Protein AF-A0A843BTT4-F1 (afdb_monomer_lite)

Structure (mmCIF, N/CA/C/O backbone):
data_AF-A0A843BTT4-F1
#
_entry.id   AF-A0A843BTT4-F1
#
loop_
_atom_site.group_PDB
_atom_site.id
_atom_site.type_symbol
_atom_site.label_atom_id
_atom_site.label_alt_id
_atom_site.label_comp_id
_atom_site.label_asym_id
_atom_site.label_entity_id
_atom_site.label_seq_id
_atom_site.pdbx_PDB_ins_code
_atom_site.Cartn_x
_atom_site.Cartn_y
_atom_site.Cartn_z
_atom_site.occupancy
_atom_site.B_iso_or_equiv
_atom_site.auth_seq_id
_atom_site.auth_comp_id
_atom_site.auth_asym_id
_atom_site.auth_atom_id
_atom_site.pdbx_PDB_model_num
ATOM 1 N N . MET A 1 1 ? 6.518 -25.342 15.102 1.00 69.25 1 MET A N 1
ATOM 2 C CA . MET A 1 1 ? 5.931 -26.692 15.239 1.00 69.25 1 MET A CA 1
ATOM 3 C C . MET A 1 1 ? 4.654 -26.777 14.410 1.00 69.25 1 MET A C 1
ATOM 5 O O . MET A 1 1 ? 4.090 -25.740 14.050 1.00 69.25 1 MET A O 1
ATOM 9 N N . ILE A 1 2 ? 4.208 -27.987 14.067 1.00 79.44 2 ILE A N 1
ATOM 10 C CA . ILE A 1 2 ? 2.953 -28.184 13.326 1.00 79.44 2 ILE A CA 1
ATOM 11 C C . ILE A 1 2 ? 1.768 -28.122 14.301 1.00 79.44 2 ILE A C 1
ATOM 13 O O . ILE A 1 2 ? 1.778 -28.746 15.358 1.00 79.44 2 ILE A O 1
ATOM 17 N N . GLN A 1 3 ? 0.743 -27.339 13.960 1.00 80.44 3 GLN A N 1
ATOM 18 C CA . GLN A 1 3 ? -0.468 -27.160 14.765 1.00 80.44 3 GLN A CA 1
ATOM 19 C C . GLN A 1 3 ? -1.585 -28.118 14.328 1.00 80.44 3 GLN A C 1
ATOM 21 O O . GLN A 1 3 ? -2.290 -28.667 15.179 1.00 80.44 3 GLN A O 1
ATOM 26 N N . PHE A 1 4 ? -1.747 -28.330 13.019 1.00 84.06 4 PHE A N 1
ATOM 27 C CA . PHE A 1 4 ? -2.691 -29.283 12.424 1.00 84.06 4 PHE A CA 1
ATOM 28 C C . PHE A 1 4 ? -2.356 -29.563 10.953 1.00 84.06 4 PHE A C 1
ATOM 30 O O . PHE A 1 4 ? -1.671 -28.777 10.296 1.00 84.06 4 PHE A O 1
ATOM 37 N N . VAL A 1 5 ? -2.881 -30.672 10.437 1.00 86.81 5 VAL A N 1
ATOM 38 C CA . VAL A 1 5 ? -2.838 -31.056 9.021 1.00 86.81 5 VAL A CA 1
ATOM 39 C C . VAL A 1 5 ? -4.234 -31.502 8.599 1.00 86.81 5 VAL A C 1
ATOM 41 O O . VAL A 1 5 ? -4.871 -32.271 9.320 1.00 86.81 5 VAL A O 1
ATOM 44 N N . TRP A 1 6 ? -4.690 -31.063 7.429 1.00 87.19 6 TRP A N 1
ATOM 45 C CA . TRP A 1 6 ? -5.916 -31.536 6.788 1.00 87.19 6 TRP A CA 1
ATOM 46 C 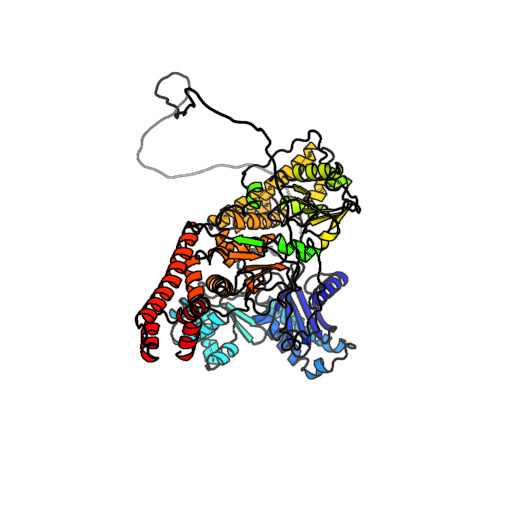C . TRP A 1 6 ? -5.615 -31.973 5.351 1.00 87.19 6 TRP A C 1
ATOM 48 O O . TRP A 1 6 ? -4.890 -31.291 4.625 1.00 87.19 6 TRP A O 1
ATOM 58 N N . ILE A 1 7 ? -6.211 -33.089 4.935 1.00 86.44 7 ILE A N 1
ATOM 59 C CA . ILE A 1 7 ? -6.217 -33.562 3.550 1.00 86.44 7 ILE A CA 1
ATOM 60 C C . ILE A 1 7 ? -7.670 -33.597 3.086 1.00 86.44 7 ILE A C 1
ATOM 62 O O . ILE A 1 7 ? -8.541 -34.162 3.754 1.00 86.44 7 ILE A O 1
ATOM 66 N N . VAL A 1 8 ? -7.935 -32.950 1.957 1.00 83.81 8 VAL A N 1
ATOM 67 C CA . VAL A 1 8 ? -9.275 -32.662 1.443 1.00 83.81 8 VAL A CA 1
ATOM 68 C C . VAL A 1 8 ? -9.384 -33.192 0.021 1.00 83.81 8 VAL A C 1
ATOM 70 O O . VAL A 1 8 ? -8.520 -32.917 -0.801 1.00 83.81 8 VAL A O 1
ATOM 73 N N . ILE A 1 9 ? -10.461 -33.910 -0.290 1.00 83.44 9 ILE A N 1
ATOM 74 C CA . ILE A 1 9 ? -10.772 -34.372 -1.648 1.00 83.44 9 ILE A CA 1
ATOM 75 C C . ILE A 1 9 ? -12.185 -33.896 -1.971 1.00 83.44 9 ILE A C 1
ATOM 77 O O . ILE A 1 9 ? -13.109 -34.202 -1.217 1.00 83.44 9 ILE A O 1
ATOM 81 N N . LYS A 1 10 ? -12.357 -33.140 -3.065 1.00 74.44 10 LYS A N 1
ATOM 82 C CA . LYS A 1 10 ? -13.663 -32.600 -3.515 1.00 74.44 10 LYS A CA 1
ATOM 83 C C . LYS A 1 10 ? -14.451 -31.954 -2.364 1.00 74.44 10 LYS A C 1
ATOM 85 O O . LYS A 1 10 ? -15.513 -32.430 -1.957 1.00 74.44 10 LYS A O 1
ATOM 90 N N . ASP A 1 11 ? -13.848 -30.921 -1.779 1.00 71.00 11 ASP A N 1
ATOM 91 C CA . ASP A 1 11 ? -14.356 -30.111 -0.659 1.00 71.00 11 ASP A CA 1
ATOM 92 C C . ASP A 1 11 ? -14.676 -30.891 0.640 1.00 71.00 11 ASP A C 1
ATOM 94 O O . ASP A 1 11 ? -15.212 -30.339 1.601 1.00 71.00 11 ASP A O 1
ATOM 98 N N . THR A 1 12 ? -14.307 -32.176 0.704 1.00 74.44 12 THR A N 1
ATOM 99 C CA . THR A 1 12 ? -14.550 -33.070 1.842 1.00 74.44 12 THR A CA 1
ATOM 100 C C . THR A 1 12 ? -13.228 -33.388 2.551 1.00 74.44 12 THR A C 1
ATOM 102 O O . THR A 1 12 ? -12.355 -34.006 1.939 1.00 74.44 12 THR A O 1
ATOM 105 N N . PRO A 1 13 ? -13.040 -33.020 3.834 1.00 77.81 13 PRO A N 1
ATOM 106 C CA . PRO A 1 13 ? -11.889 -33.467 4.620 1.00 77.81 13 PRO A CA 1
ATOM 107 C C . PRO A 1 13 ? -11.913 -34.991 4.806 1.00 77.81 13 PRO A C 1
ATOM 109 O O . PRO A 1 13 ? -12.842 -35.526 5.415 1.00 77.81 13 PRO A O 1
ATOM 112 N N . VAL A 1 14 ? -10.904 -35.691 4.282 1.00 80.00 14 VAL A N 1
ATOM 113 C CA . VAL A 1 14 ? -10.828 -37.164 4.301 1.00 80.00 14 VAL A CA 1
ATOM 114 C C . VAL A 1 14 ? -9.925 -37.703 5.411 1.00 80.00 14 VAL A C 1
ATOM 116 O O . VAL A 1 14 ? -10.277 -38.684 6.064 1.00 80.00 14 VAL A O 1
ATOM 119 N N . ALA A 1 15 ? -8.804 -37.029 5.671 1.00 77.69 15 ALA A N 1
ATOM 120 C CA . ALA A 1 15 ? -7.841 -37.358 6.719 1.00 77.69 15 ALA A CA 1
ATOM 121 C C . ALA A 1 15 ? -7.326 -36.067 7.368 1.00 77.69 15 ALA A C 1
ATOM 123 O O . ALA A 1 15 ? -7.376 -34.991 6.762 1.00 77.69 15 ALA A O 1
ATOM 124 N N . GLY A 1 16 ? -6.844 -36.149 8.607 1.00 74.00 16 GLY A N 1
ATOM 125 C CA . GLY A 1 16 ? -6.304 -34.971 9.279 1.00 74.00 16 GLY A CA 1
ATOM 126 C C . GLY A 1 16 ? -6.208 -35.084 10.793 1.00 74.00 16 GLY A C 1
ATOM 127 O O . GLY A 1 16 ? -6.945 -35.830 11.442 1.00 74.00 16 GLY A O 1
ATOM 128 N N . MET A 1 17 ? -5.300 -34.288 11.349 1.00 73.94 17 MET A N 1
ATOM 129 C CA . MET A 1 17 ? -4.918 -34.295 12.756 1.00 73.94 17 MET A CA 1
ATOM 130 C C . MET A 1 17 ? -4.759 -32.886 13.313 1.00 73.94 17 MET A C 1
ATOM 132 O O . MET A 1 17 ? -4.235 -31.997 12.644 1.00 73.94 17 MET A O 1
ATOM 136 N N . ARG A 1 18 ? -5.100 -32.730 14.596 1.00 71.50 18 ARG A N 1
ATOM 137 C CA . ARG A 1 18 ? -4.797 -31.548 15.410 1.00 71.50 18 ARG A CA 1
ATOM 138 C C . ARG A 1 18 ? -3.785 -31.888 16.500 1.00 71.50 18 ARG A C 1
ATOM 140 O O . ARG A 1 18 ? -3.975 -32.841 17.253 1.00 71.50 18 ARG A O 1
ATOM 147 N N . PHE A 1 19 ? -2.733 -31.083 16.587 1.00 69.81 19 PHE A N 1
ATOM 148 C CA . PHE A 1 19 ? -1.657 -31.196 17.575 1.00 69.81 19 PHE A CA 1
ATOM 149 C C . PHE A 1 19 ? -1.810 -30.151 18.695 1.00 69.81 19 PHE A C 1
ATOM 151 O O . PHE A 1 19 ? -1.344 -30.357 19.816 1.00 69.81 19 PHE A O 1
ATOM 158 N N . ILE A 1 20 ? -2.557 -29.070 18.436 1.00 69.06 20 ILE A N 1
ATOM 159 C CA . ILE A 1 20 ? -3.028 -28.120 19.454 1.00 69.06 20 ILE A CA 1
ATOM 160 C C . ILE A 1 20 ? -4.409 -28.502 20.010 1.00 69.06 20 ILE A C 1
ATOM 162 O O . ILE A 1 20 ? -5.240 -29.100 19.326 1.00 69.06 20 ILE A O 1
ATOM 166 N N . LYS A 1 21 ? -4.683 -28.120 21.265 1.00 68.88 21 LYS A N 1
ATOM 167 C CA . LYS A 1 21 ? -6.030 -28.225 21.847 1.00 68.88 21 LYS A CA 1
ATOM 168 C C . LYS A 1 21 ? -6.922 -27.118 21.294 1.00 68.88 21 LYS A C 1
ATOM 170 O O . LYS A 1 21 ? -6.672 -25.946 21.552 1.00 68.88 21 LYS A O 1
ATOM 175 N N . MET A 1 22 ? -7.975 -27.523 20.599 1.00 68.12 22 MET A N 1
ATOM 176 C CA . MET A 1 22 ? -9.005 -26.675 20.007 1.00 68.12 22 MET A CA 1
ATOM 177 C C . MET A 1 22 ? -10.356 -27.381 20.175 1.00 68.12 22 MET A C 1
ATOM 179 O O . MET A 1 22 ? -10.393 -28.612 20.251 1.00 68.12 22 MET A O 1
ATOM 183 N N . SER A 1 23 ? -11.454 -26.634 20.277 1.00 71.56 23 SER A N 1
ATOM 184 C CA . SER A 1 23 ? -12.797 -27.214 20.216 1.00 71.56 23 SER A CA 1
ATOM 185 C C . SER A 1 23 ? -13.225 -27.464 18.770 1.00 71.56 23 SER A C 1
ATOM 187 O O . SER A 1 23 ? -12.840 -26.738 17.856 1.00 71.56 23 SER A O 1
ATOM 189 N N . ASP A 1 24 ? -14.091 -28.455 18.565 1.00 64.50 24 ASP A N 1
ATOM 190 C CA . ASP A 1 24 ? -14.601 -28.812 17.234 1.00 64.50 24 ASP A CA 1
ATOM 191 C C . ASP A 1 24 ? -15.387 -27.649 16.573 1.00 64.50 24 ASP A C 1
ATOM 193 O O . ASP A 1 24 ? -15.538 -27.609 15.354 1.00 64.50 24 ASP A O 1
ATOM 197 N N . LEU A 1 25 ? -15.859 -26.676 17.370 1.00 68.12 25 LEU A N 1
ATOM 198 C CA . LEU A 1 25 ? -16.489 -25.439 16.893 1.00 68.12 25 LEU A CA 1
ATOM 199 C C . LEU A 1 25 ? -15.455 -24.440 16.347 1.00 68.12 25 LEU A C 1
ATOM 201 O O . LEU A 1 25 ? -15.645 -23.908 15.260 1.00 68.12 25 LEU A O 1
ATOM 205 N N . GLU A 1 26 ? -14.359 -24.201 17.074 1.00 68.50 26 GLU A N 1
ATOM 206 C CA . GLU A 1 26 ? -13.261 -23.328 16.628 1.00 68.50 26 GLU A CA 1
ATOM 207 C C . GLU A 1 26 ? -12.555 -23.912 15.395 1.00 68.50 26 GLU A C 1
ATOM 209 O O . GLU A 1 26 ? -12.204 -23.175 14.474 1.00 68.50 26 GLU A O 1
ATOM 214 N N . GLU A 1 27 ? -12.398 -25.239 15.344 1.00 66.38 27 GLU A N 1
ATOM 215 C CA . GLU A 1 27 ? -11.849 -25.950 14.186 1.00 66.38 27 GLU A CA 1
ATOM 216 C C . GLU A 1 27 ? -12.764 -25.801 12.965 1.00 66.38 27 GLU A C 1
ATOM 218 O O . GLU A 1 27 ? -12.297 -25.443 11.882 1.00 66.38 27 GLU A O 1
ATOM 223 N N . ARG A 1 28 ? -14.082 -25.963 13.152 1.00 67.00 28 ARG A N 1
ATOM 224 C CA . ARG A 1 28 ? -15.079 -25.691 12.112 1.00 67.00 28 ARG A CA 1
ATOM 225 C C . ARG A 1 28 ? -15.053 -24.232 11.655 1.00 67.00 28 ARG A C 1
ATOM 227 O O . ARG A 1 28 ? -15.050 -23.994 10.453 1.00 67.00 28 ARG A O 1
ATOM 234 N N . GLU A 1 29 ? -15.009 -23.263 12.567 1.00 70.88 29 GLU A N 1
ATOM 235 C CA . GLU A 1 29 ? -14.909 -21.845 12.203 1.00 70.88 29 GLU A CA 1
ATOM 236 C C . GLU A 1 29 ? -13.630 -21.545 11.412 1.00 70.88 29 GLU A C 1
ATOM 238 O O . GLU A 1 29 ? -13.661 -20.744 10.482 1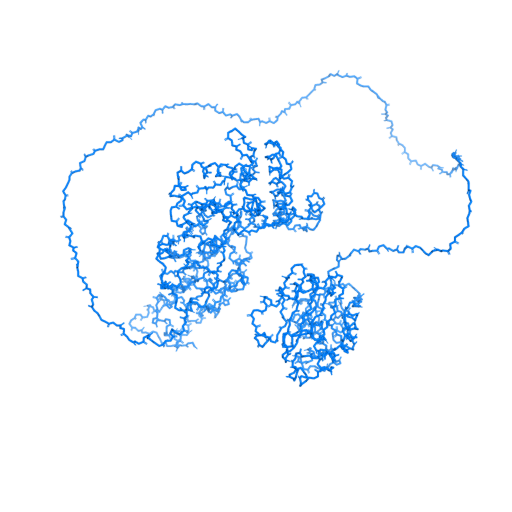.00 70.88 29 GLU A O 1
ATOM 243 N N . ARG A 1 30 ? -12.496 -22.163 11.764 1.00 70.25 30 ARG A N 1
ATOM 244 C CA . ARG A 1 30 ? -11.228 -21.992 11.038 1.00 70.25 30 ARG A CA 1
ATOM 245 C C . ARG A 1 30 ? -11.263 -22.630 9.657 1.00 70.25 30 ARG A C 1
ATOM 247 O O . ARG A 1 30 ? -10.807 -21.994 8.710 1.00 70.25 30 ARG A O 1
ATOM 254 N N . LEU A 1 31 ? -11.864 -23.811 9.520 1.00 66.94 31 LEU A N 1
ATOM 255 C CA . LEU A 1 31 ? -12.149 -24.423 8.222 1.00 66.94 31 LEU A CA 1
ATOM 256 C C . LEU A 1 31 ? -13.077 -23.534 7.382 1.00 66.94 31 LEU A C 1
ATOM 258 O O . LEU A 1 31 ? -12.745 -23.231 6.243 1.00 66.94 31 LEU A O 1
ATOM 262 N N . GLU A 1 32 ? -14.189 -23.042 7.934 1.00 68.56 32 GLU A N 1
ATOM 263 C CA . GLU A 1 32 ? -15.122 -22.151 7.224 1.00 68.56 32 GLU A CA 1
ATOM 264 C C . GLU A 1 32 ? -14.469 -20.809 6.831 1.00 68.56 32 GLU A C 1
ATOM 266 O O . GLU A 1 32 ? -14.721 -20.310 5.735 1.00 68.56 32 GLU A O 1
ATOM 271 N N . LYS A 1 33 ? -13.565 -20.253 7.653 1.00 68.94 33 LYS A N 1
ATOM 272 C CA . LYS A 1 33 ? -12.747 -19.070 7.309 1.00 68.94 33 LYS A CA 1
ATOM 273 C C . LYS A 1 33 ? -11.715 -19.370 6.213 1.00 68.94 33 LYS A C 1
ATOM 275 O O . LYS A 1 33 ? -11.499 -18.526 5.349 1.00 68.94 33 LYS A O 1
ATOM 280 N N . PHE A 1 34 ? -11.086 -20.547 6.237 1.00 69.88 34 PHE A N 1
ATOM 281 C CA . PHE A 1 34 ? -10.089 -20.974 5.251 1.00 69.88 34 PHE A CA 1
ATOM 282 C C . PHE A 1 34 ? -10.738 -21.283 3.889 1.00 69.88 34 PHE A C 1
ATOM 284 O O . PHE A 1 34 ? -10.360 -20.683 2.886 1.00 69.88 34 PHE A O 1
ATOM 291 N N . TYR A 1 35 ? -11.790 -22.108 3.853 1.00 65.88 35 TYR A N 1
ATOM 292 C CA . TYR A 1 35 ? -12.594 -22.350 2.647 1.00 65.88 35 TYR A CA 1
ATOM 293 C C . TYR A 1 35 ? -13.275 -21.077 2.130 1.00 65.88 35 TYR A C 1
ATOM 295 O O . TYR A 1 35 ? -13.286 -20.835 0.930 1.00 65.88 35 TYR A O 1
ATOM 303 N N . GLY A 1 36 ? -13.782 -20.213 3.016 1.00 61.88 36 GLY A N 1
ATOM 304 C CA . GLY A 1 36 ? -14.335 -18.909 2.631 1.00 61.88 36 GLY A CA 1
ATOM 305 C C . GLY A 1 36 ? -13.311 -17.964 1.986 1.00 61.88 36 GLY A C 1
ATOM 306 O O . GLY A 1 36 ? -13.699 -17.008 1.315 1.00 61.88 36 GLY A O 1
ATOM 307 N N . TRP A 1 37 ? -12.012 -18.234 2.159 1.00 52.31 37 TRP A N 1
ATOM 308 C CA . TRP A 1 37 ? -10.921 -17.537 1.480 1.00 52.31 37 TRP A CA 1
ATOM 309 C C . TRP A 1 37 ? -10.514 -18.228 0.166 1.00 52.31 37 TRP A C 1
ATOM 311 O O . TRP A 1 37 ? -10.250 -17.541 -0.826 1.00 52.31 37 TRP A O 1
ATOM 321 N N . LEU A 1 38 ? -10.547 -19.569 0.124 1.00 56.81 38 LEU A N 1
ATOM 322 C CA . LEU A 1 38 ? -10.459 -20.396 -1.092 1.00 56.81 38 LEU A CA 1
ATOM 323 C C . LEU A 1 38 ? -11.724 -20.234 -1.963 1.00 56.81 38 LEU A C 1
ATOM 325 O O . LEU A 1 38 ? -12.547 -21.127 -2.119 1.00 56.81 38 LEU A O 1
ATOM 329 N N . SER A 1 39 ? -11.873 -19.048 -2.544 1.00 49.12 39 SER A N 1
ATOM 330 C CA . SER A 1 39 ? -13.078 -18.553 -3.225 1.00 49.12 39 SER A CA 1
ATOM 331 C C . SER A 1 39 ? -13.307 -19.111 -4.647 1.00 49.12 39 SER A C 1
ATOM 333 O O . SER A 1 39 ? -13.915 -18.448 -5.489 1.00 49.12 39 SER A O 1
ATOM 335 N N . GLY A 1 40 ? -12.855 -20.341 -4.903 1.00 54.75 40 GLY A N 1
ATOM 336 C CA . GLY A 1 40 ? -13.005 -21.091 -6.153 1.00 54.75 40 GLY A CA 1
ATOM 337 C C . GLY A 1 40 ? -12.845 -22.602 -5.912 1.00 54.75 40 GLY A C 1
ATOM 338 O O . GLY A 1 40 ? -12.374 -22.994 -4.844 1.00 54.75 40 GLY A O 1
ATOM 339 N N . PRO A 1 41 ? -13.255 -23.465 -6.859 1.00 56.38 41 PRO A N 1
ATOM 340 C CA . PRO A 1 41 ? -13.147 -24.917 -6.711 1.00 56.38 41 PRO A CA 1
ATOM 341 C C . PRO A 1 41 ? -11.682 -25.375 -6.637 1.00 56.38 41 PRO A C 1
ATOM 343 O O . PRO A 1 41 ? -10.796 -24.734 -7.201 1.00 56.38 41 PRO A O 1
ATOM 346 N N . ILE A 1 42 ? -11.430 -26.529 -6.004 1.00 55.94 42 ILE A N 1
ATOM 347 C CA . ILE A 1 42 ? -10.077 -27.095 -5.800 1.00 55.94 42 ILE A CA 1
ATOM 348 C C . ILE A 1 42 ? -9.257 -27.181 -7.109 1.00 55.94 42 ILE A C 1
ATOM 350 O O . ILE A 1 42 ? -8.041 -26.999 -7.095 1.00 55.94 42 ILE A O 1
ATOM 354 N N . SER A 1 43 ? -9.919 -27.370 -8.253 1.00 53.22 43 SER A N 1
ATOM 355 C CA . SER A 1 43 ? -9.313 -27.420 -9.591 1.00 53.22 43 SER A CA 1
ATOM 356 C C . SER A 1 43 ? -8.736 -26.094 -10.121 1.00 53.22 43 SER A C 1
ATOM 358 O O . SER A 1 43 ? -8.019 -26.115 -11.121 1.00 53.22 43 SER A O 1
ATOM 360 N N . GLU A 1 44 ? -9.008 -24.945 -9.490 1.00 49.66 44 GLU A N 1
ATOM 361 C CA . GLU A 1 44 ? -8.429 -23.645 -9.879 1.00 49.66 44 GLU A CA 1
ATOM 362 C C . GLU A 1 44 ? -7.081 -23.342 -9.197 1.00 49.66 44 GLU A C 1
ATOM 364 O O . GLU A 1 44 ? -6.372 -22.415 -9.606 1.00 49.66 44 GLU A O 1
ATOM 369 N N . PHE A 1 45 ? -6.683 -24.118 -8.184 1.00 56.44 45 PHE A N 1
ATOM 370 C CA . PHE A 1 45 ? -5.416 -23.905 -7.486 1.00 56.44 45 PHE A CA 1
ATOM 371 C C . PHE A 1 45 ? -4.245 -24.552 -8.237 1.00 56.44 45 PHE A C 1
ATOM 373 O O . PHE A 1 45 ? -4.319 -25.653 -8.780 1.00 56.44 45 PHE A O 1
ATOM 380 N N . THR A 1 46 ? -3.140 -23.810 -8.320 1.00 55.09 46 THR A N 1
ATOM 381 C CA . THR A 1 46 ? -1.985 -24.202 -9.140 1.00 55.09 46 THR A CA 1
ATOM 382 C C . THR A 1 46 ? -1.046 -25.145 -8.399 1.00 55.09 46 THR A C 1
ATOM 384 O O . THR A 1 46 ? -0.921 -25.074 -7.178 1.00 55.09 46 THR A O 1
ATOM 387 N N . GLY A 1 47 ? -0.329 -25.977 -9.162 1.00 58.88 47 GLY A N 1
ATOM 388 C CA . GLY A 1 47 ? 0.602 -26.994 -8.667 1.00 58.88 47 GLY A CA 1
ATOM 389 C C . GLY A 1 47 ? 1.887 -26.453 -8.011 1.00 58.88 47 GLY A C 1
ATOM 390 O O . GLY A 1 47 ? 2.986 -26.797 -8.435 1.00 58.88 47 GLY A O 1
ATOM 391 N N . LYS A 1 48 ? 1.763 -25.563 -7.019 1.00 69.81 48 LYS A N 1
ATOM 392 C CA . LYS A 1 48 ? 2.832 -25.044 -6.149 1.00 69.81 48 LYS A CA 1
ATOM 393 C C . LYS A 1 48 ? 2.269 -24.768 -4.757 1.00 69.81 48 LYS A C 1
ATOM 395 O O . LYS A 1 48 ? 1.126 -24.330 -4.647 1.00 69.81 48 LYS A O 1
ATOM 400 N N . VAL A 1 49 ? 3.076 -24.968 -3.716 1.00 76.62 49 VAL A N 1
ATOM 401 C CA . VAL A 1 49 ? 2.702 -24.601 -2.342 1.00 76.62 49 VAL A CA 1
ATOM 402 C C . VAL A 1 49 ? 2.535 -23.080 -2.231 1.00 76.62 49 VAL A C 1
ATOM 404 O O . VAL A 1 49 ? 3.391 -22.318 -2.687 1.00 76.62 49 VAL A O 1
ATOM 407 N N . GLN A 1 50 ? 1.437 -22.649 -1.616 1.00 80.81 50 GLN A N 1
ATOM 408 C CA . GLN A 1 50 ? 1.120 -21.258 -1.282 1.00 80.81 50 GLN A CA 1
ATOM 409 C C . GLN A 1 50 ? 1.024 -21.099 0.242 1.00 80.81 50 GLN A C 1
ATOM 411 O O . GLN A 1 50 ? 0.832 -22.087 0.955 1.00 80.81 50 GLN A O 1
ATOM 416 N N . ASP A 1 51 ? 1.160 -19.871 0.751 1.00 80.38 51 ASP A N 1
ATOM 417 C CA . ASP A 1 51 ? 1.037 -19.569 2.178 1.00 80.38 51 ASP A CA 1
ATOM 418 C C . ASP A 1 51 ? 0.091 -18.399 2.493 1.00 80.38 51 ASP A C 1
ATOM 420 O O . ASP A 1 51 ? 0.076 -17.369 1.820 1.00 80.38 51 ASP A O 1
ATOM 424 N N . ILE A 1 52 ? -0.695 -18.561 3.561 1.00 80.62 52 ILE A N 1
ATOM 425 C CA . ILE A 1 52 ? -1.599 -17.549 4.125 1.00 80.62 52 ILE A CA 1
ATOM 426 C C . ILE A 1 52 ? -1.483 -17.531 5.654 1.00 80.62 52 ILE A C 1
ATOM 428 O O . ILE A 1 52 ? -1.193 -18.546 6.279 1.00 80.62 52 ILE A O 1
ATOM 432 N N . ILE A 1 53 ? -1.714 -16.377 6.281 1.00 80.00 53 ILE A N 1
ATOM 433 C CA . ILE A 1 53 ? -1.790 -16.246 7.742 1.00 80.00 53 ILE A CA 1
ATOM 434 C C . ILE A 1 53 ? -3.238 -15.943 8.138 1.00 80.00 53 ILE A C 1
ATOM 436 O O . ILE A 1 53 ? -3.801 -14.944 7.691 1.00 80.00 53 ILE A O 1
ATOM 440 N N . ILE A 1 54 ? -3.824 -16.777 9.002 1.00 73.88 54 ILE A N 1
ATOM 441 C CA . ILE A 1 54 ? -5.168 -16.584 9.572 1.00 73.88 54 ILE A CA 1
ATOM 442 C C . ILE A 1 54 ? -5.065 -16.743 11.093 1.00 73.88 54 ILE A C 1
ATOM 444 O O . ILE A 1 54 ? -4.567 -17.754 11.583 1.00 73.88 54 ILE A O 1
ATOM 448 N N . GLU A 1 55 ? -5.527 -15.742 11.850 1.00 73.31 55 GLU A N 1
ATOM 449 C CA . GLU A 1 55 ? -5.573 -15.771 13.328 1.00 73.31 55 GLU A CA 1
ATOM 450 C C . GLU A 1 55 ? -4.238 -16.156 14.017 1.00 73.31 55 GLU A C 1
ATOM 452 O O . GLU A 1 55 ? -4.227 -16.821 15.052 1.00 73.31 55 GLU A O 1
ATOM 457 N N . GLY A 1 56 ? -3.096 -15.757 13.443 1.00 70.06 56 GLY A N 1
ATOM 458 C CA . GLY A 1 56 ? -1.765 -16.054 13.993 1.00 70.06 56 GLY A CA 1
ATOM 459 C C . GLY A 1 56 ? -1.240 -17.471 13.717 1.00 70.06 56 GLY A C 1
ATOM 460 O O . GLY A 1 56 ? -0.110 -17.771 14.087 1.00 70.06 56 GLY A O 1
ATOM 461 N N . THR A 1 57 ? -2.008 -18.314 13.025 1.00 77.12 57 THR A N 1
ATOM 462 C CA . THR A 1 57 ? -1.524 -19.565 12.426 1.00 77.12 57 THR A CA 1
ATOM 463 C C . THR A 1 57 ? -1.134 -19.299 10.971 1.00 77.12 57 THR A C 1
ATOM 465 O O . THR A 1 57 ? -1.837 -18.581 10.252 1.00 77.12 57 THR A O 1
ATOM 468 N N . LYS A 1 58 ? -0.027 -19.889 10.518 1.00 84.00 58 LYS A N 1
ATOM 469 C CA . LYS A 1 58 ? 0.389 -19.890 9.117 1.00 84.00 58 LYS A CA 1
ATOM 470 C C . LYS A 1 58 ? -0.073 -21.181 8.446 1.00 84.00 58 LYS A C 1
ATOM 472 O O . LYS A 1 58 ? 0.254 -22.260 8.914 1.00 84.00 58 LYS A O 1
ATOM 477 N N . TYR A 1 59 ? -0.839 -21.070 7.370 1.00 84.88 59 TYR A N 1
ATOM 478 C CA . TYR A 1 59 ? -1.383 -22.191 6.613 1.00 84.88 59 TYR A CA 1
ATOM 479 C C . TYR A 1 59 ? -0.603 -22.294 5.311 1.00 84.88 59 TYR A C 1
ATOM 481 O O . TYR A 1 59 ? -0.628 -21.374 4.491 1.00 84.88 59 TYR A O 1
ATOM 489 N N . TYR A 1 60 ? 0.066 -23.419 5.126 1.00 87.00 60 TYR A N 1
ATOM 490 C CA . TYR A 1 60 ? 0.634 -23.837 3.856 1.00 87.00 60 TYR A CA 1
ATOM 491 C C . TYR A 1 60 ? -0.375 -24.728 3.139 1.00 87.00 60 TYR A C 1
ATOM 493 O O . TYR A 1 60 ? -0.961 -25.604 3.772 1.00 87.00 60 TYR A O 1
ATOM 501 N N . TYR A 1 61 ? -0.608 -24.508 1.846 1.00 86.88 61 TYR A N 1
ATOM 502 C CA . TYR A 1 61 ? -1.560 -25.317 1.084 1.00 86.88 61 TYR A CA 1
ATOM 503 C C . TYR A 1 61 ? -1.132 -25.546 -0.367 1.00 86.88 61 TYR A C 1
ATOM 505 O O . TYR A 1 61 ? -0.427 -24.728 -0.962 1.00 86.88 61 TYR A O 1
ATOM 513 N N . HIS A 1 62 ? -1.537 -26.687 -0.921 1.00 84.19 62 HIS A N 1
ATOM 514 C CA . HIS A 1 62 ? -1.178 -27.148 -2.263 1.00 84.19 62 HIS A CA 1
ATOM 515 C C . HIS A 1 62 ? -2.233 -28.119 -2.810 1.00 84.19 62 HIS A C 1
ATOM 517 O O . HIS A 1 62 ? -2.905 -28.796 -2.035 1.00 84.19 62 HIS A O 1
ATOM 523 N N . THR A 1 63 ? -2.356 -28.198 -4.135 1.00 82.19 63 THR A N 1
ATOM 524 C CA . THR A 1 63 ? -3.290 -29.082 -4.837 1.00 82.19 63 THR A CA 1
ATOM 525 C C . THR A 1 63 ? -2.590 -29.947 -5.882 1.00 82.19 63 THR A C 1
ATOM 527 O O . THR A 1 63 ? -1.980 -29.419 -6.817 1.00 82.19 63 THR A O 1
ATOM 530 N N . ASN A 1 64 ? -2.763 -31.266 -5.767 1.00 79.88 64 ASN A N 1
ATOM 531 C CA . ASN A 1 64 ? -2.386 -32.264 -6.770 1.00 79.88 64 ASN A CA 1
ATOM 532 C C . ASN A 1 64 ? -3.540 -33.275 -6.929 1.00 79.88 64 ASN A C 1
ATOM 534 O O . ASN A 1 64 ? -4.094 -33.721 -5.933 1.00 79.88 64 ASN A O 1
ATOM 538 N N . SER A 1 65 ? -3.912 -33.620 -8.169 1.00 71.19 65 SER A N 1
ATOM 539 C CA . SER A 1 65 ? -4.910 -34.661 -8.507 1.00 71.19 65 SER A CA 1
ATOM 540 C C . SER A 1 65 ? -6.205 -34.600 -7.670 1.00 71.19 65 SER A C 1
ATOM 542 O O . SER A 1 65 ? -6.555 -35.540 -6.969 1.00 71.19 65 SER A O 1
ATOM 544 N N . GLU A 1 66 ? -6.869 -33.436 -7.672 1.00 74.62 66 GLU A N 1
ATOM 545 C CA . GLU A 1 66 ? -8.070 -33.106 -6.868 1.00 74.62 66 GLU A CA 1
ATOM 546 C C . GLU A 1 66 ? -7.935 -33.228 -5.328 1.00 74.62 66 GLU A C 1
ATOM 548 O O . GLU A 1 66 ? -8.884 -32.911 -4.602 1.00 74.62 66 GLU A O 1
ATOM 553 N N . VAL A 1 67 ? -6.751 -33.587 -4.816 1.00 82.25 67 VAL A N 1
ATOM 554 C CA . VAL A 1 67 ? -6.389 -33.549 -3.394 1.00 82.25 67 VAL A CA 1
ATOM 555 C C . VAL A 1 67 ? -5.833 -32.169 -3.037 1.00 82.25 67 VAL A C 1
ATOM 557 O O . VAL A 1 67 ? -4.861 -31.697 -3.627 1.00 82.25 67 VAL A O 1
ATOM 560 N N . LEU A 1 68 ? -6.435 -31.525 -2.039 1.00 85.50 68 LEU A N 1
ATOM 561 C CA . LEU A 1 68 ? -5.950 -30.312 -1.385 1.00 85.50 68 LEU A CA 1
ATOM 562 C C . LEU A 1 68 ? -5.288 -30.692 -0.053 1.00 85.50 68 LEU A C 1
ATOM 564 O O . LEU A 1 68 ? -5.949 -31.136 0.888 1.00 85.50 68 LEU A O 1
ATOM 568 N N . PHE A 1 69 ? -3.979 -30.474 0.029 1.00 87.81 69 PHE A N 1
ATOM 569 C CA . PHE A 1 69 ? -3.178 -30.621 1.241 1.00 87.81 69 PHE A CA 1
ATOM 570 C C . PHE A 1 69 ? -3.099 -29.277 1.971 1.00 87.81 69 PHE A C 1
ATOM 572 O O . PHE A 1 69 ? -2.820 -28.252 1.342 1.00 87.81 69 PHE A O 1
ATOM 579 N N . VAL A 1 70 ? -3.320 -29.268 3.289 1.00 87.69 70 VAL A N 1
ATOM 580 C CA . VAL A 1 70 ? -3.280 -28.063 4.135 1.00 87.69 70 VAL A CA 1
ATOM 581 C C . VAL A 1 70 ? -2.527 -28.350 5.432 1.00 87.69 70 VAL A C 1
ATOM 583 O O . VAL A 1 70 ? -2.846 -29.299 6.144 1.00 87.69 70 VAL A O 1
ATOM 586 N N . VAL A 1 71 ? -1.557 -27.505 5.777 1.00 88.56 71 VAL A N 1
ATOM 587 C CA . VAL A 1 71 ? -0.706 -27.653 6.966 1.00 88.56 71 VAL A CA 1
ATOM 588 C C . VAL A 1 71 ? -0.645 -26.330 7.721 1.00 88.56 71 VAL A C 1
ATOM 590 O O . VAL A 1 71 ? -0.114 -25.340 7.217 1.00 88.56 71 VAL A O 1
ATOM 593 N N . GLY A 1 72 ? -1.206 -26.305 8.929 1.00 85.81 72 GLY A N 1
ATOM 594 C CA . GLY A 1 72 ? -1.185 -25.155 9.828 1.00 85.81 72 GLY A CA 1
ATOM 595 C C . GLY A 1 72 ? -0.006 -25.221 10.795 1.00 85.81 72 GLY A C 1
ATOM 596 O O . GLY A 1 72 ? 0.164 -26.221 11.490 1.00 85.81 72 GLY A O 1
ATOM 597 N N . THR A 1 73 ? 0.786 -24.155 10.885 1.00 83.50 73 THR A N 1
ATOM 598 C CA . THR A 1 73 ? 1.974 -24.043 11.746 1.00 83.50 73 THR A CA 1
ATOM 599 C C . THR A 1 73 ? 2.048 -22.703 12.471 1.00 83.50 73 THR A C 1
ATOM 601 O O . THR A 1 73 ? 1.305 -21.761 12.189 1.00 83.50 73 THR A O 1
ATOM 604 N N . ASP A 1 74 ? 3.005 -22.590 13.389 1.00 77.25 74 ASP A N 1
ATOM 605 C CA . ASP A 1 74 ? 3.447 -21.293 13.910 1.00 77.25 74 ASP A CA 1
ATOM 606 C C . ASP A 1 74 ? 3.993 -20.395 12.778 1.00 77.25 74 ASP A C 1
ATOM 608 O O . ASP A 1 74 ? 4.458 -20.890 11.748 1.00 77.25 74 ASP A O 1
ATOM 612 N N . LEU A 1 75 ? 3.962 -19.069 12.970 1.00 70.19 75 LEU A N 1
ATOM 613 C CA . LEU A 1 75 ? 4.372 -18.078 11.956 1.00 70.19 75 LEU A CA 1
ATOM 614 C C . LEU A 1 75 ? 5.856 -18.154 11.556 1.00 70.19 75 LEU A C 1
ATOM 616 O O . LEU A 1 75 ? 6.222 -17.720 10.464 1.00 70.19 75 LEU A O 1
ATOM 620 N N . GLU A 1 76 ? 6.692 -18.655 12.465 1.00 63.84 76 GLU A N 1
ATOM 621 C CA . GLU A 1 76 ? 8.154 -18.731 12.348 1.00 63.84 76 GLU A CA 1
ATOM 622 C C . GLU A 1 76 ? 8.619 -19.985 11.590 1.00 63.84 76 GLU A C 1
ATOM 624 O O . GLU A 1 76 ? 9.744 -20.038 11.094 1.00 63.84 76 GLU A O 1
ATOM 629 N N . GLU A 1 77 ? 7.746 -20.987 11.460 1.00 69.62 77 GLU A N 1
ATOM 630 C CA . GLU A 1 77 ? 8.044 -22.215 10.733 1.00 69.62 77 GLU A CA 1
ATOM 631 C C . GLU A 1 77 ? 8.056 -21.946 9.219 1.00 69.62 77 GLU A C 1
ATOM 633 O O . GLU A 1 77 ? 7.104 -21.408 8.652 1.00 69.62 77 GLU A O 1
ATOM 638 N N . THR A 1 78 ? 9.158 -22.311 8.559 1.00 66.19 78 THR A N 1
ATOM 639 C CA . THR A 1 78 ? 9.416 -21.975 7.147 1.00 66.19 78 THR A CA 1
ATOM 640 C C . THR A 1 78 ? 9.823 -23.159 6.274 1.00 66.19 78 THR A C 1
ATOM 642 O O . THR A 1 78 ? 9.837 -23.016 5.052 1.00 66.19 78 THR A O 1
ATOM 645 N N . SER A 1 79 ? 10.101 -24.330 6.856 1.00 70.19 79 SER A N 1
ATOM 646 C CA . SER A 1 79 ? 10.590 -25.512 6.128 1.00 70.19 79 SER A CA 1
ATOM 647 C C . SER A 1 79 ? 9.483 -26.339 5.453 1.00 70.19 79 SER A C 1
ATOM 649 O O . SER A 1 79 ? 9.764 -27.152 4.570 1.00 70.19 79 SER A O 1
ATOM 651 N N . ILE A 1 80 ? 8.218 -26.087 5.810 1.00 81.62 80 ILE A N 1
ATOM 652 C CA . ILE A 1 80 ? 7.032 -26.841 5.371 1.00 81.62 80 ILE A CA 1
ATOM 653 C C . ILE A 1 80 ? 6.912 -26.974 3.839 1.00 81.62 80 ILE A C 1
ATOM 655 O O . ILE A 1 80 ? 6.779 -28.110 3.387 1.00 81.62 80 ILE A O 1
ATOM 659 N N . PRO A 1 81 ? 7.033 -25.916 3.004 1.00 74.75 81 PRO A N 1
ATOM 660 C CA . PRO A 1 81 ? 6.910 -26.048 1.543 1.00 74.75 81 PRO A CA 1
ATOM 661 C C . PRO A 1 81 ? 7.984 -26.911 0.882 1.00 74.75 81 PRO A C 1
ATOM 663 O O . PRO A 1 81 ? 7.793 -27.373 -0.236 1.00 74.75 81 PRO A O 1
ATOM 666 N N . SER A 1 82 ? 9.138 -27.043 1.535 1.00 70.50 82 SER A N 1
ATOM 667 C CA . SER A 1 82 ? 10.362 -27.633 0.982 1.00 70.50 82 SER A CA 1
ATOM 668 C C . SER A 1 82 ? 10.683 -29.025 1.522 1.00 70.50 82 SER A C 1
ATOM 670 O O . SER A 1 82 ? 11.601 -29.663 1.017 1.00 70.50 82 SER A O 1
ATOM 672 N N . VAL A 1 83 ? 9.980 -29.455 2.573 1.00 73.94 83 VAL A N 1
ATOM 673 C CA . VAL A 1 83 ? 10.268 -30.687 3.318 1.00 73.94 83 VAL A CA 1
ATOM 674 C C . VAL A 1 83 ? 8.966 -31.407 3.663 1.00 73.94 83 VAL A C 1
ATOM 676 O O . VAL A 1 83 ? 8.727 -32.500 3.172 1.00 73.94 83 VAL A O 1
ATOM 679 N N . PHE A 1 84 ? 8.084 -30.787 4.453 1.00 83.00 84 PHE A N 1
ATOM 680 C CA . PHE A 1 84 ? 6.886 -31.474 4.946 1.00 83.00 84 PHE A CA 1
ATOM 681 C C . PHE A 1 84 ? 5.796 -31.667 3.882 1.00 83.00 84 PHE A C 1
ATOM 683 O O . PHE A 1 84 ? 5.192 -32.729 3.835 1.00 83.00 84 PHE A O 1
ATOM 690 N N . MET A 1 85 ? 5.540 -30.668 3.027 1.00 84.81 85 MET A N 1
ATOM 691 C CA . MET A 1 85 ? 4.518 -30.781 1.976 1.00 84.81 85 MET A CA 1
ATOM 692 C C . MET A 1 85 ? 4.852 -31.887 0.953 1.00 84.81 85 MET A C 1
ATOM 694 O O . MET A 1 85 ? 3.964 -32.697 0.714 1.00 84.81 85 MET A O 1
ATOM 698 N N . PRO A 1 86 ? 6.091 -31.997 0.416 1.00 81.56 86 PRO A N 1
ATOM 699 C CA . PRO A 1 86 ? 6.464 -33.120 -0.449 1.00 81.56 86 PRO A CA 1
ATOM 700 C C . PRO A 1 86 ? 6.313 -34.495 0.216 1.00 81.56 86 PRO A C 1
ATOM 702 O O . PRO A 1 86 ? 5.736 -35.388 -0.387 1.00 81.56 86 PRO A O 1
ATOM 705 N N . GLU A 1 87 ? 6.760 -34.672 1.466 1.00 83.50 87 GLU A N 1
ATOM 706 C CA . GLU A 1 87 ? 6.622 -35.975 2.141 1.00 83.50 87 GLU A CA 1
ATOM 707 C C . GLU A 1 87 ? 5.167 -36.319 2.488 1.00 83.50 87 GLU A C 1
ATOM 709 O O . GLU A 1 87 ? 4.775 -37.481 2.421 1.00 83.50 87 GLU A O 1
ATOM 714 N N . LEU A 1 88 ? 4.345 -35.322 2.831 1.00 87.19 88 LEU A N 1
ATOM 715 C CA . LEU A 1 88 ? 2.910 -35.511 3.060 1.00 87.19 88 LEU A CA 1
ATOM 716 C C . LEU A 1 88 ? 2.194 -35.970 1.783 1.00 87.19 88 LEU A C 1
ATOM 718 O O . LEU A 1 88 ? 1.288 -36.798 1.852 1.00 87.19 88 LEU A O 1
ATOM 722 N N . GLU A 1 89 ? 2.599 -35.422 0.640 1.00 86.75 89 GLU A N 1
ATOM 723 C CA . GLU A 1 89 ? 2.073 -35.752 -0.682 1.00 86.75 89 GLU A CA 1
ATOM 724 C C . GLU A 1 89 ? 2.523 -37.149 -1.135 1.00 86.75 89 GLU A C 1
ATOM 726 O O . GLU A 1 89 ? 1.668 -37.975 -1.455 1.00 86.75 89 GLU A O 1
ATOM 731 N N . ASP A 1 90 ? 3.826 -37.449 -1.069 1.00 83.88 90 ASP A N 1
ATOM 732 C CA . ASP A 1 90 ? 4.399 -38.759 -1.414 1.00 83.88 90 ASP A CA 1
ATOM 733 C C . ASP A 1 90 ? 3.744 -39.892 -0.604 1.00 83.88 90 ASP A C 1
ATOM 735 O O . ASP A 1 90 ? 3.205 -40.838 -1.180 1.00 83.88 90 ASP A O 1
ATOM 739 N N . VAL A 1 91 ? 3.726 -39.787 0.733 1.00 85.31 91 VAL A N 1
ATOM 740 C CA . VAL A 1 91 ? 3.196 -40.847 1.614 1.00 85.31 91 VAL A CA 1
ATOM 741 C C . VAL A 1 91 ? 1.675 -40.997 1.455 1.00 85.31 91 VAL A C 1
ATOM 743 O O . VAL A 1 91 ? 1.145 -42.109 1.544 1.00 85.31 91 VAL A O 1
ATOM 746 N N . PHE A 1 92 ? 0.944 -39.910 1.170 1.00 86.31 92 PHE A N 1
ATOM 747 C CA . PHE A 1 92 ? -0.492 -39.998 0.885 1.00 86.31 92 PHE A CA 1
ATOM 748 C C . PHE A 1 92 ? -0.779 -40.672 -0.458 1.00 86.31 92 PHE A C 1
ATOM 750 O O . PHE A 1 92 ? -1.662 -41.525 -0.512 1.00 86.31 92 PHE A O 1
ATOM 757 N N . LEU A 1 93 ? -0.039 -40.340 -1.519 1.00 84.25 93 LEU A N 1
ATOM 758 C CA . LEU A 1 93 ? -0.253 -40.901 -2.858 1.00 84.25 93 LEU A CA 1
ATOM 759 C C . LEU A 1 93 ? 0.290 -42.333 -3.009 1.00 84.25 93 LEU A C 1
ATOM 761 O O . LEU A 1 93 ? -0.255 -43.100 -3.802 1.00 84.25 93 LEU A O 1
ATOM 765 N N . GLU A 1 94 ? 1.289 -42.735 -2.215 1.00 84.00 94 GLU A N 1
ATOM 766 C CA . GLU A 1 94 ? 1.680 -44.145 -2.064 1.00 84.00 94 GLU A CA 1
ATOM 767 C C . GLU A 1 94 ? 0.558 -44.965 -1.401 1.00 84.00 94 GLU A C 1
ATOM 769 O O . GLU A 1 94 ? 0.238 -46.069 -1.846 1.00 84.00 94 GLU A O 1
ATOM 774 N N . THR A 1 95 ? -0.094 -44.406 -0.374 1.00 82.62 95 THR A N 1
ATOM 775 C CA . THR A 1 95 ? -1.193 -45.075 0.346 1.00 82.62 95 THR A CA 1
ATOM 776 C C . THR A 1 95 ? -2.510 -45.064 -0.448 1.00 82.62 95 THR A C 1
ATOM 778 O O . THR A 1 95 ? -3.270 -46.035 -0.416 1.00 82.62 95 THR A O 1
ATOM 781 N N . PHE A 1 96 ? -2.785 -43.981 -1.181 1.00 84.56 96 PHE A N 1
ATOM 782 C CA . PHE A 1 96 ? -3.986 -43.769 -1.994 1.00 84.56 96 PHE A CA 1
ATOM 783 C C . PHE A 1 96 ? -3.607 -43.243 -3.391 1.00 84.56 96 PHE A C 1
ATOM 785 O O . PHE A 1 96 ? -3.609 -42.029 -3.610 1.00 84.56 96 PHE A O 1
ATOM 792 N N . PRO A 1 97 ? -3.329 -44.137 -4.360 1.00 79.38 97 PRO A N 1
ATOM 793 C CA . PRO A 1 97 ? -3.094 -43.754 -5.752 1.00 79.38 97 PRO A CA 1
ATOM 794 C C . PRO A 1 97 ? -4.224 -42.884 -6.320 1.00 79.38 97 PRO A C 1
ATOM 796 O O . PRO A 1 97 ? -5.386 -43.073 -5.949 1.00 79.38 97 PRO A O 1
ATOM 799 N N . SER A 1 98 ? -3.900 -41.976 -7.250 1.00 72.94 98 SER A N 1
ATOM 800 C CA . SER A 1 98 ? -4.810 -40.932 -7.761 1.00 72.94 98 SER A CA 1
ATOM 801 C C . SER A 1 98 ? -6.200 -41.443 -8.155 1.00 72.94 98 SER A C 1
ATOM 803 O O . SER A 1 98 ? -7.195 -40.831 -7.778 1.00 72.94 98 SER A O 1
ATOM 805 N N . ASP A 1 99 ? -6.293 -42.619 -8.788 1.00 76.56 99 ASP A N 1
ATOM 806 C CA . ASP A 1 99 ? -7.554 -43.286 -9.154 1.00 76.56 99 ASP A CA 1
ATOM 807 C C . ASP A 1 99 ? -8.556 -43.413 -7.979 1.00 76.56 99 ASP A C 1
ATOM 809 O O . ASP A 1 99 ? -9.773 -43.412 -8.182 1.00 76.56 99 ASP A O 1
ATOM 813 N N . ILE A 1 100 ? -8.072 -43.531 -6.736 1.00 76.38 100 ILE A N 1
ATOM 814 C CA . ILE A 1 100 ? -8.888 -43.646 -5.513 1.00 76.38 100 ILE A CA 1
ATOM 815 C C . ILE A 1 100 ? -9.391 -42.271 -5.039 1.00 76.38 100 ILE A C 1
ATOM 817 O O . ILE A 1 100 ? -10.519 -42.167 -4.552 1.00 76.38 100 ILE A O 1
ATOM 821 N N . ALA A 1 101 ? -8.605 -41.206 -5.219 1.00 71.00 101 ALA A N 1
ATOM 822 C CA . ALA A 1 101 ? -9.043 -39.831 -4.967 1.00 71.00 101 ALA A CA 1
ATOM 823 C C . ALA A 1 101 ? -10.051 -39.364 -6.038 1.00 71.00 101 ALA A C 1
ATOM 825 O O . ALA A 1 101 ? -11.163 -38.910 -5.726 1.00 71.00 101 ALA A O 1
ATOM 826 N N . ASP A 1 102 ? -9.721 -39.593 -7.309 1.00 72.94 102 ASP A N 1
ATOM 827 C CA . ASP A 1 102 ? -10.539 -39.259 -8.476 1.00 72.94 102 ASP A CA 1
ATOM 828 C C . ASP A 1 102 ? -11.888 -40.000 -8.473 1.00 72.94 102 ASP A C 1
ATOM 830 O O . ASP A 1 102 ? -12.899 -39.452 -8.921 1.00 72.94 102 ASP A O 1
ATOM 834 N N . SER A 1 103 ? -11.963 -41.202 -7.887 1.00 76.50 103 SER A N 1
ATOM 835 C CA . SER A 1 103 ? -13.216 -41.964 -7.737 1.00 76.50 103 SER A CA 1
ATOM 836 C C . SER A 1 103 ? -13.998 -41.703 -6.439 1.00 76.50 103 SER A C 1
ATOM 838 O O . SER A 1 103 ? -15.115 -42.208 -6.294 1.00 76.50 103 SER A O 1
ATOM 840 N N . PHE A 1 104 ? -13.485 -40.887 -5.508 1.00 81.38 104 PHE A N 1
ATOM 841 C CA . PHE A 1 104 ? -14.197 -40.562 -4.265 1.00 81.38 104 PHE A CA 1
ATOM 842 C C . PHE A 1 104 ? -15.474 -39.732 -4.510 1.00 81.38 104 PHE A C 1
ATOM 844 O O . PHE A 1 104 ? -15.478 -38.795 -5.314 1.00 81.38 104 PHE A O 1
ATOM 851 N N . ASP A 1 105 ? -16.554 -40.067 -3.789 1.00 77.19 105 ASP A N 1
ATOM 852 C CA . ASP A 1 105 ? -17.913 -39.527 -3.974 1.00 77.19 105 ASP A CA 1
ATOM 853 C C . ASP A 1 105 ? -18.437 -38.682 -2.791 1.00 77.19 105 ASP A C 1
ATOM 855 O O . ASP A 1 105 ? -19.636 -38.377 -2.729 1.00 77.19 105 ASP A O 1
ATOM 859 N N . GLY A 1 106 ? -17.556 -38.354 -1.838 1.00 73.75 106 GLY A N 1
ATOM 860 C CA . GLY A 1 106 ? -17.847 -37.552 -0.647 1.00 73.75 106 GLY A CA 1
ATOM 861 C C . GLY A 1 106 ? -18.524 -38.290 0.518 1.00 73.75 106 GLY A C 1
ATOM 862 O O . GLY A 1 106 ? -18.697 -37.691 1.576 1.00 73.75 106 GLY A O 1
ATOM 863 N N . LYS A 1 107 ? -18.933 -39.564 0.375 1.00 72.62 107 LYS A N 1
ATOM 864 C CA . LYS A 1 107 ? -19.817 -40.216 1.372 1.00 72.62 107 LYS A CA 1
ATOM 865 C C . LYS A 1 107 ? -19.106 -41.040 2.443 1.00 72.62 107 LYS A C 1
ATOM 867 O O . LYS A 1 107 ? -19.607 -41.128 3.560 1.00 72.62 107 LYS A O 1
ATOM 872 N N . ASP A 1 108 ? -17.982 -41.670 2.111 1.00 79.25 108 ASP A N 1
ATOM 873 C CA . ASP A 1 108 ? -17.309 -42.645 2.981 1.00 79.25 108 ASP A CA 1
ATOM 874 C C . ASP A 1 108 ? -15.834 -42.291 3.216 1.00 79.25 108 ASP A C 1
ATOM 876 O O . ASP A 1 108 ? -14.927 -42.827 2.579 1.00 79.25 108 ASP A O 1
ATOM 880 N N . VAL A 1 109 ? -15.601 -41.388 4.170 1.00 80.75 109 VAL A N 1
ATOM 881 C CA . VAL A 1 109 ? -14.252 -40.992 4.609 1.00 80.75 109 VAL A CA 1
ATOM 882 C C . VAL A 1 109 ? -13.531 -42.075 5.429 1.00 80.75 109 VAL A C 1
ATOM 884 O O . VAL A 1 109 ? -12.349 -41.927 5.727 1.00 80.75 109 VAL A O 1
ATOM 887 N N . SER A 1 110 ? -14.202 -43.172 5.815 1.00 77.81 110 SER A N 1
ATOM 888 C CA . SER A 1 110 ? -13.628 -44.159 6.747 1.00 77.81 110 SER A CA 1
ATOM 889 C C . SER A 1 110 ? -12.400 -44.880 6.182 1.00 77.81 110 SER A C 1
ATOM 891 O O . SER A 1 110 ? -11.494 -45.232 6.933 1.00 77.81 110 SER A O 1
ATOM 893 N N . LYS A 1 111 ? -12.323 -45.019 4.854 1.00 79.00 111 LYS A N 1
ATOM 894 C CA . LYS A 1 111 ? -11.196 -45.630 4.132 1.00 79.00 111 LYS A CA 1
ATOM 895 C C . LYS A 1 111 ? -9.889 -44.849 4.283 1.00 79.00 111 LYS A C 1
ATOM 897 O O . LYS A 1 111 ? -8.828 -45.457 4.360 1.00 79.00 111 LYS A O 1
ATOM 902 N N . PHE A 1 112 ? -9.968 -43.523 4.378 1.00 82.00 112 PHE A N 1
ATOM 903 C CA . PHE A 1 112 ? -8.798 -42.652 4.504 1.00 82.00 112 PHE A CA 1
ATOM 904 C C . PHE A 1 112 ? -8.261 -42.577 5.941 1.00 82.00 112 PHE A C 1
ATOM 906 O O . PHE A 1 112 ? -7.112 -42.200 6.144 1.00 82.00 112 PHE A O 1
ATOM 913 N N . ARG A 1 113 ? -9.034 -43.025 6.944 1.00 78.19 113 ARG A N 1
ATOM 914 C CA . ARG A 1 113 ? -8.626 -43.035 8.364 1.00 78.19 113 ARG A CA 1
ATOM 915 C C . ARG A 1 113 ? -7.465 -43.973 8.693 1.00 78.19 113 ARG A C 1
ATOM 917 O O . ARG A 1 113 ? -6.910 -43.871 9.781 1.00 78.19 113 ARG A O 1
ATOM 924 N N . VAL A 1 114 ? -7.065 -44.847 7.768 1.00 80.31 114 VAL A N 1
ATOM 925 C CA . VAL A 1 114 ? -5.813 -45.612 7.889 1.00 80.31 114 VAL A CA 1
ATOM 926 C C . VAL A 1 114 ? -4.605 -44.661 7.917 1.00 80.31 114 VAL A C 1
ATOM 928 O O . VAL A 1 114 ? -3.707 -44.853 8.733 1.00 80.31 114 VAL A O 1
ATOM 931 N N . PHE A 1 115 ? -4.654 -43.577 7.131 1.00 84.56 115 PHE A N 1
ATOM 932 C CA . PHE A 1 115 ? -3.595 -42.567 7.028 1.00 84.56 115 PHE A CA 1
ATOM 933 C C . PHE A 1 115 ? -3.314 -41.813 8.329 1.00 84.56 115 PHE A C 1
ATOM 935 O O . PHE A 1 115 ? -2.218 -41.289 8.511 1.00 84.56 115 PHE A O 1
ATOM 942 N N . ASP A 1 116 ? -4.285 -41.740 9.246 1.00 79.56 116 ASP A N 1
ATOM 943 C CA . ASP A 1 116 ? -4.122 -40.987 10.492 1.00 79.56 116 ASP A CA 1
ATOM 944 C C . ASP A 1 116 ? -2.923 -41.509 11.312 1.00 79.56 116 ASP A C 1
ATOM 946 O O . ASP A 1 116 ? -2.310 -40.728 12.031 1.00 79.56 116 ASP A O 1
ATOM 950 N N . LYS A 1 117 ? -2.540 -42.792 11.182 1.00 81.69 117 LYS A N 1
ATOM 951 C CA . LYS A 1 117 ? -1.311 -43.338 11.788 1.00 81.69 117 LYS A CA 1
ATOM 952 C C . LYS A 1 117 ? -0.055 -42.767 11.128 1.00 81.69 117 LYS A C 1
ATOM 954 O O . LYS A 1 117 ? 0.848 -42.301 11.816 1.00 81.69 117 LYS A O 1
ATOM 959 N N . ASP A 1 118 ? 0.026 -42.834 9.809 1.00 81.56 118 ASP A N 1
ATOM 960 C CA . ASP A 1 118 ? 1.255 -42.514 9.079 1.00 81.56 118 ASP A CA 1
ATOM 961 C C . ASP A 1 118 ? 1.489 -40.990 9.064 1.00 81.56 118 ASP A C 1
ATOM 963 O O . ASP A 1 118 ? 2.625 -40.523 9.128 1.00 81.56 118 ASP A O 1
ATOM 967 N N . LEU A 1 119 ? 0.407 -40.211 9.181 1.00 83.62 119 LEU A N 1
ATOM 968 C CA . LEU A 1 119 ? 0.422 -38.786 9.507 1.00 83.62 119 LEU A CA 1
ATOM 969 C C . LEU A 1 119 ? 0.979 -38.479 10.916 1.00 83.62 119 LEU A C 1
ATOM 971 O O . LEU A 1 119 ? 1.703 -37.492 11.067 1.00 83.62 119 LEU A O 1
ATOM 975 N N . VAL A 1 120 ? 0.700 -39.306 11.942 1.00 81.56 120 VAL A N 1
ATOM 976 C CA . VAL A 1 120 ? 1.371 -39.185 13.259 1.00 81.56 120 VAL A CA 1
ATOM 977 C C . VAL A 1 120 ? 2.876 -39.358 13.083 1.00 81.56 120 VAL A C 1
ATOM 979 O O . VAL A 1 120 ? 3.650 -38.553 13.599 1.00 81.56 120 VAL A O 1
ATOM 982 N N . GLU A 1 121 ? 3.290 -40.414 12.384 1.00 80.62 121 GLU A N 1
ATOM 983 C CA . GLU A 1 121 ? 4.699 -40.791 12.248 1.00 80.62 121 GLU A CA 1
ATOM 984 C C . GLU A 1 121 ? 5.482 -39.760 11.420 1.00 80.62 121 GLU A C 1
ATOM 986 O O . GLU A 1 121 ? 6.571 -39.357 11.832 1.00 80.62 121 GLU A O 1
ATOM 991 N N . LEU A 1 122 ? 4.891 -39.222 10.347 1.00 82.69 122 LEU A N 1
ATOM 992 C CA . LEU A 1 122 ? 5.476 -38.145 9.545 1.00 82.69 122 LEU A CA 1
ATOM 993 C C . LEU A 1 122 ? 5.652 -36.837 10.339 1.00 82.69 122 LEU A C 1
ATOM 995 O O . LEU A 1 122 ? 6.728 -36.236 10.302 1.00 82.69 122 LEU A O 1
ATOM 999 N N . VAL A 1 123 ? 4.634 -36.394 11.092 1.00 80.19 123 VAL A N 1
ATOM 1000 C CA . VAL A 1 123 ? 4.751 -35.183 11.932 1.00 80.19 123 VAL A CA 1
ATOM 1001 C C . VAL A 1 123 ? 5.763 -35.397 13.058 1.00 80.19 123 VAL A C 1
ATOM 1003 O O . VAL A 1 123 ? 6.588 -34.521 13.311 1.00 80.19 123 VAL A O 1
ATOM 1006 N N . GLN A 1 124 ? 5.780 -36.576 13.687 1.00 76.56 124 GLN A N 1
ATOM 1007 C CA . GLN A 1 124 ? 6.779 -36.902 14.706 1.00 76.56 124 GLN A CA 1
ATOM 1008 C C . GLN A 1 124 ? 8.203 -36.978 14.148 1.00 76.56 124 GLN A C 1
ATOM 1010 O O . GLN A 1 124 ? 9.129 -36.626 14.876 1.00 76.56 124 GLN A O 1
ATOM 1015 N N . ALA A 1 125 ? 8.405 -37.421 12.906 1.00 71.81 125 ALA A N 1
ATOM 1016 C CA . ALA A 1 125 ? 9.714 -37.404 12.255 1.00 71.81 125 ALA A CA 1
ATOM 1017 C C . ALA A 1 125 ? 10.169 -35.965 11.955 1.00 71.81 125 ALA A C 1
ATOM 1019 O O . ALA A 1 125 ? 11.298 -35.596 12.279 1.00 71.81 125 ALA A O 1
ATOM 1020 N N . PHE A 1 126 ? 9.270 -35.131 11.421 1.00 75.38 126 PHE A N 1
ATOM 1021 C CA . PHE A 1 126 ? 9.530 -33.717 11.144 1.00 75.38 126 PHE A CA 1
ATOM 1022 C C . PHE A 1 126 ? 9.866 -32.915 12.413 1.00 75.38 126 PHE A C 1
ATOM 1024 O O . PHE A 1 126 ? 10.853 -32.181 12.424 1.00 75.38 126 PHE A O 1
ATOM 1031 N N . ASP A 1 127 ? 9.115 -33.095 13.505 1.00 68.44 127 ASP A N 1
ATOM 1032 C CA . ASP A 1 127 ? 9.376 -32.428 14.791 1.00 68.44 127 ASP A CA 1
ATOM 1033 C C . ASP A 1 127 ? 10.620 -32.991 15.528 1.00 68.44 127 ASP A C 1
ATOM 1035 O O . ASP A 1 127 ? 11.150 -32.345 16.432 1.00 68.44 127 ASP A O 1
ATOM 1039 N N . GLN A 1 128 ? 11.135 -34.172 15.151 1.00 62.47 128 GLN A N 1
ATOM 1040 C CA . GLN A 1 128 ? 12.346 -34.781 15.738 1.00 62.47 128 GLN A CA 1
ATOM 1041 C C . GLN A 1 128 ? 13.664 -34.374 15.053 1.00 62.47 128 GLN A C 1
ATOM 1043 O O . GLN A 1 128 ? 14.714 -34.941 15.373 1.00 62.47 128 GLN A O 1
ATOM 1048 N N . ARG A 1 129 ? 13.632 -33.370 14.164 1.00 59.78 129 ARG A N 1
ATOM 1049 C CA . ARG A 1 129 ? 14.751 -32.799 13.382 1.00 59.78 129 ARG A CA 1
ATOM 1050 C C . ARG A 1 129 ? 15.941 -32.260 14.205 1.00 59.78 129 ARG A C 1
ATOM 1052 O O . ARG A 1 129 ? 16.239 -31.069 14.217 1.00 59.78 129 ARG A O 1
ATOM 1059 N N . LYS A 1 130 ? 16.679 -33.131 14.896 1.00 50.09 130 LYS A N 1
ATOM 1060 C CA . LYS A 1 130 ? 17.875 -32.738 15.654 1.00 50.09 130 LYS A CA 1
ATOM 1061 C C . LYS A 1 130 ? 18.923 -32.132 14.726 1.00 50.09 130 LYS A C 1
ATOM 1063 O O . LYS A 1 130 ? 19.523 -32.827 13.911 1.00 50.09 130 LYS A O 1
ATOM 1068 N N . ILE A 1 131 ? 19.165 -30.836 14.908 1.00 52.97 131 ILE A N 1
ATOM 1069 C CA . ILE A 1 131 ? 20.224 -30.099 14.226 1.00 52.97 131 ILE A CA 1
ATOM 1070 C C . ILE A 1 131 ? 21.571 -30.577 14.774 1.00 52.97 131 ILE A C 1
ATOM 1072 O O . ILE A 1 131 ? 22.105 -30.029 15.740 1.00 52.97 131 ILE A O 1
ATOM 1076 N N . GLU A 1 132 ? 22.137 -31.609 14.155 1.00 51.25 132 GLU A N 1
ATOM 1077 C CA . GLU A 1 132 ? 23.540 -31.933 14.375 1.00 51.25 132 GLU A CA 1
ATOM 1078 C C . GLU A 1 132 ? 24.425 -30.837 13.756 1.00 51.25 132 GLU A C 1
ATOM 1080 O O . GLU A 1 132 ? 24.140 -30.254 12.701 1.00 51.25 132 GLU A O 1
ATOM 1085 N N . ALA A 1 133 ? 25.481 -30.482 14.485 1.00 50.50 133 ALA A N 1
ATOM 1086 C CA . ALA A 1 133 ? 26.365 -29.376 14.156 1.00 50.50 133 ALA A CA 1
ATOM 1087 C C . ALA A 1 133 ? 27.804 -29.763 14.492 1.00 50.50 133 ALA A C 1
ATOM 1089 O O . ALA A 1 133 ? 28.190 -29.826 15.658 1.00 50.50 133 ALA A O 1
ATOM 1090 N N . ILE A 1 134 ? 28.597 -30.021 13.453 1.00 47.41 134 ILE A N 1
ATOM 1091 C CA . ILE A 1 134 ? 30.018 -30.338 13.578 1.00 47.41 134 ILE A CA 1
ATOM 1092 C C . ILE A 1 134 ? 30.806 -29.131 13.062 1.00 47.41 134 ILE A C 1
ATOM 1094 O O . ILE A 1 134 ? 30.958 -28.952 11.858 1.00 47.41 134 ILE A O 1
ATOM 1098 N N . GLY A 1 135 ? 31.295 -28.299 13.985 1.00 55.66 135 GLY A N 1
ATOM 1099 C CA . GLY A 1 135 ? 32.180 -27.168 13.687 1.00 55.66 135 GLY A CA 1
ATOM 1100 C C . GLY A 1 135 ? 31.533 -25.778 13.724 1.00 55.66 135 GLY A C 1
ATOM 1101 O O . GLY A 1 135 ? 30.364 -25.600 14.065 1.00 55.66 135 GLY A O 1
ATOM 1102 N N . GLU A 1 136 ? 32.350 -24.776 13.403 1.00 58.31 136 GLU A N 1
ATOM 1103 C CA . GLU A 1 136 ? 31.983 -23.357 13.376 1.00 58.31 136 GLU A CA 1
ATOM 1104 C C . GLU A 1 136 ? 31.138 -23.040 12.128 1.00 58.31 136 GLU A C 1
ATOM 1106 O O . GLU A 1 136 ? 31.519 -23.371 11.003 1.00 58.31 136 GLU A O 1
ATOM 1111 N N . ARG A 1 137 ? 29.960 -22.434 12.325 1.00 71.25 137 ARG A N 1
ATOM 1112 C CA . ARG A 1 137 ? 28.972 -22.210 11.256 1.00 71.25 137 ARG A CA 1
ATOM 1113 C C . ARG A 1 137 ? 29.347 -21.036 10.352 1.00 71.25 137 ARG A C 1
ATOM 1115 O O . ARG A 1 137 ? 29.810 -20.000 10.825 1.00 71.25 137 ARG A O 1
ATOM 1122 N N . LYS A 1 138 ? 29.075 -21.179 9.052 1.00 72.44 138 LYS A N 1
ATOM 1123 C CA . LYS A 1 138 ? 29.320 -20.162 8.018 1.00 72.44 138 LYS A CA 1
ATOM 1124 C C . LYS A 1 138 ? 28.101 -20.004 7.115 1.00 72.44 138 LYS A C 1
ATOM 1126 O O . LYS A 1 138 ? 27.428 -20.982 6.811 1.00 72.44 138 LYS A O 1
ATOM 1131 N N . GLY A 1 139 ? 27.833 -18.784 6.657 1.00 73.44 139 GLY A N 1
ATOM 1132 C CA . GLY A 1 139 ? 26.799 -18.543 5.650 1.00 73.44 139 GLY A CA 1
ATOM 1133 C C . GLY A 1 139 ? 27.313 -18.881 4.252 1.00 73.44 139 GLY A C 1
ATOM 1134 O O . GLY A 1 139 ? 28.349 -18.360 3.853 1.00 73.44 139 GLY A O 1
ATOM 1135 N N . LEU A 1 140 ? 26.597 -19.723 3.504 1.00 74.56 140 LEU A N 1
ATOM 1136 C CA . LEU A 1 140 ? 26.910 -19.989 2.098 1.00 74.56 140 LEU A CA 1
ATOM 1137 C C . LEU A 1 140 ? 26.218 -18.959 1.196 1.00 74.56 140 LEU A C 1
ATOM 1139 O O . LEU A 1 140 ? 24.991 -18.949 1.079 1.00 74.56 140 LEU A O 1
ATOM 1143 N N . ASP A 1 141 ? 27.002 -18.108 0.538 1.00 74.50 141 ASP A N 1
ATOM 1144 C CA . ASP A 1 141 ? 26.527 -17.175 -0.484 1.00 74.50 141 ASP A CA 1
ATOM 1145 C C . ASP A 1 141 ? 27.295 -17.337 -1.809 1.00 74.50 141 ASP A C 1
ATOM 1147 O O . ASP A 1 141 ? 28.188 -18.174 -1.938 1.00 74.50 141 ASP A O 1
ATOM 1151 N N . ALA A 1 142 ? 26.938 -16.547 -2.824 1.00 71.94 142 ALA A N 1
ATOM 1152 C CA . ALA A 1 142 ? 27.541 -16.641 -4.154 1.00 71.94 142 ALA A CA 1
ATOM 1153 C C . ALA A 1 142 ? 29.037 -16.252 -4.217 1.00 71.94 142 ALA A C 1
ATOM 1155 O O . ALA A 1 142 ? 29.672 -16.522 -5.235 1.00 71.94 142 ALA A O 1
ATOM 1156 N N . PHE A 1 143 ? 29.601 -15.636 -3.172 1.00 69.00 143 PHE A N 1
ATOM 1157 C CA . PHE A 1 143 ? 31.038 -15.383 -3.047 1.00 69.00 143 PHE A CA 1
ATOM 1158 C C . PHE A 1 143 ? 31.731 -16.521 -2.288 1.00 69.00 143 PHE A C 1
ATOM 1160 O O . PHE A 1 143 ? 32.761 -17.005 -2.750 1.00 69.00 143 PHE A O 1
ATOM 1167 N N . GLU A 1 144 ? 31.139 -17.025 -1.201 1.00 76.50 144 GLU A N 1
ATOM 1168 C CA . GLU A 1 144 ? 31.663 -18.197 -0.478 1.00 76.50 144 GLU A CA 1
ATOM 1169 C C . GLU A 1 144 ? 31.642 -19.478 -1.333 1.00 76.50 144 GLU A C 1
ATOM 1171 O O . GLU A 1 144 ? 32.525 -20.322 -1.189 1.00 76.50 144 GLU A O 1
ATOM 1176 N N . VAL A 1 145 ? 30.722 -19.595 -2.302 1.00 80.75 145 VAL A N 1
ATOM 1177 C CA . VAL A 1 145 ? 30.772 -20.641 -3.345 1.00 80.75 145 VAL A CA 1
ATOM 1178 C C . VAL A 1 145 ? 32.112 -20.634 -4.093 1.00 80.75 145 VAL A C 1
ATOM 1180 O O . VAL A 1 145 ? 32.642 -21.703 -4.375 1.00 80.75 145 VAL A O 1
ATOM 1183 N N . LEU A 1 146 ? 32.708 -19.468 -4.371 1.00 76.31 146 LEU A N 1
ATOM 1184 C CA . LEU A 1 146 ? 34.003 -19.368 -5.066 1.00 76.31 146 LEU A CA 1
ATOM 1185 C C . LEU A 1 146 ? 35.189 -19.770 -4.170 1.00 76.31 146 LEU A C 1
ATOM 1187 O O . LEU A 1 146 ? 36.254 -20.105 -4.685 1.00 76.31 146 LEU A O 1
ATOM 1191 N N . ASN A 1 147 ? 34.997 -19.769 -2.846 1.00 78.56 147 ASN A N 1
ATOM 1192 C CA . ASN A 1 147 ? 35.985 -20.194 -1.851 1.00 78.56 147 ASN A CA 1
ATOM 1193 C C . ASN A 1 147 ? 35.950 -21.715 -1.582 1.00 78.56 147 ASN A C 1
ATOM 1195 O O . ASN A 1 147 ? 36.805 -22.240 -0.863 1.00 78.56 147 ASN A O 1
ATOM 1199 N N . LEU A 1 148 ? 34.986 -22.446 -2.156 1.00 82.50 148 LEU A N 1
ATOM 1200 C CA . LEU A 1 148 ? 34.947 -23.911 -2.133 1.00 82.50 148 LEU A CA 1
ATOM 1201 C C . LEU A 1 148 ? 35.826 -24.520 -3.248 1.00 82.50 148 LEU A C 1
ATOM 1203 O O . LEU A 1 148 ? 35.981 -23.905 -4.305 1.00 82.50 148 LEU A O 1
ATOM 1207 N N . PRO A 1 149 ? 36.365 -25.744 -3.065 1.00 86.31 149 PRO A N 1
ATOM 1208 C CA . PRO A 1 149 ? 37.001 -26.511 -4.139 1.00 86.31 149 PRO A CA 1
ATOM 1209 C C . PRO A 1 149 ? 36.094 -26.636 -5.366 1.00 86.31 149 PRO A C 1
ATOM 1211 O O . PRO A 1 149 ? 34.892 -26.852 -5.214 1.00 86.31 149 PRO A O 1
ATOM 1214 N N . THR A 1 150 ? 36.670 -26.541 -6.570 1.00 80.69 150 THR A N 1
ATOM 1215 C CA . THR A 1 150 ? 35.951 -26.481 -7.859 1.00 80.69 150 THR A CA 1
ATOM 1216 C C . THR A 1 150 ? 34.891 -27.574 -8.020 1.00 80.69 150 THR A C 1
ATOM 1218 O O . THR A 1 150 ? 33.802 -27.311 -8.521 1.00 80.69 150 THR A O 1
ATOM 1221 N N . GLU A 1 151 ? 35.186 -28.784 -7.541 1.00 83.75 151 GLU A N 1
ATOM 1222 C CA . GLU A 1 151 ? 34.280 -29.938 -7.561 1.00 83.75 151 GLU A CA 1
ATOM 1223 C C . GLU A 1 151 ? 32.991 -29.740 -6.742 1.00 83.75 151 GLU A C 1
ATOM 1225 O O . GLU A 1 151 ? 31.947 -30.243 -7.141 1.00 83.75 151 GLU A O 1
ATOM 1230 N N . LEU A 1 152 ? 33.030 -28.952 -5.660 1.00 86.38 152 LEU A N 1
ATOM 1231 C CA . LEU A 1 152 ? 31.872 -28.635 -4.813 1.00 86.38 152 LEU A CA 1
ATOM 1232 C C . LEU A 1 152 ? 31.085 -27.408 -5.306 1.00 86.38 152 LEU A C 1
ATOM 1234 O O . LEU A 1 152 ? 29.923 -27.238 -4.935 1.00 86.38 152 LEU A O 1
ATOM 1238 N N . GLN A 1 153 ? 31.691 -26.536 -6.123 1.00 83.25 153 GLN A N 1
ATOM 1239 C CA . GLN A 1 153 ? 31.108 -25.233 -6.483 1.00 83.25 153 GLN A CA 1
ATOM 1240 C C . GLN A 1 153 ? 29.771 -25.359 -7.219 1.00 83.25 153 GLN A C 1
ATOM 1242 O O . GLN A 1 153 ? 28.868 -24.555 -6.995 1.00 83.25 153 GLN A O 1
ATOM 1247 N N . MET A 1 154 ? 29.615 -26.377 -8.071 1.00 82.06 154 MET A N 1
ATOM 1248 C CA . MET A 1 154 ? 28.381 -26.592 -8.832 1.00 82.06 154 MET A CA 1
ATOM 1249 C C . MET A 1 154 ? 27.208 -26.976 -7.917 1.00 82.06 154 MET A C 1
ATOM 1251 O O . MET A 1 154 ? 26.144 -26.363 -7.996 1.00 82.06 154 MET A O 1
ATOM 1255 N N . VAL A 1 155 ? 27.416 -27.920 -6.994 1.00 85.19 155 VAL A N 1
ATOM 1256 C CA . VAL A 1 155 ? 26.417 -28.317 -5.986 1.00 85.19 155 VAL A CA 1
ATOM 1257 C C . VAL A 1 155 ? 26.112 -27.159 -5.030 1.00 85.19 155 VAL A C 1
ATOM 1259 O O . VAL A 1 155 ? 24.947 -26.869 -4.757 1.00 85.19 155 VAL A O 1
ATOM 1262 N N . ALA A 1 156 ? 27.137 -26.423 -4.596 1.00 83.56 156 ALA A N 1
ATOM 1263 C CA . ALA A 1 156 ? 26.983 -25.240 -3.754 1.00 83.56 156 ALA A CA 1
ATOM 1264 C C . ALA A 1 156 ? 26.207 -24.098 -4.450 1.00 83.56 156 ALA A C 1
ATOM 1266 O O . ALA A 1 156 ? 25.413 -23.409 -3.811 1.00 83.56 156 ALA A O 1
ATOM 1267 N N . LEU A 1 157 ? 26.359 -23.923 -5.767 1.00 80.19 157 LEU A N 1
ATOM 1268 C CA . LEU A 1 157 ? 25.585 -22.953 -6.549 1.00 80.19 157 LEU A CA 1
ATOM 1269 C C . LEU A 1 157 ? 24.108 -23.365 -6.688 1.00 80.19 157 LEU A C 1
ATOM 1271 O O . LEU A 1 157 ? 23.221 -22.510 -6.606 1.00 80.19 157 LEU A O 1
ATOM 1275 N N . VAL A 1 158 ? 23.826 -24.664 -6.853 1.00 81.06 158 VAL A N 1
ATOM 1276 C CA . VAL A 1 158 ? 22.450 -25.197 -6.841 1.00 81.06 158 VAL A CA 1
ATOM 1277 C C . VAL A 1 158 ? 21.806 -24.992 -5.468 1.00 81.06 158 VAL A C 1
ATOM 1279 O O . VAL A 1 158 ? 20.686 -24.488 -5.399 1.00 81.06 158 VAL A O 1
ATOM 1282 N N . LEU A 1 159 ? 22.536 -25.254 -4.380 1.00 80.81 159 LEU A N 1
ATOM 1283 C CA . LEU A 1 159 ? 22.125 -24.927 -3.010 1.00 80.81 159 LEU A CA 1
ATOM 1284 C C . LEU A 1 159 ? 21.805 -23.435 -2.833 1.00 80.81 159 LEU A C 1
ATOM 1286 O O . LEU A 1 159 ? 20.735 -23.105 -2.328 1.00 80.81 159 LEU A O 1
ATOM 1290 N N . VAL A 1 160 ? 22.667 -22.517 -3.289 1.00 77.38 160 VAL A N 1
ATOM 1291 C CA . VAL A 1 160 ? 22.405 -21.063 -3.203 1.00 77.38 160 VAL A CA 1
ATOM 1292 C C . VAL A 1 160 ? 21.132 -20.678 -3.966 1.00 77.38 160 VAL A C 1
ATOM 1294 O O . VAL A 1 160 ? 20.364 -19.836 -3.494 1.00 77.38 160 VAL A O 1
ATOM 1297 N N . LYS A 1 161 ? 20.851 -21.333 -5.099 1.00 77.19 161 LYS A N 1
ATOM 1298 C CA . LYS A 1 161 ? 19.647 -21.104 -5.912 1.00 77.19 161 LYS A CA 1
ATOM 1299 C C . LYS A 1 161 ? 18.365 -21.697 -5.308 1.00 77.19 161 LYS A C 1
ATOM 1301 O O . LYS A 1 161 ? 17.314 -21.073 -5.431 1.00 77.19 161 LYS A O 1
ATOM 1306 N N . MET A 1 162 ? 18.433 -22.886 -4.708 1.00 73.25 162 MET A N 1
ATOM 1307 C CA . MET A 1 162 ? 17.259 -23.654 -4.254 1.00 73.25 162 MET A CA 1
ATOM 1308 C C . MET A 1 162 ? 16.988 -23.544 -2.745 1.00 73.25 162 MET A C 1
ATOM 1310 O O . MET A 1 162 ? 15.865 -23.788 -2.320 1.00 73.25 162 MET A O 1
ATOM 1314 N N . GLN A 1 163 ? 17.976 -23.114 -1.952 1.00 73.00 163 GLN A N 1
ATOM 1315 C CA . GLN A 1 163 ? 17.979 -22.946 -0.485 1.00 73.00 163 GLN A CA 1
ATOM 1316 C C . GLN A 1 163 ? 17.800 -24.237 0.342 1.00 73.00 163 GLN A C 1
ATOM 1318 O O . GLN A 1 163 ? 18.404 -24.337 1.412 1.00 73.00 163 GLN A O 1
ATOM 1323 N N . VAL A 1 164 ? 17.030 -25.209 -0.157 1.00 78.12 164 VAL A N 1
ATOM 1324 C CA . VAL A 1 164 ? 16.834 -26.567 0.379 1.00 78.12 164 VAL A CA 1
ATOM 1325 C C . VAL A 1 164 ? 16.871 -27.564 -0.786 1.00 78.12 164 VAL A C 1
ATOM 1327 O O . VAL A 1 164 ? 16.268 -27.298 -1.828 1.00 78.12 164 VAL A O 1
ATOM 1330 N N . VAL A 1 165 ? 17.573 -28.690 -0.635 1.00 80.94 165 VAL A N 1
ATOM 1331 C CA . VAL A 1 165 ? 17.688 -29.748 -1.660 1.00 80.94 165 VAL A CA 1
ATOM 1332 C C . VAL A 1 165 ? 17.809 -31.147 -1.049 1.00 80.94 165 VAL A C 1
ATOM 1334 O O . VAL A 1 165 ? 18.344 -31.297 0.047 1.00 80.94 165 VAL A O 1
ATOM 1337 N N . THR A 1 166 ? 17.406 -32.177 -1.792 1.00 85.12 166 THR A N 1
ATOM 1338 C CA . THR A 1 166 ? 17.868 -33.566 -1.606 1.00 85.12 166 THR A CA 1
ATOM 1339 C C . THR A 1 166 ? 18.987 -33.899 -2.611 1.00 85.12 166 THR A C 1
ATOM 1341 O O . THR A 1 166 ? 19.159 -33.163 -3.594 1.00 85.12 166 THR A O 1
ATOM 1344 N N . PRO A 1 167 ? 19.743 -35.001 -2.427 1.00 86.25 167 PRO A N 1
ATOM 1345 C CA . PRO A 1 167 ? 20.703 -35.474 -3.424 1.00 86.25 167 PRO A CA 1
ATOM 1346 C C . PRO A 1 167 ? 20.092 -35.658 -4.823 1.00 86.25 167 PRO A C 1
ATOM 1348 O O . PRO A 1 167 ? 20.686 -35.227 -5.810 1.00 86.25 167 PRO A O 1
ATOM 1351 N N . ASP A 1 168 ? 18.874 -36.192 -4.936 1.00 82.62 168 ASP A N 1
ATOM 1352 C CA . ASP A 1 168 ? 18.224 -36.405 -6.238 1.00 82.62 168 ASP A CA 1
ATOM 1353 C C . ASP A 1 168 ? 17.813 -35.097 -6.928 1.00 82.62 168 ASP A C 1
ATOM 1355 O O . ASP A 1 168 ? 17.976 -34.960 -8.141 1.00 82.62 168 ASP A O 1
ATOM 1359 N N . MET A 1 169 ? 17.372 -34.084 -6.171 1.00 80.12 169 MET A N 1
ATOM 1360 C CA . MET A 1 169 ? 17.080 -32.752 -6.723 1.00 80.12 169 MET A CA 1
ATOM 1361 C C . MET A 1 169 ? 18.326 -32.107 -7.347 1.00 80.12 169 MET A C 1
ATOM 1363 O O . MET A 1 169 ? 18.244 -31.481 -8.403 1.00 80.12 169 MET A O 1
ATOM 1367 N N . VAL A 1 170 ? 19.495 -32.268 -6.720 1.00 83.69 170 VAL A N 1
ATOM 1368 C CA . VAL A 1 170 ? 20.764 -31.757 -7.264 1.00 83.69 170 VAL A CA 1
ATOM 1369 C C . VAL A 1 170 ? 21.264 -32.631 -8.419 1.00 83.69 170 VAL A C 1
ATOM 1371 O O . VAL A 1 170 ? 21.758 -32.094 -9.411 1.00 83.69 170 VAL A O 1
ATOM 1374 N N . THR A 1 171 ? 21.079 -33.949 -8.350 1.00 86.81 171 THR A N 1
ATOM 1375 C CA . THR A 1 171 ? 21.370 -34.911 -9.433 1.00 86.81 171 THR A CA 1
ATOM 1376 C C . THR A 1 171 ? 20.622 -34.529 -10.715 1.00 86.81 171 THR A C 1
ATOM 1378 O O . THR A 1 171 ? 21.247 -34.341 -11.758 1.00 86.81 171 THR A O 1
ATOM 1381 N N . GLN A 1 172 ? 19.311 -34.271 -10.631 1.00 80.81 172 GLN A N 1
ATOM 1382 C CA . GLN A 1 172 ? 18.484 -33.825 -11.763 1.00 80.81 172 GLN A CA 1
ATOM 1383 C C . GLN A 1 172 ? 18.947 -32.493 -12.385 1.00 80.81 172 GLN A C 1
ATOM 1385 O O . GLN A 1 172 ? 18.761 -32.275 -13.581 1.00 80.81 172 GLN A O 1
ATOM 1390 N N . VAL A 1 173 ? 19.543 -31.594 -11.593 1.00 79.12 173 VAL A N 1
ATOM 1391 C CA . VAL A 1 173 ? 20.002 -30.268 -12.051 1.00 79.12 173 VAL A CA 1
ATOM 1392 C C . VAL A 1 173 ? 21.443 -30.285 -12.577 1.00 79.12 173 VAL A C 1
ATOM 1394 O O . VAL A 1 173 ? 21.786 -29.464 -13.428 1.00 79.12 173 VAL A O 1
ATOM 1397 N N . THR A 1 174 ? 22.293 -31.188 -12.082 1.00 80.94 174 THR A N 1
ATOM 1398 C CA . THR A 1 174 ? 23.740 -31.215 -12.380 1.00 80.94 174 THR A CA 1
ATOM 1399 C C . THR A 1 174 ? 24.175 -32.342 -13.314 1.00 80.94 174 THR A C 1
ATOM 1401 O O . THR A 1 174 ? 25.242 -32.242 -13.914 1.00 80.94 174 THR A O 1
ATOM 1404 N N . GLY A 1 175 ? 23.385 -33.413 -13.440 1.00 80.69 175 GLY A N 1
ATOM 1405 C CA . GLY A 1 175 ? 23.759 -34.618 -14.188 1.00 80.69 175 GLY A CA 1
ATOM 1406 C C . GLY A 1 175 ? 24.845 -35.473 -13.519 1.00 80.69 175 GLY A C 1
ATOM 1407 O O . GLY A 1 175 ? 25.337 -36.415 -14.137 1.00 80.69 175 GLY A O 1
ATOM 1408 N N . LEU A 1 176 ? 25.234 -35.150 -12.280 1.00 85.50 176 LEU A N 1
ATOM 1409 C CA . LEU A 1 176 ? 26.089 -35.993 -11.441 1.00 85.50 176 LEU A CA 1
ATOM 1410 C C . LEU A 1 176 ? 25.283 -37.174 -10.873 1.00 85.50 176 LEU A C 1
ATOM 1412 O O . LEU A 1 176 ? 24.062 -37.102 -10.791 1.00 85.50 176 LEU A O 1
ATOM 1416 N N . ALA A 1 177 ? 25.962 -38.248 -10.466 1.00 87.25 177 ALA A N 1
ATOM 1417 C CA . ALA A 1 177 ? 25.325 -39.394 -9.815 1.00 87.25 177 ALA A CA 1
ATOM 1418 C C . ALA A 1 177 ? 24.980 -39.096 -8.340 1.00 87.25 177 ALA A C 1
ATOM 1420 O O . ALA A 1 177 ? 25.707 -38.353 -7.674 1.00 87.25 177 ALA A O 1
ATOM 1421 N N . THR A 1 178 ? 23.886 -39.676 -7.832 1.00 85.81 178 THR A N 1
ATOM 1422 C CA . THR A 1 178 ? 23.331 -39.368 -6.500 1.00 85.81 178 THR A CA 1
ATOM 1423 C C . THR A 1 178 ? 24.325 -39.605 -5.358 1.00 85.81 178 THR A C 1
ATOM 1425 O O . THR A 1 178 ? 24.367 -38.814 -4.421 1.00 85.81 178 THR A O 1
ATOM 1428 N N . ASP A 1 179 ? 25.174 -40.630 -5.454 1.00 86.69 179 ASP A N 1
ATOM 1429 C CA . ASP A 1 179 ? 26.231 -40.949 -4.484 1.00 86.69 179 ASP A CA 1
ATOM 1430 C C . ASP A 1 179 ? 27.329 -39.872 -4.437 1.00 86.69 179 ASP A C 1
ATOM 1432 O O . ASP A 1 179 ? 27.691 -39.384 -3.363 1.00 86.69 179 ASP A O 1
ATOM 1436 N N . VAL A 1 180 ? 27.803 -39.432 -5.607 1.00 85.94 180 VAL A N 1
ATOM 1437 C CA . VAL A 1 180 ? 28.760 -38.323 -5.742 1.00 85.94 180 VAL A CA 1
ATOM 1438 C C . VAL A 1 180 ? 28.154 -37.033 -5.191 1.00 85.94 180 VAL A C 1
ATOM 1440 O O . VAL A 1 180 ? 28.809 -36.304 -4.447 1.00 85.94 180 VAL A O 1
ATOM 1443 N N . VAL A 1 181 ? 26.891 -36.755 -5.517 1.00 88.81 181 VAL A N 1
ATOM 1444 C CA . VAL A 1 181 ? 26.170 -35.573 -5.032 1.00 88.81 181 VAL A CA 1
ATOM 1445 C C . VAL A 1 181 ? 25.988 -35.607 -3.516 1.00 88.81 181 VAL A C 1
ATOM 1447 O O . VAL A 1 181 ? 26.231 -34.595 -2.859 1.00 88.81 181 VAL A O 1
ATOM 1450 N N . GLU A 1 182 ? 25.603 -36.744 -2.936 1.00 88.06 182 GLU A N 1
ATOM 1451 C CA . GLU A 1 182 ? 25.451 -36.884 -1.488 1.00 88.06 182 GLU A CA 1
ATOM 1452 C C . GLU A 1 182 ? 26.790 -36.681 -0.767 1.00 88.06 182 GLU A C 1
ATOM 1454 O O . GLU A 1 182 ? 26.846 -35.949 0.224 1.00 88.06 182 GLU A O 1
ATOM 1459 N N . GLN A 1 183 ? 27.887 -37.242 -1.291 1.00 88.75 183 GLN A N 1
ATOM 1460 C CA . GLN A 1 183 ? 29.224 -37.002 -0.748 1.00 88.75 183 GLN A CA 1
ATOM 1461 C C . GLN A 1 183 ? 29.586 -35.508 -0.792 1.00 88.75 183 GLN A C 1
ATOM 1463 O O . GLN A 1 183 ? 30.011 -34.952 0.220 1.00 88.75 183 GLN A O 1
ATOM 1468 N N . GLN A 1 184 ? 29.347 -34.825 -1.916 1.00 90.19 184 GLN A N 1
ATOM 1469 C CA . GLN A 1 184 ? 29.611 -33.387 -2.035 1.00 90.19 184 GLN A CA 1
ATOM 1470 C C . GLN A 1 184 ? 28.737 -32.545 -1.087 1.00 90.19 184 GLN A C 1
ATOM 1472 O O . GLN A 1 184 ? 29.236 -31.608 -0.462 1.00 90.19 184 GLN A O 1
ATOM 1477 N N . LEU A 1 185 ? 27.458 -32.891 -0.909 1.00 88.69 185 LEU A N 1
ATOM 1478 C CA . LEU A 1 185 ? 26.568 -32.244 0.062 1.00 88.69 185 LEU A CA 1
ATOM 1479 C C . LEU A 1 185 ? 27.059 -32.447 1.507 1.00 88.69 185 LEU A C 1
ATOM 1481 O O . LEU A 1 185 ? 27.084 -31.493 2.291 1.00 88.69 185 LEU A O 1
ATOM 1485 N N . ARG A 1 186 ? 27.525 -33.656 1.852 1.00 87.62 186 ARG A N 1
ATOM 1486 C CA . ARG A 1 186 ? 28.126 -33.966 3.161 1.00 87.62 186 ARG A CA 1
ATOM 1487 C C . ARG A 1 186 ? 29.454 -33.234 3.387 1.00 87.62 186 ARG A C 1
ATOM 1489 O O . ARG A 1 186 ? 29.692 -32.785 4.507 1.00 87.62 186 ARG A O 1
ATOM 1496 N N . ASP A 1 187 ? 30.273 -33.036 2.358 1.00 85.75 187 ASP A N 1
ATOM 1497 C CA . ASP A 1 187 ? 31.520 -32.261 2.446 1.00 85.75 187 ASP A CA 1
ATOM 1498 C C . ASP A 1 187 ? 31.266 -30.757 2.642 1.00 85.75 187 ASP A C 1
ATOM 1500 O O . ASP A 1 187 ? 31.958 -30.106 3.429 1.00 85.75 187 ASP A O 1
ATOM 1504 N N . ILE A 1 188 ? 30.260 -30.183 1.972 1.00 85.50 188 ILE A N 1
ATOM 1505 C CA . ILE A 1 188 ? 29.865 -28.777 2.178 1.00 85.50 188 ILE A CA 1
ATOM 1506 C C . ILE A 1 188 ? 29.251 -28.598 3.585 1.00 85.50 188 ILE A C 1
ATOM 1508 O O . ILE A 1 188 ? 29.547 -27.612 4.264 1.00 85.50 188 ILE A O 1
ATOM 1512 N N . TYR A 1 189 ? 28.481 -29.580 4.072 1.00 83.62 189 TYR A N 1
ATOM 1513 C CA . TYR A 1 189 ? 27.978 -29.636 5.452 1.00 83.62 189 TYR A CA 1
ATOM 1514 C C . TYR A 1 189 ? 29.112 -29.676 6.493 1.00 83.62 189 TYR A C 1
ATOM 1516 O O . TYR A 1 189 ? 29.134 -28.834 7.391 1.00 83.62 189 TYR A O 1
ATOM 1524 N N . GLN A 1 190 ? 30.100 -30.568 6.338 1.00 82.06 190 GLN A N 1
ATOM 1525 C CA . GLN A 1 190 ? 31.267 -30.667 7.234 1.00 82.06 190 GLN A CA 1
ATOM 1526 C C . GLN A 1 190 ? 32.120 -29.388 7.275 1.00 82.06 190 GLN A C 1
ATOM 1528 O O . GLN A 1 190 ? 32.787 -29.115 8.269 1.00 82.06 190 GLN A O 1
ATOM 1533 N N . ARG A 1 191 ? 32.089 -28.574 6.213 1.00 80.12 191 ARG A N 1
ATOM 1534 C CA . ARG A 1 191 ? 32.759 -27.261 6.151 1.00 80.12 191 ARG A CA 1
ATOM 1535 C C . ARG A 1 191 ? 32.004 -26.143 6.892 1.00 80.12 191 ARG A C 1
ATOM 1537 O O . ARG A 1 191 ? 32.454 -24.999 6.862 1.00 80.12 191 ARG A O 1
ATOM 1544 N N . GLY A 1 192 ? 30.885 -26.463 7.549 1.00 76.38 192 GLY A N 1
ATOM 1545 C CA . GLY A 1 192 ? 30.097 -25.551 8.385 1.00 76.38 192 GLY A CA 1
ATOM 1546 C C . GLY A 1 192 ? 29.013 -24.759 7.646 1.00 76.38 192 GLY A C 1
ATOM 1547 O O . GLY A 1 192 ? 28.320 -23.969 8.287 1.00 76.38 192 GLY A O 1
ATOM 1548 N N . TYR A 1 193 ? 28.849 -24.972 6.334 1.00 80.44 193 TYR A N 1
ATOM 1549 C CA . TYR A 1 193 ? 28.001 -24.159 5.446 1.00 80.44 193 TYR A CA 1
ATOM 1550 C C . TYR A 1 193 ? 26.535 -24.604 5.337 1.00 80.44 193 TYR A C 1
ATOM 1552 O O . TYR A 1 193 ? 25.724 -23.857 4.790 1.00 80.44 193 TYR A O 1
ATOM 1560 N N . LEU A 1 194 ? 26.198 -25.819 5.788 1.00 80.00 194 LEU A N 1
ATOM 1561 C CA . LEU A 1 194 ? 24.859 -26.398 5.625 1.00 80.00 194 LEU A CA 1
ATOM 1562 C C . LEU A 1 194 ? 24.312 -27.009 6.909 1.00 80.00 194 LEU A C 1
ATOM 1564 O O . LEU A 1 194 ? 25.051 -27.419 7.805 1.00 80.00 194 LEU A O 1
ATOM 1568 N N . TYR A 1 195 ? 22.998 -27.152 6.927 1.00 74.19 195 TYR A N 1
ATOM 1569 C CA . TYR A 1 195 ? 22.221 -27.922 7.883 1.00 74.19 195 TYR A CA 1
ATOM 1570 C C . TYR A 1 195 ? 21.690 -29.168 7.173 1.00 74.19 195 TYR A C 1
ATOM 1572 O O . TYR A 1 195 ? 21.454 -29.136 5.964 1.00 74.19 195 TYR A O 1
ATOM 1580 N N . ILE A 1 196 ? 21.535 -30.263 7.917 1.00 77.75 196 ILE A N 1
ATOM 1581 C CA . ILE A 1 196 ? 20.940 -31.508 7.427 1.00 77.75 196 ILE A CA 1
ATOM 1582 C C . ILE A 1 196 ? 19.671 -31.808 8.230 1.00 77.75 196 ILE A C 1
ATOM 1584 O O . ILE A 1 196 ? 19.579 -31.481 9.414 1.00 77.75 196 ILE A O 1
ATOM 1588 N N . THR A 1 197 ? 18.666 -32.393 7.592 1.00 72.81 197 THR A N 1
ATOM 1589 C CA . THR A 1 197 ? 17.447 -32.889 8.240 1.00 72.81 197 THR A CA 1
ATOM 1590 C C . THR A 1 197 ? 17.005 -34.149 7.516 1.00 72.81 197 THR A C 1
ATOM 1592 O O . THR A 1 197 ? 16.835 -34.126 6.301 1.00 72.81 197 THR A O 1
ATOM 1595 N N . SER A 1 198 ? 16.848 -35.251 8.246 1.00 71.75 198 SER A N 1
ATOM 1596 C CA . SER A 1 198 ? 16.458 -36.543 7.677 1.00 71.75 198 SER A CA 1
ATOM 1597 C C . SER A 1 198 ? 15.044 -36.898 8.123 1.00 71.75 198 SER A C 1
ATOM 1599 O O . SER A 1 198 ? 14.724 -36.774 9.304 1.00 71.75 198 SER A O 1
ATOM 1601 N N . ILE A 1 199 ? 14.208 -37.312 7.173 1.00 69.25 199 ILE A N 1
ATOM 1602 C CA . ILE A 1 199 ? 12.822 -37.748 7.387 1.00 69.25 199 ILE A CA 1
ATOM 1603 C C . ILE A 1 199 ? 12.640 -39.025 6.573 1.00 69.25 199 ILE A C 1
ATOM 1605 O O . ILE A 1 199 ? 13.022 -39.069 5.402 1.00 69.25 199 ILE A O 1
ATOM 1609 N N . SER A 1 200 ? 12.099 -40.070 7.202 1.00 67.56 200 SER A N 1
ATOM 1610 C CA . SER A 1 200 ? 12.101 -41.426 6.639 1.00 67.56 200 SER A CA 1
ATOM 1611 C C . SER A 1 200 ? 13.530 -41.809 6.201 1.00 67.56 200 SER A C 1
ATOM 1613 O O . SER A 1 200 ? 14.459 -41.671 6.999 1.00 67.56 200 SER A O 1
ATOM 1615 N N . GLU A 1 201 ? 13.741 -42.247 4.957 1.00 67.19 201 GLU A N 1
ATOM 1616 C CA . GLU A 1 201 ? 15.081 -42.541 4.416 1.00 67.19 201 GLU A CA 1
ATOM 1617 C C . GLU A 1 201 ? 15.733 -41.338 3.694 1.00 67.19 201 GLU A C 1
ATOM 1619 O O . GLU A 1 201 ? 16.918 -41.374 3.358 1.00 67.19 201 GLU A O 1
ATOM 1624 N N . LYS A 1 202 ? 14.993 -40.242 3.470 1.00 74.31 202 LYS A N 1
ATOM 1625 C CA . LYS A 1 202 ? 15.455 -39.068 2.712 1.00 74.31 202 LYS A CA 1
ATOM 1626 C C . LYS A 1 202 ? 16.242 -38.099 3.598 1.00 74.31 202 LYS A C 1
ATOM 1628 O O . LYS A 1 202 ? 15.948 -37.918 4.779 1.00 74.31 202 LYS A O 1
ATOM 1633 N N . SER A 1 203 ? 17.231 -37.420 3.011 1.00 80.06 203 SER A N 1
ATOM 1634 C CA . SER A 1 203 ? 18.029 -36.385 3.685 1.00 80.06 203 SER A CA 1
ATOM 1635 C C . SER A 1 203 ? 18.013 -35.062 2.918 1.00 80.06 203 SER A C 1
ATOM 1637 O O . SER A 1 203 ? 18.417 -34.990 1.758 1.00 80.06 203 SER A O 1
ATOM 1639 N N . TYR A 1 204 ? 17.572 -34.010 3.603 1.00 81.94 204 TYR A N 1
ATOM 1640 C CA . TYR A 1 204 ? 17.482 -32.637 3.122 1.00 81.94 204 TYR A CA 1
ATOM 1641 C C . TYR A 1 204 ? 18.683 -31.825 3.596 1.00 81.94 204 TYR A C 1
ATOM 1643 O O . TYR A 1 204 ? 19.035 -31.865 4.774 1.00 81.94 204 TYR A O 1
ATOM 1651 N N . PHE A 1 205 ? 19.268 -31.043 2.694 1.00 83.38 205 PHE A N 1
ATOM 1652 C CA . PHE A 1 205 ? 20.384 -30.139 2.954 1.00 83.38 205 PHE A CA 1
ATOM 1653 C C . PHE A 1 205 ? 19.959 -28.691 2.695 1.00 83.38 205 PHE A C 1
ATOM 1655 O O . PHE A 1 205 ? 19.318 -28.407 1.681 1.00 83.38 205 PHE A O 1
ATOM 1662 N N . SER A 1 206 ? 20.322 -27.763 3.582 1.00 77.38 206 SER A N 1
ATOM 1663 C CA . SER A 1 206 ? 19.921 -26.351 3.479 1.00 77.38 206 SER A CA 1
ATOM 1664 C C . SER A 1 206 ? 20.984 -25.367 3.970 1.00 77.38 206 SER A C 1
ATOM 1666 O O . SER A 1 206 ? 21.849 -25.705 4.772 1.00 77.38 206 SER A O 1
ATOM 1668 N N . ILE A 1 207 ? 20.918 -24.122 3.488 1.00 75.25 207 ILE A N 1
ATOM 1669 C CA . ILE A 1 207 ? 21.881 -23.046 3.819 1.00 75.25 207 ILE A CA 1
ATOM 1670 C C . ILE A 1 207 ? 21.570 -22.347 5.154 1.00 75.25 207 ILE A C 1
ATOM 1672 O O . ILE A 1 207 ? 22.426 -21.683 5.736 1.00 75.25 207 ILE A O 1
ATOM 1676 N N . LYS A 1 208 ? 20.338 -22.474 5.650 1.00 65.75 208 LYS A N 1
ATOM 1677 C CA . LYS A 1 208 ? 19.866 -21.820 6.877 1.00 65.75 208 LYS A CA 1
ATOM 1678 C C . LYS A 1 208 ? 19.421 -22.870 7.887 1.00 65.75 208 LYS A C 1
ATOM 1680 O O . LYS A 1 208 ? 18.886 -23.893 7.460 1.00 65.75 208 LYS A O 1
ATOM 1685 N N . PRO A 1 209 ? 19.568 -22.613 9.198 1.00 58.56 209 PRO A N 1
ATOM 1686 C CA . PRO A 1 209 ? 18.924 -23.462 10.183 1.00 58.56 209 PRO A CA 1
ATOM 1687 C C . PRO A 1 209 ? 17.410 -23.383 9.963 1.00 58.56 209 PRO A C 1
ATOM 1689 O O . PRO A 1 209 ? 16.875 -22.318 9.643 1.00 58.56 209 PRO A O 1
ATOM 1692 N N . PHE A 1 210 ? 16.719 -24.508 10.128 1.00 55.06 210 PHE A N 1
ATOM 1693 C CA . PHE A 1 210 ? 15.259 -24.558 10.009 1.00 55.06 210 PHE A CA 1
ATOM 1694 C C . PHE A 1 210 ? 14.533 -23.949 11.224 1.00 55.06 210 PHE A C 1
ATOM 1696 O O . PHE A 1 210 ? 13.310 -23.851 11.226 1.00 55.06 210 PHE A O 1
ATOM 1703 N N . GLU A 1 211 ? 15.292 -23.489 12.222 1.00 49.31 211 GLU A N 1
ATOM 1704 C CA . GLU A 1 211 ? 14.841 -22.754 13.403 1.00 49.31 211 GLU A CA 1
ATOM 1705 C C . GLU A 1 211 ? 15.807 -21.586 13.656 1.00 49.31 211 GLU A C 1
ATOM 1707 O O . GLU A 1 211 ? 17.011 -21.707 13.434 1.00 49.31 211 GLU A O 1
ATOM 1712 N N . SER A 1 212 ? 15.313 -20.438 14.118 1.00 37.66 212 SER A N 1
ATOM 1713 C CA . SER A 1 212 ? 16.183 -19.363 14.607 1.00 37.66 212 SER A CA 1
ATOM 1714 C C . SER A 1 212 ? 16.658 -19.670 16.029 1.00 37.66 212 SER A C 1
ATOM 1716 O O . SER A 1 212 ? 15.828 -19.866 16.915 1.00 37.66 212 SER A O 1
ATOM 1718 N N . ASP A 1 213 ? 17.975 -19.636 16.257 1.00 36.03 213 ASP A N 1
ATOM 1719 C CA . ASP A 1 213 ? 18.668 -19.960 17.523 1.00 36.03 213 ASP A CA 1
ATOM 1720 C C . ASP A 1 213 ? 18.438 -18.942 18.682 1.00 36.03 213 ASP A C 1
ATOM 1722 O O . ASP A 1 213 ? 19.335 -18.639 19.468 1.00 36.03 213 ASP A O 1
ATOM 1726 N N . GLU A 1 214 ? 17.215 -18.417 18.828 1.00 32.56 214 GLU A N 1
ATOM 1727 C CA . GLU A 1 214 ? 16.747 -17.666 20.010 1.00 32.56 214 GLU A CA 1
ATOM 1728 C C . GLU A 1 214 ? 15.611 -18.388 20.773 1.00 32.56 214 GLU A C 1
ATOM 1730 O O . GLU A 1 214 ? 14.858 -17.782 21.540 1.00 32.56 214 GLU A O 1
ATOM 1735 N N . ALA A 1 215 ? 15.526 -19.717 20.648 1.00 27.52 215 ALA A N 1
ATOM 1736 C CA . ALA A 1 215 ? 14.788 -20.544 21.602 1.00 27.52 215 ALA A CA 1
ATOM 1737 C C . ALA A 1 215 ? 15.509 -20.566 22.978 1.00 27.52 215 ALA A C 1
ATOM 1739 O O . ALA A 1 215 ? 16.742 -20.597 23.047 1.00 27.52 215 ALA A O 1
ATOM 1740 N N . PRO A 1 216 ? 14.785 -20.528 24.114 1.00 28.08 216 PRO A N 1
ATOM 1741 C CA . PRO A 1 216 ? 15.397 -20.271 25.416 1.00 28.08 216 PRO A CA 1
ATOM 1742 C C . PRO A 1 216 ? 16.222 -21.451 25.952 1.00 28.08 216 PRO A C 1
ATOM 1744 O O . PRO A 1 216 ? 15.835 -22.613 25.848 1.00 28.08 216 PRO A O 1
ATOM 1747 N N . ARG A 1 217 ? 17.316 -21.141 26.664 1.00 26.69 217 ARG A N 1
ATOM 1748 C CA . ARG A 1 217 ? 18.105 -22.119 27.440 1.00 26.69 217 ARG A CA 1
ATOM 1749 C C . ARG A 1 217 ? 17.282 -22.713 28.595 1.00 26.69 217 ARG A C 1
ATOM 1751 O O . ARG A 1 217 ? 17.325 -22.210 29.719 1.00 26.69 217 ARG A O 1
ATOM 1758 N N . ILE A 1 218 ? 16.551 -23.797 28.341 1.00 27.67 218 ILE A N 1
ATOM 1759 C CA . ILE A 1 218 ? 15.770 -24.494 29.371 1.00 27.67 218 ILE A CA 1
ATOM 1760 C C . ILE A 1 218 ? 16.699 -25.280 30.310 1.00 27.67 218 ILE A C 1
ATOM 1762 O O . ILE A 1 218 ? 17.195 -26.354 29.988 1.00 27.67 218 ILE A O 1
ATOM 1766 N N . ILE A 1 219 ? 16.895 -24.702 31.498 1.00 27.97 219 ILE A N 1
ATOM 1767 C CA . ILE A 1 219 ? 16.984 -25.351 32.820 1.00 27.97 219 ILE A CA 1
ATOM 1768 C C . ILE A 1 219 ? 17.518 -26.798 32.810 1.00 27.97 219 ILE A C 1
ATOM 1770 O O . ILE A 1 219 ? 16.771 -27.768 32.669 1.00 27.97 219 ILE A O 1
ATOM 1774 N N . LEU A 1 220 ? 18.812 -26.953 33.101 1.00 25.92 220 LEU A N 1
ATOM 1775 C CA . LEU A 1 220 ? 19.400 -28.259 33.393 1.00 25.92 220 LEU A CA 1
ATOM 1776 C C . LEU A 1 220 ? 18.858 -28.843 34.711 1.00 25.92 220 LEU A C 1
ATOM 1778 O O . LEU A 1 220 ? 19.031 -28.259 35.776 1.00 25.92 220 LEU A O 1
ATOM 1782 N N . LYS A 1 221 ? 18.300 -30.056 34.610 1.00 25.78 221 LYS A N 1
ATOM 1783 C CA . LYS A 1 221 ? 18.132 -31.070 35.672 1.00 25.78 221 LYS A CA 1
ATOM 1784 C C . LYS A 1 221 ? 17.441 -30.621 36.971 1.00 25.78 221 LYS A C 1
ATOM 1786 O O . LYS A 1 221 ? 18.074 -30.220 37.944 1.00 25.78 221 LYS A O 1
ATOM 1791 N N . ARG A 1 222 ? 16.140 -30.917 37.063 1.00 23.61 222 ARG A N 1
ATOM 1792 C CA . ARG A 1 222 ? 15.506 -31.215 38.359 1.00 23.61 222 ARG A CA 1
ATOM 1793 C C . ARG A 1 222 ? 16.051 -32.562 38.852 1.00 23.61 222 ARG A C 1
ATOM 1795 O O . ARG A 1 222 ? 16.037 -33.523 38.089 1.00 23.61 222 ARG A O 1
ATOM 1802 N N . ALA A 1 223 ? 16.563 -32.616 40.080 1.00 26.94 223 ALA A N 1
ATOM 1803 C CA . ALA A 1 223 ? 17.219 -33.811 40.611 1.00 26.94 223 ALA A CA 1
ATOM 1804 C C . ALA A 1 223 ? 16.254 -34.995 40.807 1.00 26.94 223 ALA A C 1
ATOM 1806 O O . ALA A 1 223 ? 15.067 -34.814 41.086 1.00 26.94 223 ALA A O 1
ATOM 1807 N N . GLU A 1 224 ? 16.797 -36.208 40.719 1.00 28.08 224 GLU A N 1
ATOM 1808 C CA . GLU A 1 224 ? 16.128 -37.430 41.158 1.00 28.08 224 GLU A CA 1
ATOM 1809 C C . GLU A 1 224 ? 15.997 -37.430 42.687 1.00 28.08 224 GLU A C 1
ATOM 1811 O O . GLU A 1 224 ? 16.995 -37.271 43.386 1.00 28.08 224 GLU A O 1
ATOM 1816 N N . THR A 1 225 ? 14.790 -37.637 43.224 1.00 24.55 225 THR A N 1
ATOM 1817 C CA . THR A 1 225 ? 14.570 -38.402 44.472 1.00 24.55 225 THR A CA 1
ATOM 1818 C C . THR A 1 225 ? 13.084 -38.607 44.778 1.00 24.55 225 THR A C 1
ATOM 1820 O O . THR A 1 225 ? 12.242 -37.728 44.593 1.00 24.55 225 THR A O 1
ATOM 1823 N N . LYS A 1 226 ? 12.778 -39.792 45.309 1.00 21.77 226 LYS A N 1
ATOM 1824 C CA . LYS A 1 226 ? 11.543 -40.184 46.002 1.00 21.77 226 LYS A CA 1
ATOM 1825 C C . LYS A 1 226 ? 11.914 -41.353 46.939 1.00 21.77 226 LYS A C 1
ATOM 1827 O O . LYS A 1 226 ? 12.666 -42.212 46.488 1.00 21.77 226 LYS A O 1
ATOM 1832 N N . PRO A 1 227 ? 11.280 -41.513 48.114 1.00 34.50 227 PRO A N 1
ATOM 1833 C CA . PRO A 1 227 ? 10.843 -40.467 49.051 1.00 34.50 227 PRO A CA 1
ATOM 1834 C C . PRO A 1 227 ? 11.093 -40.853 50.546 1.00 34.50 227 PRO A C 1
ATOM 1836 O O . PRO A 1 227 ? 11.627 -41.916 50.835 1.00 34.50 227 PRO A O 1
ATOM 1839 N N . VAL A 1 228 ? 10.538 -40.052 51.476 1.00 21.86 228 VAL A N 1
ATOM 1840 C CA . VAL A 1 228 ? 10.207 -40.377 52.898 1.00 21.86 228 VAL A CA 1
ATOM 1841 C C . VAL A 1 228 ? 11.344 -40.307 53.958 1.00 21.86 228 VAL A C 1
ATOM 1843 O O . VAL A 1 228 ? 12.506 -40.545 53.662 1.00 21.86 228 VAL A O 1
ATOM 1846 N N . ILE A 1 229 ? 10.919 -40.056 55.215 1.00 26.23 229 ILE A N 1
ATOM 1847 C CA . ILE A 1 229 ? 11.570 -40.279 56.539 1.00 26.23 229 ILE A CA 1
ATOM 1848 C C . ILE A 1 229 ? 12.189 -39.044 57.260 1.00 26.23 229 ILE A C 1
ATOM 1850 O O . ILE A 1 229 ? 13.383 -38.788 57.206 1.00 26.23 229 ILE A O 1
ATOM 1854 N N . THR A 1 230 ? 11.292 -38.333 57.970 1.00 23.73 230 THR A N 1
ATOM 1855 C CA . THR A 1 230 ? 11.351 -37.738 59.343 1.00 23.73 230 THR A CA 1
ATOM 1856 C C . THR A 1 230 ? 12.514 -36.884 59.901 1.00 23.73 230 THR A C 1
ATOM 1858 O O . THR A 1 230 ? 13.674 -37.269 59.870 1.00 23.73 230 THR A O 1
ATOM 1861 N N . ASP A 1 231 ? 12.067 -35.864 60.658 1.00 25.17 231 ASP A N 1
ATOM 1862 C CA . ASP A 1 231 ? 12.562 -35.368 61.965 1.00 25.17 231 ASP A CA 1
ATOM 1863 C C . ASP A 1 231 ? 13.745 -34.375 62.110 1.00 25.17 231 ASP A C 1
ATOM 1865 O O . ASP A 1 231 ? 14.894 -34.706 61.852 1.00 25.17 231 ASP A O 1
ATOM 1869 N N . LYS A 1 232 ? 13.414 -33.241 62.779 1.00 26.77 232 LYS A N 1
ATOM 1870 C CA . LYS A 1 232 ? 14.209 -32.509 63.809 1.00 26.77 232 LYS A CA 1
ATOM 1871 C C . LYS A 1 232 ? 15.510 -31.789 63.360 1.00 26.77 232 LYS A C 1
ATOM 1873 O O . LYS A 1 232 ? 16.056 -32.074 62.310 1.00 26.77 232 LYS A O 1
ATOM 1878 N N . GLU A 1 233 ? 16.076 -30.805 64.079 1.00 24.20 233 GLU A N 1
ATOM 1879 C CA . GLU A 1 233 ? 15.570 -29.849 65.091 1.00 24.20 233 GLU A CA 1
ATOM 1880 C C . GLU A 1 233 ? 16.450 -28.562 65.080 1.00 24.20 233 GLU A C 1
ATOM 1882 O O . GLU A 1 233 ? 17.667 -28.655 65.026 1.00 24.20 233 GLU A O 1
ATOM 1887 N N . VAL A 1 234 ? 15.819 -27.377 65.137 1.00 24.53 234 VAL A N 1
ATOM 1888 C CA . VAL A 1 234 ? 16.082 -26.249 66.078 1.00 24.53 234 VAL A CA 1
ATOM 1889 C C . VAL A 1 234 ? 17.538 -25.730 66.332 1.00 24.53 234 VAL A C 1
ATOM 1891 O O . VAL A 1 234 ? 18.393 -26.455 66.822 1.00 24.53 234 VAL A O 1
ATOM 1894 N N . THR A 1 235 ? 17.733 -24.391 66.220 1.00 22.80 235 THR A N 1
ATOM 1895 C CA . THR A 1 235 ? 18.834 -23.532 66.799 1.00 22.80 235 THR A CA 1
ATOM 1896 C C . THR A 1 235 ? 20.295 -23.700 66.302 1.00 22.80 235 THR A C 1
ATOM 1898 O O . THR A 1 235 ? 20.620 -24.713 65.708 1.00 22.80 235 THR A O 1
ATOM 1901 N N . GLN A 1 236 ? 21.266 -22.783 66.528 1.00 24.19 236 GLN A N 1
ATOM 1902 C CA . GLN A 1 236 ? 21.318 -21.292 66.582 1.00 24.19 236 GLN A CA 1
ATOM 1903 C C . GLN A 1 236 ? 22.801 -20.812 66.541 1.00 24.19 236 GLN A C 1
ATOM 1905 O O . GLN A 1 236 ? 23.632 -21.432 67.184 1.00 24.19 236 GLN A O 1
ATOM 1910 N N . THR A 1 237 ? 23.069 -19.646 65.930 1.00 22.44 237 THR A N 1
ATOM 1911 C CA . THR A 1 237 ? 24.153 -18.654 66.224 1.00 22.44 237 THR A CA 1
ATOM 1912 C C . THR A 1 237 ? 25.665 -19.022 66.284 1.00 22.44 237 THR A C 1
ATOM 1914 O O . THR A 1 237 ? 26.074 -20.105 66.662 1.00 22.44 237 THR A O 1
ATOM 1917 N N . GLN A 1 238 ? 26.479 -17.971 66.066 1.00 22.28 238 GLN A N 1
ATOM 1918 C CA . GLN A 1 238 ? 27.880 -17.739 66.490 1.00 22.28 238 GLN A CA 1
ATOM 1919 C C . GLN A 1 238 ? 29.064 -18.328 65.678 1.00 22.28 238 GLN A C 1
ATOM 1921 O O . GLN A 1 238 ? 29.174 -19.512 65.393 1.00 22.28 238 GLN A O 1
ATOM 1926 N N . ALA A 1 239 ? 29.993 -17.412 65.374 1.00 21.69 239 ALA A N 1
ATOM 1927 C CA . ALA A 1 239 ? 31.420 -17.599 65.057 1.00 21.69 239 ALA A CA 1
ATOM 1928 C C . ALA A 1 239 ? 32.236 -17.082 66.290 1.00 21.69 239 ALA A C 1
ATOM 1930 O O . ALA A 1 239 ? 31.573 -16.797 67.295 1.00 21.69 239 ALA A O 1
ATOM 1931 N N . PRO A 1 240 ? 33.576 -16.831 66.287 1.00 42.72 240 PRO A N 1
ATOM 1932 C CA . PRO A 1 240 ? 34.623 -16.933 65.242 1.00 42.72 240 PRO A CA 1
ATOM 1933 C C . PRO A 1 240 ? 35.963 -17.564 65.766 1.00 42.72 240 PRO A C 1
ATOM 1935 O O . PRO A 1 240 ? 35.904 -18.354 66.698 1.00 42.72 240 PRO A O 1
ATOM 1938 N N . ILE A 1 241 ? 37.136 -17.154 65.212 1.00 25.59 241 ILE A N 1
ATOM 1939 C CA . ILE A 1 241 ? 38.519 -17.068 65.808 1.00 25.59 241 ILE A CA 1
ATOM 1940 C C . ILE A 1 241 ? 39.659 -17.914 65.153 1.00 25.59 241 ILE A C 1
ATOM 1942 O O . ILE A 1 241 ? 39.785 -19.093 65.441 1.00 25.59 241 ILE A O 1
ATOM 1946 N N . THR A 1 242 ? 40.510 -17.224 64.351 1.00 24.75 242 THR A N 1
ATOM 1947 C CA . THR A 1 242 ? 42.014 -17.234 64.180 1.00 24.75 242 THR A CA 1
ATOM 1948 C C . THR A 1 242 ? 42.844 -18.550 64.118 1.00 24.75 242 THR A C 1
ATOM 1950 O O . THR A 1 242 ? 42.363 -19.588 64.537 1.00 24.75 242 THR A O 1
ATOM 1953 N N . MET A 1 243 ? 44.120 -18.633 63.679 1.00 27.11 243 MET A N 1
ATOM 1954 C CA . MET A 1 243 ? 45.198 -17.695 63.227 1.00 27.11 243 MET A CA 1
ATOM 1955 C C . MET A 1 243 ? 45.739 -18.162 61.821 1.00 27.11 243 MET A C 1
ATOM 1957 O O . MET A 1 243 ? 44.951 -18.785 61.118 1.00 27.11 243 MET A O 1
ATOM 1961 N N . ASP A 1 244 ? 46.955 -17.947 61.266 1.00 24.30 244 ASP A N 1
ATOM 1962 C CA . ASP A 1 244 ? 48.228 -17.265 61.633 1.00 24.30 244 ASP A CA 1
ATOM 1963 C C . ASP A 1 244 ? 49.115 -16.950 60.377 1.00 24.30 244 ASP A C 1
ATOM 1965 O O . ASP A 1 244 ? 48.765 -17.386 59.286 1.00 24.30 244 ASP A O 1
ATOM 1969 N N . SER A 1 245 ? 50.252 -16.244 60.567 1.00 25.39 245 SER A N 1
ATOM 1970 C CA . SER A 1 245 ? 51.593 -16.298 59.894 1.00 25.39 245 SER A CA 1
ATOM 1971 C C . SER A 1 245 ? 51.729 -16.561 58.363 1.00 25.39 245 SER A C 1
ATOM 1973 O O . SER A 1 245 ? 51.191 -17.535 57.852 1.00 25.39 245 SER A O 1
ATOM 1975 N N . SER A 1 246 ? 52.532 -15.839 57.553 1.00 25.23 246 SER A N 1
ATOM 1976 C CA . SER A 1 246 ? 53.719 -14.989 57.822 1.00 25.23 246 SER A CA 1
ATOM 1977 C C . SER A 1 246 ? 53.954 -13.853 56.778 1.00 25.23 246 SER A C 1
ATOM 1979 O O . SER A 1 246 ? 53.292 -13.783 55.747 1.00 25.23 246 SER A O 1
ATOM 1981 N N . PHE A 1 247 ? 54.905 -12.952 57.078 1.00 24.84 247 PHE A N 1
ATOM 1982 C CA . PHE A 1 247 ? 55.371 -11.724 56.370 1.00 24.84 247 PHE A CA 1
ATOM 1983 C C . PHE A 1 247 ? 56.850 -11.464 56.813 1.00 24.84 247 PHE A C 1
ATOM 1985 O O . PHE A 1 247 ? 57.363 -12.323 57.541 1.00 24.84 247 PHE A O 1
ATOM 1992 N N . PRO A 1 248 ? 57.558 -10.331 56.541 1.00 55.44 248 PRO A N 1
ATOM 1993 C CA . PRO A 1 248 ? 57.370 -9.178 55.625 1.00 55.44 248 PRO A CA 1
ATOM 1994 C C . PRO A 1 248 ? 58.490 -9.222 54.531 1.00 55.44 248 PRO A C 1
ATOM 1996 O O . PRO A 1 248 ? 58.855 -10.348 54.186 1.00 55.44 248 PRO A O 1
ATOM 1999 N N . PRO A 1 249 ? 59.129 -8.139 54.003 1.00 44.94 249 PRO A N 1
ATOM 2000 C CA . PRO A 1 249 ? 58.839 -6.686 53.885 1.00 44.94 249 PRO A CA 1
ATOM 2001 C C . PRO A 1 249 ? 58.840 -6.240 52.381 1.00 44.94 249 PRO A C 1
ATOM 2003 O O . PRO A 1 249 ? 58.609 -7.102 51.540 1.00 44.94 249 PRO A O 1
ATOM 2006 N N . GLU A 1 250 ? 59.043 -5.009 51.867 1.00 27.50 250 GLU A N 1
ATOM 2007 C CA . GLU A 1 250 ? 59.257 -3.588 52.288 1.00 27.50 250 GLU A CA 1
ATOM 2008 C C . GLU A 1 250 ? 58.924 -2.692 51.035 1.00 27.50 250 GLU A C 1
ATOM 2010 O O . GLU A 1 250 ? 58.615 -3.263 49.990 1.00 27.50 250 GLU A O 1
ATOM 2015 N N . THR A 1 251 ? 58.924 -1.346 50.956 1.00 27.44 251 THR A N 1
ATOM 2016 C CA . THR A 1 251 ? 59.237 -0.207 51.857 1.00 27.44 251 THR A CA 1
ATOM 2017 C C . THR A 1 251 ? 58.191 0.924 51.667 1.00 27.44 251 THR A C 1
ATOM 2019 O O . THR A 1 251 ? 57.498 0.977 50.654 1.00 27.44 251 THR A O 1
ATOM 2022 N N . GLU A 1 252 ? 58.068 1.816 52.656 1.00 23.83 252 GLU A N 1
ATOM 2023 C CA . GLU A 1 252 ? 57.074 2.912 52.797 1.00 23.83 252 GLU A CA 1
ATOM 2024 C C . GLU A 1 252 ? 57.601 4.282 52.243 1.00 23.83 252 GLU A C 1
ATOM 2026 O O . GLU A 1 252 ? 58.597 4.238 51.514 1.00 23.83 252 GLU A O 1
ATOM 2031 N N . PRO A 1 253 ? 57.089 5.511 52.578 1.00 37.16 253 PRO A N 1
ATOM 2032 C CA . PRO A 1 253 ? 55.887 5.971 53.331 1.00 37.16 253 PRO A CA 1
ATOM 2033 C C . PRO A 1 253 ? 55.098 7.120 52.595 1.00 37.16 253 PRO A C 1
ATOM 2035 O O . PRO A 1 253 ? 55.326 7.327 51.409 1.00 37.16 253 PRO A O 1
ATOM 2038 N N . ALA A 1 254 ? 54.145 7.918 53.135 1.00 24.25 254 ALA A N 1
ATOM 2039 C CA . ALA A 1 254 ? 53.629 8.163 54.500 1.00 24.25 254 ALA A CA 1
ATOM 2040 C C . ALA A 1 254 ? 52.184 8.775 54.524 1.00 24.25 254 ALA A C 1
ATOM 2042 O O . ALA A 1 254 ? 51.774 9.380 53.541 1.00 24.25 254 ALA A O 1
ATOM 2043 N N . THR A 1 255 ? 51.476 8.661 55.671 1.00 24.78 255 THR A N 1
ATOM 2044 C CA . THR A 1 255 ? 50.548 9.619 56.386 1.00 24.78 255 THR A CA 1
ATOM 2045 C C . THR A 1 255 ? 49.792 10.768 55.655 1.00 24.78 255 THR A C 1
ATOM 2047 O O . THR A 1 255 ? 50.359 11.413 54.787 1.00 24.78 255 THR A O 1
ATOM 2050 N N . SER A 1 256 ? 48.581 11.238 56.041 1.00 24.42 256 SER A N 1
ATOM 2051 C CA . SER A 1 256 ? 47.700 11.019 57.229 1.00 24.42 256 SER A CA 1
ATOM 2052 C C . SER A 1 256 ? 46.280 11.643 57.069 1.00 24.42 256 SER A C 1
ATOM 2054 O O . SER A 1 256 ? 46.055 12.470 56.192 1.00 24.42 256 SER A O 1
ATOM 2056 N N . THR A 1 257 ? 45.348 11.327 57.984 1.00 28.80 257 THR A N 1
ATOM 2057 C CA . THR A 1 257 ? 44.084 12.058 58.320 1.00 28.80 257 THR A CA 1
ATOM 2058 C C . THR A 1 257 ? 44.292 12.935 59.592 1.00 28.80 257 THR A C 1
ATOM 2060 O O . THR A 1 257 ? 45.313 12.680 60.238 1.00 28.80 257 THR A O 1
ATOM 2063 N N . PRO A 1 258 ? 43.432 13.915 60.033 1.00 32.22 258 PRO A N 1
ATOM 2064 C CA . PRO A 1 258 ? 41.951 13.978 59.900 1.00 32.22 258 PRO A CA 1
ATOM 2065 C C . PRO A 1 258 ? 41.228 15.378 59.864 1.00 32.22 258 PRO A C 1
ATOM 2067 O O . PRO A 1 258 ? 41.836 16.419 60.052 1.00 32.22 258 PRO A O 1
ATOM 2070 N N . GLN A 1 259 ? 39.881 15.340 59.768 1.00 25.95 259 GLN A N 1
ATOM 2071 C CA . GLN A 1 259 ? 38.847 16.246 60.358 1.00 25.95 259 GLN A CA 1
ATOM 2072 C C . GLN A 1 259 ? 38.749 17.783 60.079 1.00 25.95 259 GLN A C 1
ATOM 2074 O O . GLN A 1 259 ? 39.720 18.519 60.157 1.00 25.95 259 GLN A O 1
ATOM 2079 N N . LYS A 1 260 ? 37.470 18.236 60.035 1.00 24.86 260 LYS A N 1
ATOM 2080 C CA . LYS A 1 260 ? 36.872 19.580 60.308 1.00 24.86 260 LYS A CA 1
ATOM 2081 C C . LYS A 1 260 ? 36.819 20.685 59.225 1.00 24.86 260 LYS A C 1
ATOM 2083 O O . LYS A 1 260 ? 37.826 21.264 58.843 1.00 24.86 260 LYS A O 1
ATOM 2088 N N . ASP A 1 261 ? 35.580 21.091 58.924 1.00 31.64 261 ASP A N 1
ATOM 2089 C CA . ASP A 1 261 ? 35.123 22.447 58.538 1.00 31.64 261 ASP A CA 1
ATOM 2090 C C . ASP A 1 261 ? 35.381 23.494 59.666 1.00 31.64 261 ASP A C 1
ATOM 2092 O O . ASP A 1 261 ? 35.569 23.052 60.809 1.00 31.64 261 ASP A O 1
ATOM 2096 N N . PRO A 1 262 ? 35.316 24.845 59.454 1.00 35.34 262 PRO A N 1
ATOM 2097 C CA . PRO A 1 262 ? 34.570 25.541 58.381 1.00 35.34 262 PRO A CA 1
ATOM 2098 C C . PRO A 1 262 ? 35.166 26.839 57.745 1.00 35.34 262 PRO A C 1
ATOM 2100 O O . PRO A 1 262 ? 36.018 27.503 58.318 1.00 35.34 262 PRO A O 1
ATOM 2103 N N . ILE A 1 263 ? 34.569 27.244 56.604 1.00 26.75 263 ILE A N 1
ATOM 2104 C CA . ILE A 1 263 ? 34.373 28.621 56.054 1.00 26.75 263 ILE A CA 1
ATOM 2105 C C . ILE A 1 263 ? 35.587 29.588 55.969 1.00 26.75 263 ILE A C 1
ATOM 2107 O O . ILE A 1 263 ? 36.013 30.125 56.985 1.00 26.75 263 ILE A O 1
ATOM 2111 N N . SER A 1 264 ? 35.983 29.981 54.736 1.00 25.17 264 SER A N 1
ATOM 2112 C CA . SER A 1 264 ? 36.081 31.395 54.255 1.00 25.17 264 SER A CA 1
ATOM 2113 C C . SER A 1 264 ? 37.083 31.618 53.095 1.00 25.17 264 SER A C 1
ATOM 2115 O O . SER A 1 264 ? 38.274 31.699 53.367 1.00 25.17 264 SER A O 1
ATOM 2117 N N . ALA A 1 265 ? 36.574 31.889 51.876 1.00 26.34 265 ALA A N 1
ATOM 2118 C CA . ALA A 1 265 ? 37.209 32.635 50.755 1.00 26.34 265 ALA A CA 1
ATOM 2119 C C . ALA A 1 265 ? 38.593 32.140 50.209 1.00 26.34 265 ALA A C 1
ATOM 2121 O O . ALA A 1 265 ? 39.308 31.396 50.860 1.00 26.34 265 ALA A O 1
ATOM 2122 N N . GLU A 1 266 ? 39.063 32.452 48.993 1.00 24.12 266 GLU A N 1
ATOM 2123 C CA . GLU A 1 266 ? 38.552 33.272 47.881 1.00 24.12 266 GLU A CA 1
ATOM 2124 C C . GLU A 1 266 ? 39.193 32.795 46.551 1.00 24.12 266 GLU A C 1
ATOM 2126 O O . GLU A 1 266 ? 40.415 32.653 46.510 1.00 24.12 266 GLU A O 1
ATOM 2131 N N . SER A 1 267 ? 38.428 32.566 45.465 1.00 28.03 267 SER A N 1
ATOM 2132 C CA . SER A 1 267 ? 38.916 32.668 44.062 1.00 28.03 267 SER A CA 1
ATOM 2133 C C . SER A 1 267 ? 37.860 32.364 42.984 1.00 28.03 267 SER A C 1
ATOM 2135 O O . SER A 1 267 ? 37.207 31.327 43.013 1.00 28.03 267 SER A O 1
ATOM 2137 N N . ALA A 1 268 ? 37.800 33.248 41.982 1.00 27.31 268 ALA A N 1
ATOM 2138 C CA . ALA A 1 268 ? 37.447 32.997 40.576 1.00 27.31 268 ALA A CA 1
ATOM 2139 C C . ALA A 1 268 ? 36.262 32.051 40.251 1.00 27.31 268 ALA A C 1
ATOM 2141 O O . ALA A 1 268 ? 36.450 30.920 39.803 1.00 27.31 268 ALA A O 1
ATOM 2142 N N . MET A 1 269 ? 35.037 32.582 40.309 1.00 26.31 269 MET A N 1
ATOM 2143 C CA . MET A 1 269 ? 33.931 32.092 39.471 1.00 26.31 269 MET A CA 1
ATOM 2144 C C . MET A 1 269 ? 33.818 32.936 38.195 1.00 26.31 269 MET A C 1
ATOM 2146 O O . MET A 1 269 ? 33.985 34.153 38.253 1.00 26.31 269 MET A O 1
ATOM 2150 N N . MET A 1 270 ? 33.391 32.330 37.086 1.00 32.09 270 MET A N 1
ATOM 2151 C CA . MET A 1 270 ? 32.502 33.015 36.142 1.00 32.09 270 MET A CA 1
ATOM 2152 C C . MET A 1 270 ? 31.485 32.041 35.538 1.00 32.09 270 MET A C 1
ATOM 2154 O O . MET A 1 270 ? 31.769 30.859 35.351 1.00 32.09 270 MET A O 1
ATOM 2158 N N . ALA A 1 271 ? 30.279 32.552 35.298 1.00 31.31 271 ALA A N 1
ATOM 2159 C CA . ALA A 1 271 ? 29.134 31.824 34.759 1.00 31.31 271 ALA A CA 1
ATOM 2160 C C . ALA A 1 271 ? 29.146 31.819 33.211 1.00 31.31 271 ALA A C 1
ATOM 2162 O O . ALA A 1 271 ? 29.845 32.641 32.612 1.00 31.31 271 ALA A O 1
ATOM 2163 N N . PRO A 1 272 ? 28.399 30.916 32.543 1.00 29.92 272 PRO A N 1
ATOM 2164 C CA . PRO A 1 272 ? 28.229 30.965 31.090 1.00 29.92 272 PRO A CA 1
ATOM 2165 C C . PRO A 1 272 ? 27.486 32.240 30.638 1.00 29.92 272 PRO A C 1
ATOM 2167 O O . PRO A 1 272 ? 26.744 32.821 31.429 1.00 29.92 272 PRO A O 1
ATOM 2170 N N . PRO A 1 273 ? 27.663 32.677 29.377 1.00 31.44 273 PRO A N 1
ATOM 2171 C CA . PRO A 1 273 ? 27.044 33.897 28.869 1.00 31.44 273 PRO A CA 1
ATOM 2172 C C . PRO A 1 273 ? 25.578 33.688 28.464 1.00 31.44 273 PRO A C 1
ATOM 2174 O O . PRO A 1 273 ? 25.277 32.859 27.603 1.00 31.44 273 PRO A O 1
ATOM 2177 N N . ASP A 1 274 ? 24.691 34.518 29.007 1.00 27.77 274 ASP A N 1
ATOM 2178 C CA . ASP A 1 274 ? 23.390 34.801 28.400 1.00 27.77 274 ASP A CA 1
ATOM 2179 C C . ASP A 1 274 ? 23.568 35.741 27.191 1.00 27.77 274 ASP A C 1
ATOM 2181 O O . ASP A 1 274 ? 24.432 36.622 27.197 1.00 27.77 274 ASP A O 1
ATOM 2185 N N . MET A 1 275 ? 22.740 35.582 26.152 1.00 30.39 275 MET A N 1
ATOM 2186 C CA . MET A 1 275 ? 22.580 36.589 25.094 1.00 30.39 275 MET A CA 1
ATOM 2187 C C . MET A 1 275 ? 21.198 37.224 25.213 1.00 30.39 275 MET A C 1
ATOM 2189 O O . MET A 1 275 ? 20.188 36.550 25.007 1.00 30.39 275 MET A O 1
ATOM 2193 N N . ASP A 1 276 ? 21.175 38.513 25.541 1.00 24.42 276 ASP A N 1
ATOM 2194 C CA . ASP A 1 276 ? 19.945 39.279 25.731 1.00 24.42 276 ASP A CA 1
ATOM 2195 C C . ASP A 1 276 ? 19.364 39.806 24.402 1.00 24.42 276 ASP A C 1
ATOM 2197 O O . ASP A 1 276 ? 20.039 39.872 23.370 1.00 24.42 276 ASP A O 1
ATOM 2201 N N . TYR A 1 277 ? 18.086 40.173 24.434 1.00 28.84 277 TYR A N 1
ATOM 2202 C CA . TYR A 1 277 ? 17.307 40.672 23.307 1.00 28.84 277 TYR A CA 1
ATOM 2203 C C . TYR A 1 277 ? 17.113 42.194 23.377 1.00 28.84 277 TYR A C 1
ATOM 2205 O O . TYR A 1 277 ? 16.586 42.707 24.358 1.00 28.84 277 TYR A O 1
ATOM 2213 N N . SER A 1 278 ? 17.270 42.853 22.224 1.00 24.52 278 SER A N 1
ATOM 2214 C CA . SER A 1 278 ? 16.798 44.223 21.913 1.00 24.52 278 SER A CA 1
ATOM 2215 C C . SER A 1 278 ? 17.626 45.399 22.450 1.00 24.52 278 SER A C 1
ATOM 2217 O O . SER A 1 278 ? 17.780 45.561 23.647 1.00 24.52 278 SER A O 1
ATOM 2219 N N . GLU A 1 279 ? 17.966 46.325 21.550 1.00 25.72 279 GLU A N 1
ATOM 2220 C CA . GLU A 1 279 ? 17.389 47.684 21.528 1.00 25.72 279 GLU A CA 1
ATOM 2221 C C . GLU A 1 279 ? 17.153 48.051 20.037 1.00 25.72 279 GLU A C 1
ATOM 2223 O O . GLU A 1 279 ? 17.930 47.643 19.177 1.00 25.72 279 GLU A O 1
ATOM 2228 N N . LEU A 1 280 ? 15.929 48.420 19.630 1.00 26.95 280 LEU A N 1
ATOM 2229 C CA . LEU A 1 280 ? 15.387 49.787 19.452 1.00 26.95 280 LEU A CA 1
ATOM 2230 C C . LEU A 1 280 ? 16.071 50.632 18.344 1.00 26.95 280 LEU A C 1
ATOM 2232 O O . LEU A 1 280 ? 17.287 50.621 18.227 1.00 26.95 280 LEU A O 1
ATOM 2236 N N . SER A 1 281 ? 15.386 51.464 17.541 1.00 23.17 281 SER A N 1
ATOM 2237 C CA . SER A 1 281 ? 13.966 51.540 17.114 1.00 23.17 281 SER A CA 1
ATOM 2238 C C . SER A 1 281 ? 13.788 52.665 16.064 1.00 23.17 281 SER A C 1
ATOM 2240 O O . SER A 1 281 ? 14.629 53.557 16.012 1.00 23.17 281 SER A O 1
ATOM 2242 N N . ALA A 1 282 ? 12.638 52.692 15.366 1.00 24.42 282 ALA A N 1
ATOM 2243 C CA . ALA A 1 282 ? 12.122 53.815 14.547 1.00 24.42 282 ALA A CA 1
ATOM 2244 C C . ALA A 1 282 ? 12.857 54.080 13.197 1.00 24.42 282 ALA A C 1
ATOM 2246 O O . ALA A 1 282 ? 13.984 53.637 13.014 1.00 24.42 282 ALA A O 1
ATOM 2247 N N . GLU A 1 283 ? 12.271 54.705 12.161 1.00 23.80 283 GLU A N 1
ATOM 2248 C CA . GLU A 1 283 ? 10.958 55.368 11.984 1.00 23.80 283 GLU A CA 1
ATOM 2249 C C . GLU A 1 283 ? 10.212 54.916 10.693 1.00 23.80 283 GLU A C 1
ATOM 2251 O O . GLU A 1 283 ? 10.795 54.272 9.832 1.00 23.80 283 GLU A O 1
ATOM 2256 N N . SER A 1 284 ? 8.914 55.273 10.612 1.00 24.02 284 SER A N 1
ATOM 2257 C CA . SER A 1 284 ? 8.040 55.652 9.459 1.00 24.02 284 SER A CA 1
ATOM 2258 C C . SER A 1 284 ? 8.454 55.365 7.980 1.00 24.02 284 SER A C 1
ATOM 2260 O O . SER A 1 284 ? 9.622 55.426 7.631 1.00 24.02 284 SER A O 1
ATOM 2262 N N . SER A 1 285 ? 7.555 55.208 6.989 1.00 23.42 285 SER A N 1
ATOM 2263 C CA . SER A 1 285 ? 6.087 55.414 6.891 1.00 23.42 285 SER A CA 1
ATOM 2264 C C . SER A 1 285 ? 5.516 54.830 5.565 1.00 23.42 285 SER A C 1
ATOM 2266 O O . SER A 1 285 ? 6.279 54.384 4.716 1.00 23.42 285 SER A O 1
ATOM 2268 N N . PHE A 1 286 ? 4.181 54.910 5.378 1.00 24.58 286 PHE A N 1
ATOM 2269 C CA . PHE A 1 286 ? 3.381 54.578 4.169 1.00 24.58 286 PHE A CA 1
ATOM 2270 C C . PHE A 1 286 ? 3.319 53.090 3.731 1.00 24.58 286 PHE A C 1
ATOM 2272 O O . PHE A 1 286 ? 4.311 52.377 3.755 1.00 24.58 286 PHE A O 1
ATOM 2279 N N . SER A 1 287 ? 2.185 52.542 3.264 1.00 23.84 287 SER A N 1
ATOM 2280 C CA . SER A 1 287 ? 0.766 52.937 3.415 1.00 23.84 287 SER A CA 1
ATOM 2281 C C . SER A 1 287 ? -0.175 51.793 2.993 1.00 23.84 287 SER A C 1
ATOM 2283 O O . SER A 1 287 ? 0.137 51.038 2.076 1.00 23.84 287 SER A O 1
ATOM 2285 N N . LEU A 1 288 ? -1.364 51.716 3.604 1.00 27.39 288 LEU A N 1
ATOM 2286 C CA . LEU A 1 288 ? -2.518 50.972 3.066 1.00 27.39 288 LEU A CA 1
ATOM 2287 C C . LEU A 1 288 ? -3.028 51.610 1.759 1.00 27.39 288 LEU A C 1
ATOM 2289 O O . LEU A 1 288 ? -2.812 52.802 1.531 1.00 27.39 288 LEU A O 1
ATOM 2293 N N . PRO A 1 289 ? -3.810 50.861 0.966 1.00 24.42 289 PRO A N 1
ATOM 2294 C CA . PRO A 1 289 ? -5.179 51.332 0.738 1.00 24.42 289 PRO A CA 1
ATOM 2295 C C . PRO A 1 289 ? -6.262 50.277 1.027 1.00 24.42 289 PRO A C 1
ATOM 2297 O O . PRO A 1 289 ? -6.016 49.072 1.051 1.00 24.42 289 PRO A O 1
ATOM 2300 N N . LYS A 1 290 ? -7.484 50.772 1.252 1.00 21.91 290 LYS A N 1
ATOM 2301 C CA . LYS A 1 290 ? -8.734 50.002 1.348 1.00 21.91 290 LYS A CA 1
ATOM 2302 C C . LYS A 1 290 ? -9.553 50.128 0.052 1.00 21.91 290 LYS A C 1
ATOM 2304 O O . LYS A 1 290 ? -9.293 50.990 -0.777 1.00 21.91 290 LYS A O 1
ATOM 2309 N N . SER A 1 291 ? -10.567 49.274 -0.036 1.00 24.94 291 SER A N 1
ATOM 2310 C CA . SER A 1 291 ? -11.721 49.267 -0.947 1.00 24.94 291 SER A CA 1
ATOM 2311 C C . SER A 1 291 ? -12.342 50.618 -1.362 1.00 24.94 291 SER A C 1
ATOM 2313 O O . SER A 1 291 ? -12.752 51.388 -0.494 1.00 24.94 291 SER A O 1
ATOM 2315 N N . SER A 1 292 ? -12.574 50.766 -2.671 1.00 24.22 292 SER A N 1
ATOM 2316 C CA . SER A 1 292 ? -13.797 51.283 -3.335 1.00 24.22 292 SER A CA 1
ATOM 2317 C C . SER A 1 292 ? -13.689 50.885 -4.826 1.00 24.22 292 SER A C 1
ATOM 2319 O O . SER A 1 292 ? -12.600 50.990 -5.384 1.00 24.22 292 SER A O 1
ATOM 2321 N N . GLU A 1 293 ? -14.615 50.147 -5.445 1.00 23.38 293 GLU A N 1
ATOM 2322 C CA . GLU A 1 293 ? -16.023 50.428 -5.818 1.00 23.38 293 GLU A CA 1
ATOM 2323 C C . GLU A 1 293 ? -16.200 51.118 -7.193 1.00 23.38 293 GLU A C 1
ATOM 2325 O O . GLU A 1 293 ? -15.598 52.148 -7.466 1.00 23.38 293 GLU A O 1
ATOM 2330 N N . GLU A 1 294 ? -17.054 50.477 -8.006 1.00 23.92 294 GLU A N 1
ATOM 2331 C CA . GLU A 1 294 ? -17.834 50.931 -9.180 1.00 23.92 294 GLU A CA 1
ATOM 2332 C C . GLU A 1 294 ? -17.173 51.590 -10.414 1.00 23.92 294 GLU A C 1
ATOM 2334 O O . GLU A 1 294 ? -16.662 52.700 -10.363 1.00 23.92 294 GLU A O 1
ATOM 2339 N N . PHE A 1 295 ? -17.300 50.896 -11.558 1.00 22.73 295 PHE A N 1
ATOM 2340 C CA . PHE A 1 295 ? -17.858 51.311 -12.874 1.00 22.73 295 PHE A CA 1
ATOM 2341 C C . PHE A 1 295 ? -17.726 50.051 -13.774 1.00 22.73 295 PHE A C 1
ATOM 2343 O O . PHE A 1 295 ? -16.615 49.555 -13.945 1.00 22.73 295 PHE A O 1
ATOM 2350 N N . SER A 1 296 ? -18.759 49.301 -14.193 1.00 23.02 296 SER A N 1
ATOM 2351 C CA . SER A 1 296 ? -19.938 49.628 -15.028 1.00 23.02 296 SER A CA 1
ATOM 2352 C C . SER A 1 296 ? -19.553 50.286 -16.373 1.00 23.02 296 SER A C 1
ATOM 2354 O O . SER A 1 296 ? -18.749 51.211 -16.401 1.00 23.02 296 SER A O 1
ATOM 2356 N N . ASP A 1 297 ? -20.030 49.846 -17.545 1.00 22.86 297 ASP A N 1
ATOM 2357 C CA . ASP A 1 297 ? -20.950 48.741 -17.890 1.00 22.86 297 ASP A CA 1
ATOM 2358 C C . ASP A 1 297 ? -20.744 48.330 -19.383 1.00 22.86 297 ASP A C 1
ATOM 2360 O O . ASP A 1 297 ? -19.763 48.764 -19.986 1.00 22.86 297 ASP A O 1
ATOM 2364 N N . ILE A 1 298 ? -21.699 47.607 -20.002 1.00 25.34 298 ILE A N 1
ATOM 2365 C CA . ILE A 1 298 ? -21.856 47.333 -21.463 1.00 25.34 298 ILE A CA 1
ATOM 2366 C C . ILE A 1 298 ? -20.999 46.168 -22.026 1.00 25.34 298 ILE A C 1
ATOM 2368 O O . ILE A 1 298 ? -19.792 46.123 -21.828 1.00 25.34 298 ILE A O 1
ATOM 2372 N N . SER A 1 299 ? -21.502 45.240 -22.861 1.00 22.39 299 SER A N 1
ATOM 2373 C CA . SER A 1 299 ? -22.860 44.674 -23.038 1.00 22.39 299 SER A CA 1
ATOM 2374 C C . SER A 1 299 ? -22.806 43.424 -23.944 1.00 22.39 299 SER A C 1
ATOM 2376 O O . SER A 1 299 ? -21.994 43.392 -24.861 1.00 22.39 299 SER A O 1
ATOM 2378 N N . THR A 1 300 ? -23.741 42.486 -23.758 1.00 22.95 300 THR A N 1
ATOM 2379 C CA . THR A 1 300 ? -24.378 41.605 -24.774 1.00 22.95 300 THR A CA 1
ATOM 2380 C C . THR A 1 300 ? -23.544 41.004 -25.929 1.00 22.95 300 THR A C 1
ATOM 2382 O O . THR A 1 300 ? -23.155 41.708 -26.853 1.00 22.95 300 THR A O 1
ATOM 2385 N N . ILE A 1 301 ? -23.472 39.665 -25.990 1.00 24.88 301 ILE A N 1
ATOM 2386 C CA . ILE A 1 301 ? -24.008 38.795 -27.075 1.00 24.88 301 ILE A CA 1
ATOM 2387 C C . ILE A 1 301 ? -23.443 37.374 -26.902 1.00 24.88 301 ILE A C 1
ATOM 2389 O O . ILE A 1 301 ? -22.239 37.149 -26.981 1.00 24.88 301 ILE A O 1
ATOM 2393 N N . SER A 1 302 ? -24.333 36.396 -26.734 1.00 25.66 302 SER A N 1
ATOM 2394 C CA . SER A 1 302 ? -24.051 34.990 -27.047 1.00 25.66 302 SER A CA 1
ATOM 2395 C C . SER A 1 302 ? -24.579 34.679 -28.447 1.00 25.66 302 SER A C 1
ATOM 2397 O O . SER A 1 302 ? -25.668 35.143 -28.791 1.00 25.66 302 SER A O 1
ATOM 2399 N N . PRO A 1 303 ? -23.901 33.809 -29.202 1.00 26.81 303 PRO A N 1
ATOM 2400 C CA . PRO A 1 303 ? -24.600 32.844 -30.037 1.00 26.81 303 PRO A CA 1
ATOM 2401 C C . PRO A 1 303 ? -24.422 31.412 -29.509 1.00 26.81 303 PRO A C 1
ATOM 2403 O O . PRO A 1 303 ? -23.469 31.088 -28.802 1.00 26.81 303 PRO A O 1
ATOM 2406 N N . ILE A 1 304 ? -25.391 30.571 -29.851 1.00 24.98 304 ILE A N 1
ATOM 2407 C CA . ILE A 1 304 ? -25.478 29.133 -29.562 1.00 24.98 304 ILE A CA 1
ATOM 2408 C C . ILE A 1 304 ? -25.472 28.398 -30.917 1.00 24.98 304 ILE A C 1
ATOM 2410 O O . ILE A 1 304 ? -25.827 29.014 -31.923 1.00 24.98 304 ILE A O 1
ATOM 2414 N N . LEU A 1 305 ? -25.151 27.093 -30.919 1.00 26.20 305 LEU A N 1
ATOM 2415 C CA . LEU A 1 305 ? -25.006 26.216 -32.101 1.00 26.20 305 LEU A CA 1
ATOM 2416 C C . LEU A 1 305 ? -23.725 26.511 -32.931 1.00 26.20 305 LEU A C 1
ATOM 2418 O O . LEU A 1 305 ? -23.106 27.556 -32.770 1.00 26.20 305 LEU A O 1
ATOM 2422 N N . GLU A 1 306 ? -23.208 25.589 -33.753 1.00 23.11 306 GLU A N 1
ATOM 2423 C CA . GLU A 1 306 ? -23.844 24.408 -34.378 1.00 23.11 306 GLU A CA 1
ATOM 2424 C C . GLU A 1 306 ? -23.287 23.030 -33.955 1.00 23.11 306 GLU A C 1
ATOM 2426 O O . GLU A 1 306 ? -22.195 22.903 -33.403 1.00 23.11 306 GLU A O 1
ATOM 2431 N N . GLU A 1 307 ? -24.068 21.973 -34.225 1.00 30.11 307 GLU A N 1
ATOM 2432 C CA . GLU A 1 307 ? -23.624 20.575 -34.131 1.00 30.11 307 GLU A CA 1
ATOM 2433 C C . GLU A 1 307 ? -22.719 20.196 -35.317 1.00 30.11 307 GLU A C 1
ATOM 2435 O O . GLU A 1 307 ? -23.091 20.413 -36.467 1.00 30.11 307 GLU A O 1
ATOM 2440 N N . ALA A 1 308 ? -21.615 19.487 -35.060 1.00 25.44 308 ALA A N 1
ATOM 2441 C CA . ALA A 1 308 ? -20.832 18.806 -36.095 1.00 25.44 308 ALA A CA 1
ATOM 2442 C C . ALA A 1 308 ? -20.963 17.272 -35.982 1.00 25.44 308 ALA A C 1
ATOM 2444 O O . ALA A 1 308 ? -20.121 16.586 -35.401 1.00 25.44 308 ALA A O 1
ATOM 2445 N N . LYS A 1 309 ? -22.037 16.734 -36.568 1.00 25.19 309 LYS A N 1
ATOM 2446 C CA . LYS A 1 309 ? -22.057 15.376 -37.155 1.00 25.19 309 LYS A CA 1
ATOM 2447 C C . LYS A 1 309 ? -21.123 15.408 -38.383 1.00 25.19 309 LYS A C 1
ATOM 2449 O O . LYS A 1 309 ? -21.022 16.455 -39.011 1.00 25.19 309 LYS A O 1
ATOM 2454 N N . GLU A 1 310 ? -20.401 14.378 -38.818 1.00 25.81 310 GLU A N 1
ATOM 2455 C CA . GLU A 1 310 ? -20.360 12.921 -38.569 1.00 25.81 310 GLU A CA 1
ATOM 2456 C C . GLU A 1 310 ? -19.014 12.411 -39.201 1.00 25.81 310 GLU A C 1
ATOM 2458 O O . GLU A 1 310 ? -18.153 13.247 -39.476 1.00 25.81 310 GLU A O 1
ATOM 2463 N N . PRO A 1 311 ? -18.782 11.136 -39.589 1.00 34.44 311 PRO A N 1
ATOM 2464 C CA . PRO A 1 311 ? -19.007 9.854 -38.910 1.00 34.44 311 PRO A CA 1
ATOM 2465 C C . PRO A 1 311 ? -17.748 8.935 -38.925 1.00 34.44 311 PRO A C 1
ATOM 2467 O O . PRO A 1 311 ? -17.240 8.602 -39.994 1.00 34.44 311 PRO A O 1
ATOM 2470 N N . VAL A 1 312 ? -17.319 8.365 -37.787 1.00 27.28 312 VAL A N 1
ATOM 2471 C CA . VAL A 1 312 ? -16.501 7.121 -37.790 1.00 27.28 312 VAL A CA 1
ATOM 2472 C C . VAL A 1 312 ? -16.928 6.182 -36.658 1.00 27.28 312 VAL A C 1
ATOM 2474 O O . VAL A 1 312 ? -16.346 6.164 -35.576 1.00 27.28 312 VAL A O 1
ATOM 2477 N N . VAL A 1 313 ? -17.951 5.363 -36.912 1.00 35.25 313 VAL A N 1
ATOM 2478 C CA . VAL A 1 313 ? -18.332 4.233 -36.049 1.00 35.25 313 VAL A CA 1
ATOM 2479 C C . VAL A 1 313 ? -18.753 3.056 -36.926 1.00 35.25 313 VAL A C 1
ATOM 2481 O O . VAL A 1 313 ? -19.849 3.101 -37.466 1.00 35.25 313 VAL A O 1
ATOM 2484 N N . ASP A 1 314 ? -17.927 1.998 -37.008 1.00 29.41 314 ASP A N 1
ATOM 2485 C CA . ASP A 1 314 ? -18.442 0.608 -36.950 1.00 29.41 314 ASP A CA 1
ATOM 2486 C C . ASP A 1 314 ? -17.413 -0.541 -36.818 1.00 29.41 314 ASP A C 1
ATOM 2488 O O . ASP A 1 314 ? -17.811 -1.697 -36.680 1.00 29.41 314 ASP A O 1
ATOM 2492 N N . THR A 1 315 ? -16.101 -0.286 -36.750 1.00 27.73 315 THR A N 1
ATOM 2493 C CA . THR A 1 315 ? -15.084 -1.362 -36.658 1.00 27.73 315 THR A CA 1
ATOM 2494 C C . THR A 1 315 ? -14.714 -1.841 -35.244 1.00 27.73 315 THR A C 1
ATOM 2496 O O . THR A 1 315 ? -14.081 -2.884 -35.123 1.00 27.73 315 THR A O 1
ATOM 2499 N N . LEU A 1 316 ? -15.149 -1.171 -34.165 1.00 31.00 316 LEU A N 1
ATOM 2500 C CA . LEU A 1 316 ? -14.818 -1.538 -32.766 1.00 31.00 316 LEU A CA 1
ATOM 2501 C C . LEU A 1 316 ? -15.977 -2.177 -31.962 1.00 31.00 316 LEU A C 1
ATOM 2503 O O . LEU A 1 316 ? -15.916 -2.288 -30.739 1.00 31.00 316 LEU A O 1
ATOM 2507 N N . LYS A 1 317 ? -17.047 -2.645 -32.622 1.00 31.66 317 LYS A N 1
ATOM 2508 C CA . LYS A 1 317 ? -18.229 -3.248 -31.955 1.00 31.66 317 LYS A CA 1
ATOM 2509 C C . LYS A 1 317 ? -18.127 -4.756 -31.652 1.00 31.66 317 LYS A C 1
ATOM 2511 O O . LYS A 1 317 ? -19.115 -5.356 -31.229 1.00 31.66 317 LYS A O 1
ATOM 2516 N N . LYS A 1 318 ? -16.959 -5.387 -31.824 1.00 32.31 318 LYS A N 1
ATOM 2517 C CA . LYS A 1 318 ? -16.729 -6.811 -31.510 1.00 32.31 318 LYS A CA 1
ATOM 2518 C C . LYS A 1 318 ? -15.455 -7.024 -30.684 1.00 32.31 318 LYS A C 1
ATOM 2520 O O . LYS A 1 318 ? -14.454 -7.423 -31.250 1.00 32.31 318 LYS A O 1
ATOM 2525 N N . GLU A 1 319 ? -15.534 -6.805 -29.365 1.00 33.66 319 GLU A N 1
ATOM 2526 C CA . GLU A 1 319 ? -14.808 -7.626 -28.358 1.00 33.66 319 GLU A CA 1
ATOM 2527 C C . GLU A 1 319 ? -15.120 -7.303 -26.882 1.00 33.66 319 GLU A C 1
ATOM 2529 O O . GLU A 1 319 ? -14.758 -8.076 -25.997 1.00 33.66 319 GLU A O 1
ATOM 2534 N N . LEU A 1 320 ? -15.878 -6.240 -26.577 1.00 37.53 320 LEU A N 1
ATOM 2535 C CA . LEU A 1 320 ? -16.310 -5.921 -25.203 1.00 37.53 320 LEU A CA 1
ATOM 2536 C C . LEU A 1 320 ? -17.422 -6.853 -24.661 1.00 37.53 320 LEU A C 1
ATOM 2538 O O . LEU A 1 320 ? -18.506 -6.414 -24.273 1.00 37.53 320 LEU A O 1
ATOM 2542 N N . ARG A 1 321 ? -17.138 -8.159 -24.562 1.00 38.28 321 ARG A N 1
ATOM 2543 C CA . ARG A 1 321 ? -17.831 -9.083 -23.645 1.00 38.28 321 ARG A CA 1
ATOM 2544 C C . ARG A 1 321 ? -17.208 -8.986 -22.246 1.00 38.28 321 ARG A C 1
ATOM 2546 O O . ARG A 1 321 ? -16.558 -9.908 -21.769 1.00 38.28 321 ARG A O 1
ATOM 2553 N N . GLY A 1 322 ? -17.418 -7.848 -21.590 1.00 37.12 322 GLY A N 1
ATOM 2554 C CA . GLY A 1 322 ? -16.994 -7.603 -20.213 1.00 37.12 322 GLY A CA 1
ATOM 2555 C C . GLY A 1 322 ? -17.888 -6.559 -19.549 1.00 37.12 322 GLY A C 1
ATOM 2556 O O . GLY A 1 322 ? -18.208 -5.556 -20.174 1.00 37.12 322 GLY A O 1
ATOM 2557 N N . ILE A 1 323 ? -18.321 -6.858 -18.318 1.00 41.84 323 ILE A N 1
ATOM 2558 C CA . ILE A 1 323 ? -18.997 -6.001 -17.321 1.00 41.84 323 ILE A CA 1
ATOM 2559 C C . ILE A 1 323 ? -19.587 -4.683 -17.872 1.00 41.84 323 ILE A C 1
ATOM 2561 O O . ILE A 1 323 ? -18.889 -3.680 -18.011 1.00 41.84 323 ILE A O 1
ATOM 2565 N N . LYS A 1 324 ? -20.913 -4.641 -18.081 1.00 42.41 324 LYS A N 1
ATOM 2566 C CA . LYS A 1 324 ? -21.646 -3.384 -18.322 1.00 42.41 324 LYS A CA 1
ATOM 2567 C C . LYS A 1 324 ? -21.696 -2.538 -17.043 1.00 42.41 324 LYS A C 1
ATOM 2569 O O . LYS A 1 324 ? -22.686 -2.566 -16.313 1.00 42.41 324 LYS A O 1
ATOM 2574 N N . LEU A 1 325 ? -20.633 -1.784 -16.786 1.00 57.47 325 LEU A N 1
ATOM 2575 C CA . LEU A 1 325 ? -20.608 -0.757 -15.749 1.00 57.47 325 LEU A CA 1
ATOM 2576 C C . LEU A 1 325 ? -21.679 0.305 -16.048 1.00 57.47 325 LEU A C 1
ATOM 2578 O O . LEU A 1 325 ? -21.785 0.801 -17.172 1.00 57.47 325 LEU A O 1
ATOM 2582 N N . LYS A 1 326 ? -22.490 0.652 -15.044 1.00 63.59 326 LYS A N 1
ATOM 2583 C CA . LYS A 1 326 ? -23.406 1.796 -15.133 1.00 63.59 326 LYS A CA 1
ATOM 2584 C C . LYS A 1 326 ? -22.583 3.082 -15.045 1.00 63.59 326 LYS A C 1
ATOM 2586 O O . LYS A 1 326 ? -21.690 3.167 -14.209 1.00 63.59 326 LYS A O 1
ATOM 2591 N N . LYS A 1 327 ? -22.911 4.088 -15.861 1.00 68.94 327 LYS A N 1
ATOM 2592 C CA . LYS A 1 327 ? -22.384 5.445 -15.660 1.00 68.94 327 LYS A CA 1
ATOM 2593 C C . LYS A 1 327 ? -22.961 6.007 -14.363 1.00 68.94 327 LYS A C 1
ATOM 2595 O O . LYS A 1 327 ? -24.180 6.028 -14.205 1.00 68.94 327 LYS A O 1
ATOM 2600 N N . ASP A 1 328 ? -22.089 6.443 -13.465 1.00 79.00 328 ASP A N 1
ATOM 2601 C CA . ASP A 1 328 ? -22.452 7.047 -12.186 1.00 79.00 328 ASP A CA 1
ATOM 2602 C C . ASP A 1 328 ? -22.141 8.554 -12.253 1.00 79.00 328 ASP A C 1
ATOM 2604 O O . ASP A 1 328 ? -20.968 8.921 -12.377 1.00 79.00 328 ASP A O 1
ATOM 2608 N N . PRO A 1 329 ? -23.158 9.439 -12.246 1.00 80.75 329 PRO A N 1
ATOM 2609 C CA . PRO A 1 329 ? -22.947 10.867 -12.469 1.00 80.75 329 PRO A CA 1
ATOM 2610 C C . PRO A 1 329 ? -22.122 11.516 -11.354 1.00 80.75 329 PRO A C 1
ATOM 2612 O O . PRO A 1 329 ? -21.361 12.437 -11.638 1.00 80.75 329 PRO A O 1
ATOM 2615 N N . ILE A 1 330 ? -22.217 11.005 -10.120 1.00 80.31 330 ILE A N 1
ATOM 2616 C CA . ILE A 1 330 ? -21.450 11.522 -8.982 1.00 80.31 330 ILE A CA 1
ATOM 2617 C C . ILE A 1 330 ? -19.976 11.137 -9.146 1.00 80.31 330 ILE A C 1
ATOM 2619 O O . ILE A 1 330 ? -19.097 11.984 -9.010 1.00 80.31 330 ILE A O 1
ATOM 2623 N N . ALA A 1 331 ? -19.683 9.894 -9.542 1.00 80.19 331 ALA A N 1
ATOM 2624 C CA . ALA A 1 331 ? -18.307 9.465 -9.799 1.00 80.19 331 ALA A CA 1
ATOM 2625 C C . ALA A 1 331 ? -17.653 10.279 -10.940 1.00 80.19 331 ALA A C 1
ATOM 2627 O O . ALA A 1 331 ? -16.502 10.691 -10.819 1.00 80.19 331 ALA A O 1
ATOM 2628 N N . MET A 1 332 ? -18.415 10.621 -11.989 1.00 80.75 332 MET A N 1
ATOM 2629 C CA . MET A 1 332 ? -17.968 11.527 -13.061 1.00 80.75 332 MET A CA 1
ATOM 2630 C C . MET A 1 332 ? -17.709 12.978 -12.603 1.00 80.75 332 MET A C 1
ATOM 2632 O O . MET A 1 332 ? -16.999 13.717 -13.287 1.00 80.75 332 MET A O 1
ATOM 2636 N N . GLU A 1 333 ? -18.297 13.425 -11.492 1.00 81.31 333 GLU A N 1
ATOM 2637 C CA . GLU A 1 333 ? -18.031 14.737 -10.882 1.00 81.31 333 GLU A CA 1
ATOM 2638 C C . GLU A 1 333 ? -16.772 14.701 -9.999 1.00 81.31 333 GLU A C 1
ATOM 2640 O O . GLU A 1 333 ? -15.935 15.609 -10.061 1.00 81.31 333 GLU A O 1
ATOM 2645 N N . ILE A 1 334 ? -16.588 13.600 -9.261 1.00 80.62 334 ILE A N 1
ATOM 2646 C CA . ILE A 1 334 ? -15.357 13.301 -8.518 1.00 80.62 334 ILE A CA 1
ATOM 2647 C C . ILE A 1 334 ? -14.166 13.300 -9.484 1.00 80.62 334 ILE A C 1
ATOM 2649 O O . ILE A 1 334 ? -13.203 14.027 -9.253 1.00 80.62 334 ILE A O 1
ATOM 2653 N N . ASP A 1 335 ? -14.255 12.592 -10.616 1.00 79.81 335 ASP A N 1
ATOM 2654 C CA . ASP A 1 335 ? -13.168 12.544 -11.604 1.00 79.81 335 ASP A CA 1
ATOM 2655 C C . ASP A 1 335 ? -12.719 13.939 -12.057 1.00 79.81 335 ASP A C 1
ATOM 2657 O O . ASP A 1 335 ? -11.524 14.218 -12.115 1.00 79.81 335 ASP A O 1
ATOM 2661 N N . LYS A 1 336 ? -13.670 14.828 -12.380 1.00 80.62 336 LYS A N 1
ATOM 2662 C CA . LYS A 1 336 ? -13.390 16.185 -12.887 1.00 80.62 336 LYS A CA 1
ATOM 2663 C C . LYS A 1 336 ? -12.660 17.051 -11.867 1.00 80.62 336 LYS A C 1
ATOM 2665 O O . LYS A 1 336 ? -11.781 17.819 -12.245 1.00 80.62 336 LYS A O 1
ATOM 2670 N N . THR A 1 337 ? -13.045 16.940 -10.598 1.00 79.50 337 THR A N 1
ATOM 2671 C CA . THR A 1 337 ? -12.477 17.724 -9.491 1.00 79.50 337 THR A CA 1
ATOM 2672 C C . THR A 1 337 ? -11.135 17.169 -9.008 1.00 79.50 337 THR A C 1
ATOM 2674 O O . THR A 1 337 ? -10.330 17.909 -8.452 1.00 79.50 337 THR A O 1
ATOM 2677 N N . HIS A 1 338 ? -10.852 15.890 -9.274 1.00 81.88 338 HIS A N 1
ATOM 2678 C CA . HIS A 1 338 ? -9.673 15.165 -8.787 1.00 81.88 338 HIS A CA 1
ATOM 2679 C C . HIS A 1 338 ? -8.541 15.073 -9.834 1.00 81.88 338 HIS A C 1
ATOM 2681 O O . HIS A 1 338 ? -7.787 14.100 -9.892 1.00 81.88 338 HIS A O 1
ATOM 2687 N N . ARG A 1 339 ? -8.390 16.126 -10.647 1.00 86.56 339 ARG A N 1
ATOM 2688 C CA . ARG A 1 339 ? -7.303 16.301 -11.628 1.00 86.56 339 ARG A CA 1
ATOM 2689 C C . ARG A 1 339 ? -6.248 17.264 -11.087 1.00 86.56 339 ARG A C 1
ATOM 2691 O O . ARG A 1 339 ? -6.586 18.312 -10.545 1.00 86.56 339 ARG A O 1
ATOM 2698 N N . GLN A 1 340 ? -4.971 16.927 -11.242 1.00 86.00 340 GLN A N 1
ATOM 2699 C CA . GLN A 1 340 ? -3.850 17.713 -10.726 1.00 86.00 340 GLN A CA 1
ATOM 2700 C C . GLN A 1 340 ? -2.672 17.679 -11.705 1.00 86.00 340 GLN A C 1
ATOM 2702 O O . GLN A 1 340 ? -2.287 16.616 -12.181 1.00 86.00 340 GLN A O 1
ATOM 2707 N N . THR A 1 341 ? -2.052 18.832 -11.959 1.00 85.12 341 THR A N 1
ATOM 2708 C CA . THR A 1 341 ? -0.775 18.897 -12.683 1.00 85.12 341 THR A CA 1
ATOM 2709 C C . THR A 1 341 ? 0.367 18.900 -11.674 1.00 85.12 341 THR A C 1
ATOM 2711 O O . THR A 1 341 ? 0.495 19.839 -10.886 1.00 85.12 341 THR A O 1
ATOM 2714 N N . ILE A 1 342 ? 1.205 17.864 -11.679 1.00 80.06 342 ILE A N 1
ATOM 2715 C CA . ILE A 1 342 ? 2.366 17.770 -10.786 1.00 80.06 342 ILE A CA 1
ATOM 2716 C C . ILE A 1 342 ? 3.594 18.323 -11.509 1.00 80.06 342 ILE A C 1
ATOM 2718 O O . ILE A 1 342 ? 4.001 17.828 -12.558 1.00 80.06 342 ILE A O 1
ATOM 2722 N N . ILE A 1 343 ? 4.189 19.371 -10.940 1.00 76.38 343 ILE A N 1
ATOM 2723 C CA . ILE A 1 343 ? 5.400 20.017 -11.453 1.00 76.38 343 ILE A CA 1
ATOM 2724 C C . ILE A 1 343 ? 6.531 19.722 -10.473 1.00 76.38 343 ILE A C 1
ATOM 2726 O O . ILE A 1 343 ? 6.491 20.174 -9.328 1.00 76.38 343 ILE A O 1
ATOM 2730 N N . ILE A 1 344 ? 7.550 18.985 -10.918 1.00 71.94 344 ILE A N 1
ATOM 2731 C CA . ILE A 1 344 ? 8.747 18.719 -10.113 1.00 71.94 344 ILE A CA 1
ATOM 2732 C C . ILE A 1 344 ? 9.633 19.981 -10.100 1.00 71.94 344 ILE A C 1
ATOM 2734 O O . ILE A 1 344 ? 10.084 20.421 -11.161 1.00 71.94 344 ILE A O 1
ATOM 2738 N N . PRO A 1 345 ? 9.916 20.592 -8.933 1.00 66.19 345 PRO A N 1
ATOM 2739 C CA . PRO A 1 345 ? 10.792 21.757 -8.845 1.00 66.19 345 PRO A CA 1
ATOM 2740 C C . PRO A 1 345 ? 12.209 21.455 -9.344 1.00 66.19 345 PRO A C 1
ATOM 2742 O O . PRO A 1 345 ? 12.719 20.348 -9.171 1.00 66.19 345 PRO A O 1
ATOM 2745 N N . LYS A 1 346 ? 12.918 22.471 -9.862 1.00 65.81 346 LYS A N 1
ATOM 2746 C CA . LYS A 1 346 ? 14.308 22.331 -10.357 1.00 65.81 346 LYS A CA 1
ATOM 2747 C C . LYS A 1 346 ? 15.287 21.733 -9.330 1.00 65.81 346 LYS A C 1
ATOM 2749 O O . LYS A 1 346 ? 16.324 21.201 -9.721 1.00 65.81 346 LYS A O 1
ATOM 2754 N N . SER A 1 347 ? 14.979 21.797 -8.033 1.00 63.06 347 SER A N 1
ATOM 2755 C CA . SER A 1 347 ? 15.756 21.177 -6.951 1.00 63.06 347 SER A CA 1
ATOM 2756 C C . SER A 1 347 ? 15.665 19.640 -6.910 1.00 63.06 347 SER A C 1
ATOM 2758 O O . SER A 1 347 ? 16.536 19.012 -6.312 1.00 63.06 347 SER A O 1
ATOM 2760 N N . GLY A 1 348 ? 14.651 19.038 -7.542 1.00 58.47 348 GLY A N 1
ATOM 2761 C CA . GLY A 1 348 ? 14.347 17.602 -7.505 1.00 58.47 348 GLY A CA 1
ATOM 2762 C C . GLY A 1 348 ? 13.546 17.150 -6.276 1.00 58.47 348 GLY A C 1
ATOM 2763 O O . GLY A 1 348 ? 13.141 15.995 -6.211 1.00 58.47 348 GLY A O 1
ATOM 2764 N N . PHE A 1 349 ? 13.301 18.035 -5.305 1.00 61.22 349 PHE A N 1
ATOM 2765 C CA . PHE A 1 349 ? 12.460 17.746 -4.140 1.00 61.22 349 PHE A CA 1
ATOM 2766 C C . PHE A 1 349 ? 11.004 18.105 -4.446 1.00 61.22 349 PHE A C 1
ATOM 2768 O O . PHE A 1 349 ? 10.747 19.204 -4.936 1.00 61.22 349 PHE A O 1
ATOM 2775 N N . LEU A 1 350 ? 10.063 17.213 -4.121 1.00 57.59 350 LEU A N 1
ATOM 2776 C CA . LEU A 1 350 ? 8.626 17.498 -4.198 1.00 57.59 350 LEU A CA 1
ATOM 2777 C C . LEU A 1 350 ? 8.258 18.738 -3.355 1.00 57.59 350 LEU A C 1
ATOM 2779 O O . LEU A 1 350 ? 8.836 18.928 -2.278 1.00 57.59 350 LEU A O 1
ATOM 2783 N N . PRO A 1 351 ? 7.289 19.566 -3.791 1.00 49.75 351 PRO A N 1
ATOM 2784 C CA . PRO A 1 351 ? 6.723 20.605 -2.939 1.00 49.75 351 PRO A CA 1
ATOM 2785 C C . PRO A 1 351 ? 6.007 19.940 -1.753 1.00 49.75 351 PRO A C 1
ATOM 2787 O O . PRO A 1 351 ? 5.139 19.094 -1.940 1.00 49.75 351 PRO A O 1
ATOM 2790 N N . SER A 1 352 ? 6.364 20.319 -0.526 1.00 47.03 352 SER A N 1
ATOM 2791 C CA . SER A 1 352 ? 6.033 19.609 0.724 1.00 47.03 352 SER A CA 1
ATOM 2792 C C . SER A 1 352 ? 4.572 19.732 1.201 1.00 47.03 352 SER A C 1
ATOM 2794 O O . SER A 1 352 ? 4.287 19.671 2.398 1.00 47.03 352 SER A O 1
ATOM 2796 N N . ASN A 1 353 ? 3.624 19.884 0.276 1.00 43.78 353 ASN A N 1
ATOM 2797 C CA . ASN A 1 353 ? 2.198 20.035 0.572 1.00 43.78 353 ASN A CA 1
ATOM 2798 C C . ASN A 1 353 ? 1.542 18.715 1.022 1.00 43.78 353 ASN A C 1
ATOM 2800 O O . ASN A 1 353 ? 0.603 18.746 1.816 1.00 43.78 353 ASN A O 1
ATOM 2804 N N . SER A 1 354 ? 2.060 17.568 0.574 1.00 43.72 354 SER A N 1
ATOM 2805 C CA . SER A 1 354 ? 1.593 16.224 0.944 1.00 43.72 354 SER A CA 1
ATOM 2806 C C . SER A 1 354 ? 2.016 15.759 2.337 1.00 43.72 354 SER A C 1
ATOM 2808 O O . SER A 1 354 ? 1.362 14.893 2.914 1.00 43.72 354 SER A O 1
ATOM 2810 N N . LEU A 1 355 ? 3.021 16.397 2.950 1.00 47.47 355 LEU A N 1
ATOM 2811 C CA . LEU A 1 355 ? 3.469 16.150 4.331 1.00 47.47 355 LEU A CA 1
ATOM 2812 C C . LEU A 1 355 ? 2.459 16.666 5.385 1.00 47.47 355 LEU A C 1
ATOM 2814 O O . LEU A 1 355 ? 2.810 17.164 6.452 1.00 47.47 355 LEU A O 1
ATOM 2818 N N . ARG A 1 356 ? 1.158 16.585 5.094 1.00 47.81 356 ARG A N 1
ATOM 2819 C CA . ARG A 1 356 ? 0.081 17.122 5.926 1.00 47.81 356 ARG A CA 1
ATOM 2820 C C . ARG A 1 356 ? -0.197 16.260 7.153 1.00 47.81 356 ARG A C 1
ATOM 2822 O O . ARG A 1 356 ? -0.322 16.820 8.239 1.00 47.81 356 ARG A O 1
ATOM 2829 N N . ARG A 1 357 ? -0.197 14.923 7.020 1.00 48.34 357 ARG A N 1
ATOM 2830 C CA . ARG A 1 357 ? -0.290 14.005 8.178 1.00 48.34 357 ARG A CA 1
ATOM 2831 C C . ARG A 1 357 ? 0.919 14.127 9.123 1.00 48.34 357 ARG A C 1
ATOM 2833 O O . ARG A 1 357 ? 0.801 13.764 10.290 1.00 48.34 357 ARG A O 1
ATOM 2840 N N . GLU A 1 358 ? 2.033 14.728 8.685 1.00 41.66 358 GLU A N 1
ATOM 2841 C CA . GLU A 1 358 ? 3.126 15.103 9.592 1.00 41.66 358 GLU A CA 1
ATOM 2842 C C . GLU A 1 358 ? 2.732 16.216 10.559 1.00 41.66 358 GLU A C 1
ATOM 2844 O O . GLU A 1 358 ? 3.007 16.109 11.751 1.00 41.66 358 GLU A O 1
ATOM 2849 N N . LYS A 1 359 ? 2.088 17.284 10.059 1.00 39.19 359 LYS A N 1
ATOM 2850 C CA . LYS A 1 359 ? 1.860 18.542 10.800 1.00 39.19 359 LYS A CA 1
ATOM 2851 C C . LYS A 1 359 ? 1.101 18.362 12.117 1.00 39.19 359 LYS A C 1
ATOM 2853 O O . LYS A 1 359 ? 1.243 19.193 13.008 1.00 39.19 359 LYS A O 1
ATOM 2858 N N . GLY A 1 360 ? 0.363 17.263 12.260 1.00 38.94 360 GLY A N 1
ATOM 2859 C CA . GLY A 1 360 ? -0.157 16.808 13.543 1.00 38.94 360 GLY A CA 1
ATOM 2860 C C . GLY A 1 360 ? 0.947 16.426 14.540 1.00 38.94 360 GLY A C 1
ATOM 2861 O O . GLY A 1 360 ? 1.144 17.096 15.553 1.00 38.94 360 GLY A O 1
ATOM 2862 N N . PHE A 1 361 ? 1.690 15.358 14.236 1.00 45.94 361 PHE A N 1
ATOM 2863 C CA . PHE A 1 361 ? 2.664 14.736 15.142 1.00 45.94 361 PHE A CA 1
ATOM 2864 C C . PHE A 1 361 ? 4.032 15.451 15.232 1.00 45.94 361 PHE A C 1
ATOM 2866 O O . PHE A 1 361 ? 4.783 15.214 16.189 1.00 45.94 361 PHE A O 1
ATOM 2873 N N . THR A 1 362 ? 4.385 16.315 14.269 1.00 40.47 362 THR A N 1
ATOM 2874 C CA . THR A 1 362 ? 5.695 17.007 14.197 1.00 40.47 362 THR A CA 1
ATOM 2875 C C . THR A 1 362 ? 5.942 18.010 15.310 1.00 40.47 362 THR A C 1
ATOM 2877 O O . THR A 1 362 ? 7.095 18.319 15.599 1.00 40.47 362 THR A O 1
ATOM 2880 N N . THR A 1 363 ? 4.896 18.507 15.973 1.00 46.41 363 THR A N 1
ATOM 2881 C CA . THR A 1 363 ? 5.022 19.526 17.033 1.00 46.41 363 THR A CA 1
ATOM 2882 C C . THR A 1 363 ? 5.834 19.059 18.249 1.00 46.41 363 THR A C 1
ATOM 2884 O O . THR A 1 363 ? 6.117 19.851 19.151 1.00 46.41 363 THR A O 1
ATOM 2887 N N . GLY A 1 364 ? 6.183 17.768 18.320 1.00 52.03 364 GLY A N 1
ATOM 2888 C CA . GLY A 1 364 ? 6.917 17.153 19.425 1.00 52.03 364 GLY A CA 1
ATOM 2889 C C . GLY A 1 364 ? 6.045 16.883 20.655 1.00 52.03 364 GLY A C 1
ATOM 2890 O O . GLY A 1 364 ? 6.308 15.929 21.388 1.00 52.03 364 GLY A O 1
ATOM 2891 N N . LYS A 1 365 ? 4.995 17.687 20.843 1.00 61.22 365 LYS A N 1
ATOM 2892 C CA . LYS A 1 365 ? 4.303 17.937 22.106 1.00 61.22 365 LYS A CA 1
ATOM 2893 C C . LYS A 1 365 ? 2.870 17.426 22.059 1.00 61.22 365 LYS A C 1
ATOM 2895 O O . LYS A 1 365 ? 2.131 17.709 21.124 1.00 61.22 365 LYS A O 1
ATOM 2900 N N . ILE A 1 366 ? 2.471 16.737 23.118 1.00 72.06 366 ILE A N 1
ATOM 2901 C CA . ILE A 1 366 ? 1.081 16.342 23.337 1.00 72.06 366 ILE A CA 1
ATOM 2902 C C . ILE A 1 366 ? 0.408 17.458 24.125 1.00 72.06 366 ILE A C 1
ATOM 2904 O O . ILE A 1 366 ? 0.957 17.960 25.108 1.00 72.06 366 ILE A O 1
ATOM 2908 N N . ARG A 1 367 ? -0.760 17.882 23.656 1.00 74.25 367 ARG A N 1
ATOM 2909 C CA . ARG A 1 367 ? -1.543 18.944 24.277 1.00 74.25 367 ARG A CA 1
ATOM 2910 C C . ARG A 1 367 ? -2.274 18.378 25.482 1.00 74.25 367 ARG A C 1
ATOM 2912 O O . ARG A 1 367 ? -2.850 17.301 25.404 1.00 74.25 367 ARG A O 1
ATOM 2919 N N . ILE A 1 368 ? -2.289 19.131 26.574 1.00 68.56 368 ILE A N 1
ATOM 2920 C CA . ILE A 1 368 ? -3.261 18.909 27.642 1.00 68.56 368 ILE A CA 1
ATOM 2921 C C . ILE A 1 368 ? -4.573 19.528 27.135 1.00 68.56 368 ILE A C 1
ATOM 2923 O O . ILE A 1 368 ? -4.577 20.735 26.867 1.00 68.56 368 ILE A O 1
ATOM 2927 N N . PRO A 1 369 ? -5.654 18.751 26.935 1.00 66.38 369 PRO A N 1
ATOM 2928 C CA . PRO A 1 369 ? -6.934 19.311 26.514 1.00 66.38 369 PRO A CA 1
ATOM 2929 C C . PRO A 1 369 ? -7.472 20.287 27.572 1.00 66.38 369 PRO A C 1
ATOM 2931 O O . PRO A 1 369 ? -7.159 20.165 28.755 1.00 66.38 369 PRO A O 1
ATOM 2934 N N . ASN A 1 370 ? -8.268 21.270 27.152 1.00 64.62 370 ASN A N 1
ATOM 2935 C CA . ASN A 1 370 ? -8.884 22.238 28.060 1.00 64.62 370 ASN A CA 1
ATOM 2936 C C . ASN A 1 370 ? -10.395 21.992 28.116 1.00 64.62 370 ASN A C 1
ATOM 2938 O O . ASN A 1 370 ? -11.109 22.331 27.177 1.00 64.62 370 ASN A O 1
ATOM 2942 N N . ASP A 1 371 ? -10.859 21.415 29.224 1.00 63.00 371 ASP A N 1
ATOM 2943 C CA . ASP A 1 371 ? -12.230 20.934 29.460 1.00 63.00 371 ASP A CA 1
ATOM 2944 C C . ASP A 1 371 ? -13.324 22.023 29.374 1.00 63.00 371 ASP A C 1
ATOM 2946 O O . ASP A 1 371 ? -14.513 21.720 29.482 1.00 63.00 371 ASP A O 1
ATOM 2950 N N . ARG A 1 372 ? -12.962 23.309 29.250 1.00 57.06 372 ARG A N 1
ATOM 2951 C CA . ARG A 1 372 ? -13.924 24.422 29.265 1.00 57.06 372 ARG A CA 1
ATOM 2952 C C . ARG A 1 372 ? -14.908 24.320 28.092 1.00 57.06 372 ARG A C 1
ATOM 2954 O O . ARG A 1 372 ? -14.572 24.650 26.960 1.00 57.06 372 ARG A O 1
ATOM 2961 N N . ASN A 1 373 ? -16.143 23.948 28.429 1.00 56.75 373 ASN A N 1
ATOM 2962 C CA . ASN A 1 373 ? -17.332 23.880 27.572 1.00 56.75 373 ASN A CA 1
ATOM 2963 C C . ASN A 1 373 ? -17.366 22.730 26.542 1.00 56.75 373 ASN A C 1
ATOM 2965 O O . ASN A 1 373 ? -18.177 22.783 25.622 1.00 56.75 373 ASN A O 1
ATOM 2969 N N . ARG A 1 374 ? -16.553 21.673 26.701 1.00 74.06 374 ARG A N 1
ATOM 2970 C CA . ARG A 1 374 ? -16.600 20.468 25.847 1.00 74.06 374 ARG A CA 1
ATOM 2971 C C . ARG A 1 374 ? -16.907 19.215 26.668 1.00 74.06 374 ARG A C 1
ATOM 2973 O O . ARG A 1 374 ? -16.378 19.062 27.765 1.00 74.06 374 ARG A O 1
ATOM 2980 N N . ASP A 1 375 ? -17.726 18.313 26.127 1.00 80.06 375 ASP A N 1
ATOM 2981 C CA . ASP A 1 375 ? -18.042 17.024 26.759 1.00 80.06 375 ASP A CA 1
ATOM 2982 C C . ASP A 1 375 ? -17.090 15.915 26.262 1.00 80.06 375 ASP A C 1
ATOM 2984 O O . ASP A 1 375 ? -17.204 15.488 25.110 1.00 80.06 375 ASP A O 1
ATOM 2988 N N . PRO A 1 376 ? -16.161 15.404 27.096 1.00 82.19 376 PRO A N 1
ATOM 2989 C CA . PRO A 1 376 ? -15.294 14.294 26.708 1.00 82.19 376 PRO A CA 1
ATOM 2990 C C . PRO A 1 376 ? -16.028 12.947 26.640 1.00 82.19 376 PRO A C 1
ATOM 2992 O O . PRO A 1 376 ? -15.519 12.010 26.027 1.00 82.19 376 PRO A O 1
ATOM 2995 N N . PHE A 1 377 ? -17.214 12.829 27.246 1.00 87.75 377 PHE A N 1
ATOM 2996 C CA . PHE A 1 377 ? -18.005 11.601 27.255 1.00 87.75 377 PHE A CA 1
ATOM 2997 C C . PHE A 1 377 ? -18.964 11.485 26.063 1.00 87.75 377 PHE A C 1
ATOM 2999 O O . PHE A 1 377 ? -19.586 10.432 25.914 1.00 87.75 377 PHE A O 1
ATOM 3006 N N . LEU A 1 378 ? -19.039 12.488 25.180 1.00 87.88 378 LEU A N 1
ATOM 3007 C CA . LEU A 1 378 ? -19.978 12.535 24.052 1.00 87.88 378 LEU A CA 1
ATOM 3008 C C . LEU A 1 378 ? -19.926 11.279 23.160 1.00 87.88 378 LEU A C 1
ATOM 3010 O O . LEU A 1 378 ? -20.960 10.760 22.748 1.00 87.88 378 LEU A O 1
ATOM 3014 N N . LEU A 1 379 ? -18.735 10.719 22.910 1.00 87.69 379 LEU A N 1
ATOM 3015 C CA . LEU A 1 379 ? -18.624 9.469 22.145 1.00 87.69 379 LEU A CA 1
ATOM 3016 C C . LEU A 1 379 ? -19.127 8.234 22.915 1.00 87.69 379 LEU A C 1
ATOM 3018 O O . LEU A 1 379 ? -19.637 7.304 22.298 1.00 87.69 379 LEU A O 1
ATOM 3022 N N . ASN A 1 380 ? -19.001 8.210 24.247 1.00 85.75 380 ASN A N 1
ATOM 3023 C CA . ASN A 1 380 ? -19.503 7.120 25.093 1.00 85.75 380 ASN A CA 1
ATOM 3024 C C . ASN A 1 380 ? -21.031 7.162 25.249 1.00 85.75 380 ASN A C 1
ATOM 3026 O O . ASN A 1 380 ? -21.647 6.112 25.440 1.00 85.75 380 ASN A O 1
ATOM 3030 N N . THR A 1 381 ? -21.638 8.353 25.222 1.00 85.38 381 THR A N 1
ATOM 3031 C CA . THR A 1 381 ? -23.097 8.521 25.314 1.00 85.38 381 THR A CA 1
ATOM 3032 C C . THR A 1 381 ? -23.779 8.203 23.983 1.00 85.38 381 THR A C 1
ATOM 3034 O O . THR A 1 381 ? -24.827 7.555 23.988 1.00 85.38 381 THR A O 1
ATOM 3037 N N . LEU A 1 382 ? -23.149 8.567 22.859 1.00 84.81 382 LEU A N 1
ATOM 3038 C CA . LEU A 1 382 ? -23.581 8.214 21.504 1.00 84.81 382 LEU A CA 1
ATOM 3039 C C . LEU A 1 382 ? -23.359 6.731 21.160 1.00 84.81 382 LEU A C 1
ATOM 3041 O O . LEU A 1 382 ? -24.309 5.999 20.872 1.00 84.81 382 LEU A O 1
ATOM 3045 N N . PHE A 1 383 ? -22.107 6.263 21.185 1.00 88.31 383 PHE A N 1
ATOM 3046 C CA . PHE A 1 383 ? -21.706 5.018 20.523 1.00 88.31 383 PHE A CA 1
ATOM 3047 C C . PHE A 1 383 ? -21.491 3.872 21.520 1.00 88.31 383 PHE A C 1
ATOM 3049 O O . PHE A 1 383 ? -20.479 3.763 22.217 1.00 88.31 383 PHE A O 1
ATOM 3056 N N . LYS A 1 384 ? -22.466 2.957 21.574 1.00 80.69 384 LYS A N 1
ATOM 3057 C CA . LYS A 1 384 ? -22.453 1.815 22.510 1.00 80.69 384 LYS A CA 1
ATOM 3058 C C . LYS A 1 384 ? -21.469 0.708 22.104 1.00 80.69 384 LYS A C 1
ATOM 3060 O O . LYS A 1 384 ? -20.895 0.058 22.984 1.00 80.69 384 LYS A O 1
ATOM 3065 N N . LYS A 1 385 ? -21.264 0.515 20.798 1.00 86.25 385 LYS A N 1
ATOM 3066 C CA . LYS A 1 385 ? -20.374 -0.482 20.178 1.00 86.25 385 LYS A CA 1
ATOM 3067 C C . LYS A 1 385 ? -19.339 0.193 19.274 1.00 86.25 385 LYS A C 1
ATOM 3069 O O . LYS A 1 385 ? -19.514 1.357 18.928 1.00 86.25 385 LYS A O 1
ATOM 3074 N N . ASP A 1 386 ? -18.300 -0.561 18.912 1.00 90.38 386 ASP A N 1
ATOM 3075 C CA . ASP A 1 386 ? -17.353 -0.271 17.820 1.00 90.38 386 ASP A CA 1
ATOM 3076 C C . ASP A 1 386 ? -16.562 1.049 17.978 1.00 90.38 386 ASP A C 1
ATOM 3078 O O . ASP A 1 386 ? -15.871 1.516 17.073 1.00 90.38 386 ASP A O 1
ATOM 3082 N N . LEU A 1 387 ? -16.608 1.624 19.183 1.00 92.75 387 LEU A N 1
ATOM 3083 C CA . LEU A 1 387 ? -15.952 2.868 19.582 1.00 92.75 387 LEU A CA 1
ATOM 3084 C C . LEU A 1 387 ? -14.422 2.737 19.581 1.00 92.75 387 LEU A C 1
ATOM 3086 O O . LEU A 1 387 ? -13.706 3.701 19.317 1.00 92.75 387 LEU A O 1
ATOM 3090 N N . GLU A 1 388 ? -13.921 1.527 19.810 1.00 93.56 388 GLU A N 1
ATOM 3091 C CA . GLU A 1 388 ? -12.525 1.145 19.614 1.00 93.56 388 GLU A CA 1
ATOM 3092 C C . GLU A 1 388 ? -12.015 1.446 18.193 1.00 93.56 388 GLU A C 1
ATOM 3094 O O . GLU A 1 388 ? -10.886 1.918 18.066 1.00 93.56 388 GLU A O 1
ATOM 3099 N N . ASN A 1 389 ? -12.836 1.285 17.145 1.00 94.00 389 ASN A N 1
ATOM 3100 C CA . ASN A 1 389 ? -12.433 1.595 15.767 1.00 94.00 389 ASN A CA 1
ATOM 3101 C C . ASN A 1 389 ? -12.255 3.109 15.553 1.00 94.00 389 ASN A C 1
ATOM 3103 O O . ASN A 1 389 ? -11.359 3.545 14.832 1.00 94.00 389 ASN A O 1
ATOM 3107 N N . LEU A 1 390 ? -13.080 3.928 16.214 1.00 93.62 390 LEU A N 1
ATOM 3108 C CA . LEU A 1 390 ? -12.977 5.387 16.156 1.00 93.62 390 LEU A CA 1
ATOM 3109 C C . LEU A 1 390 ? -11.774 5.908 16.959 1.00 93.62 390 LEU A C 1
ATOM 3111 O O . LEU A 1 390 ? -11.048 6.772 16.471 1.00 93.62 390 LEU A O 1
ATOM 3115 N N . PHE A 1 391 ? -11.490 5.345 18.140 1.00 92.44 391 PHE A N 1
ATOM 3116 C CA . PHE A 1 391 ? -10.251 5.660 18.866 1.00 92.44 391 PHE A CA 1
ATOM 3117 C C . PHE A 1 391 ? -8.998 5.244 18.081 1.00 92.44 391 PHE A C 1
ATOM 3119 O O . PHE A 1 391 ? -8.033 6.009 18.042 1.00 92.44 391 PHE A O 1
ATOM 3126 N N . GLU A 1 392 ? -9.018 4.093 17.397 1.00 91.25 392 GLU A N 1
ATOM 3127 C CA . GLU A 1 392 ? -7.947 3.693 16.474 1.00 91.25 392 GLU A CA 1
ATOM 3128 C C . GLU A 1 392 ? -7.780 4.709 15.343 1.00 91.25 392 GLU A C 1
ATOM 3130 O O . GLU A 1 392 ? -6.662 5.142 15.076 1.00 91.25 392 GLU A O 1
ATOM 3135 N N . ALA A 1 393 ? -8.871 5.158 14.716 1.00 89.88 393 ALA A N 1
ATOM 3136 C CA . ALA A 1 393 ? -8.808 6.127 13.628 1.00 89.88 393 ALA A CA 1
ATOM 3137 C C . ALA A 1 393 ? -8.188 7.470 14.058 1.00 89.88 393 ALA A C 1
ATOM 3139 O O . ALA A 1 393 ? -7.287 7.984 13.386 1.00 89.88 393 ALA A O 1
ATOM 3140 N N . LEU A 1 394 ? -8.604 8.004 15.212 1.00 89.50 394 LEU A N 1
ATOM 3141 C CA . LEU A 1 394 ? -8.068 9.248 15.775 1.00 89.50 394 LEU A CA 1
ATOM 3142 C C . LEU A 1 394 ? -6.568 9.133 16.102 1.00 89.50 394 LEU A C 1
ATOM 3144 O O . LEU A 1 394 ? -5.785 10.030 15.758 1.00 89.50 394 LEU A O 1
ATOM 3148 N N . PHE A 1 395 ? -6.160 8.019 16.723 1.00 86.12 395 PHE A N 1
ATOM 3149 C CA . PHE A 1 395 ? -4.782 7.763 17.155 1.00 86.12 395 PHE A CA 1
ATOM 3150 C C . PHE A 1 395 ? -3.844 7.409 15.991 1.00 86.12 395 PHE A C 1
ATOM 3152 O O . PHE A 1 395 ? -2.716 7.890 15.957 1.00 86.12 395 PHE A O 1
ATOM 3159 N N . MET A 1 396 ? -4.308 6.629 15.012 1.00 82.06 396 MET A N 1
ATOM 3160 C CA . MET A 1 396 ? -3.500 6.128 13.890 1.00 82.06 396 MET A CA 1
ATOM 3161 C C . MET A 1 396 ? -3.554 6.999 12.632 1.00 82.06 396 MET A C 1
ATOM 3163 O O . MET A 1 396 ? -3.007 6.614 11.596 1.00 82.06 396 MET A O 1
ATOM 3167 N N . GLY A 1 397 ? -4.209 8.160 12.688 1.00 79.50 397 GLY A N 1
ATOM 3168 C CA . GLY A 1 397 ? -4.279 9.080 11.553 1.00 79.50 397 GLY A CA 1
ATOM 3169 C C . GLY A 1 397 ? -5.181 8.610 10.409 1.00 79.50 397 GLY A C 1
ATOM 3170 O O . GLY A 1 397 ? -5.000 9.080 9.289 1.00 79.50 397 GLY A O 1
ATOM 3171 N N . ASN A 1 398 ? -6.111 7.680 10.655 1.00 84.50 398 ASN A N 1
ATOM 3172 C CA . ASN A 1 398 ? -7.049 7.237 9.622 1.00 84.50 398 ASN A CA 1
ATOM 3173 C C . ASN A 1 398 ? -8.084 8.342 9.349 1.00 84.50 398 ASN A C 1
ATOM 3175 O O . ASN A 1 398 ? -8.342 9.199 10.197 1.00 84.50 398 ASN A O 1
ATOM 3179 N N . PHE A 1 399 ? -8.680 8.303 8.160 1.00 88.75 399 PHE A N 1
ATOM 3180 C CA . PHE A 1 399 ? -9.708 9.250 7.737 1.00 88.75 399 PHE A CA 1
ATOM 3181 C C . PHE A 1 399 ? -11.072 8.895 8.345 1.00 88.75 399 PHE A C 1
ATOM 3183 O O . PHE A 1 399 ? -11.449 7.717 8.394 1.00 88.75 399 PHE A O 1
ATOM 3190 N N . ILE A 1 400 ? -11.805 9.913 8.800 1.00 93.00 400 ILE A N 1
ATOM 3191 C CA . ILE A 1 400 ? -13.112 9.766 9.454 1.00 93.00 400 ILE A CA 1
ATOM 3192 C C . ILE A 1 400 ? -14.182 10.493 8.635 1.00 93.00 400 ILE A C 1
ATOM 3194 O O . ILE A 1 400 ? -13.985 11.631 8.213 1.00 93.00 400 ILE A O 1
ATOM 3198 N N . VAL A 1 401 ? -15.329 9.848 8.435 1.00 93.75 401 VAL A N 1
ATOM 3199 C CA . VAL A 1 401 ? -16.453 10.384 7.654 1.00 93.75 401 VAL A CA 1
ATOM 3200 C C . VAL A 1 401 ? -17.697 10.441 8.530 1.00 93.75 401 VAL A C 1
ATOM 3202 O O . VAL A 1 401 ? -18.165 9.412 8.994 1.00 93.75 401 VAL A O 1
ATOM 3205 N N . ILE A 1 402 ? -18.247 11.629 8.748 1.00 92.75 402 ILE A N 1
ATOM 3206 C CA . ILE A 1 402 ? -19.507 11.861 9.461 1.00 92.75 402 ILE A CA 1
ATOM 3207 C C . ILE A 1 402 ? -20.621 12.016 8.423 1.00 92.75 402 ILE A C 1
ATOM 3209 O O . ILE A 1 402 ? -20.441 12.692 7.407 1.00 92.75 402 ILE A O 1
ATOM 3213 N N . THR A 1 403 ? -21.777 11.400 8.665 1.00 90.38 403 THR A N 1
ATOM 3214 C CA . THR A 1 403 ? -22.905 11.429 7.726 1.00 90.38 403 THR A CA 1
ATOM 3215 C C . THR A 1 403 ? -24.261 11.405 8.438 1.00 90.38 403 THR A C 1
ATOM 3217 O O . THR A 1 403 ? -24.375 10.894 9.554 1.00 90.38 403 THR A O 1
ATOM 3220 N N . GLY A 1 404 ? -25.290 11.931 7.774 1.00 81.50 404 GLY A N 1
ATOM 3221 C CA . GLY A 1 404 ? -26.677 11.949 8.241 1.00 81.50 404 GLY A CA 1
ATOM 3222 C C . GLY A 1 404 ? -27.647 12.352 7.123 1.00 81.50 404 GLY A C 1
ATOM 3223 O O . GLY A 1 404 ? -27.219 12.875 6.093 1.00 81.50 404 GLY A O 1
ATOM 3224 N N . GLU A 1 405 ? -28.938 12.080 7.310 1.00 69.25 405 GLU A N 1
ATOM 3225 C CA . GLU A 1 405 ? -30.020 12.375 6.351 1.00 69.25 405 GLU A CA 1
ATOM 3226 C C . GLU A 1 405 ? -30.633 13.772 6.522 1.00 69.25 405 GLU A C 1
ATOM 3228 O O . GLU A 1 405 ? -31.203 14.319 5.576 1.00 69.25 405 GLU A O 1
ATOM 3233 N N . ASN A 1 406 ? -30.509 14.378 7.707 1.00 56.72 406 ASN A N 1
ATOM 3234 C CA . ASN A 1 406 ? -30.973 15.746 7.936 1.00 56.72 406 ASN A CA 1
ATOM 3235 C C . ASN A 1 406 ? -30.183 16.736 7.068 1.00 56.72 406 ASN A C 1
ATOM 3237 O O . ASN A 1 406 ? -28.963 16.656 6.995 1.00 56.72 406 ASN A O 1
ATOM 3241 N N . VAL A 1 407 ? -30.881 17.695 6.449 1.00 44.75 407 VAL A N 1
ATOM 3242 C CA . VAL A 1 407 ? -30.374 18.588 5.378 1.00 44.75 407 VAL A CA 1
ATOM 3243 C C . VAL A 1 407 ? -29.227 19.515 5.824 1.00 44.75 407 VAL A C 1
ATOM 3245 O O . VAL A 1 407 ? -28.499 20.049 4.989 1.00 44.75 407 VAL A O 1
ATOM 3248 N N . SER A 1 408 ? -29.008 19.666 7.131 1.00 53.66 408 SER A N 1
ATOM 3249 C CA . SER A 1 408 ? -28.039 20.592 7.717 1.00 53.66 408 SER A CA 1
ATOM 3250 C C . SER A 1 408 ? -26.816 19.950 8.415 1.00 53.66 408 SER A C 1
ATOM 3252 O O . SER A 1 408 ? -26.421 20.482 9.450 1.00 53.66 408 SER A O 1
ATOM 3254 N N . PRO A 1 409 ? -26.107 18.907 7.914 1.00 55.81 409 PRO A N 1
ATOM 3255 C CA . PRO A 1 409 ? -24.861 18.450 8.560 1.00 55.81 409 PRO A CA 1
ATOM 3256 C C . PRO A 1 409 ? -23.792 19.560 8.574 1.00 55.81 409 PRO A C 1
ATOM 3258 O O . PRO A 1 409 ? -22.860 19.562 9.376 1.00 55.81 409 PRO A O 1
ATOM 3261 N N . PHE A 1 410 ? -23.960 20.529 7.670 1.00 60.16 410 PHE A N 1
ATOM 3262 C CA . PHE A 1 410 ? -23.177 21.746 7.512 1.00 60.16 410 PHE A CA 1
ATOM 3263 C C . PHE A 1 410 ? -23.436 22.781 8.626 1.00 60.16 410 PHE A C 1
ATOM 3265 O O . PHE A 1 410 ? -22.499 23.476 9.018 1.00 60.16 410 PHE A O 1
ATOM 3272 N N . GLU A 1 411 ? -24.645 22.828 9.196 1.00 63.84 411 GLU A N 1
ATOM 3273 C CA . GLU A 1 411 ? -25.100 23.867 10.147 1.00 63.84 411 GLU A CA 1
ATOM 3274 C C . GLU A 1 411 ? -25.544 23.310 11.519 1.00 63.84 411 GLU A C 1
ATOM 3276 O O . GLU A 1 411 ? -25.856 24.073 12.428 1.00 63.84 411 GLU A O 1
ATOM 3281 N N . ASP A 1 412 ? -25.583 21.985 11.686 1.00 71.94 412 ASP A N 1
ATOM 3282 C CA . ASP A 1 412 ? -25.993 21.324 12.926 1.00 71.94 412 ASP A CA 1
ATOM 3283 C C . ASP A 1 412 ? -24.934 21.475 14.034 1.00 71.94 412 ASP A C 1
ATOM 3285 O O . ASP A 1 412 ? -23.840 20.901 13.961 1.00 71.94 412 ASP A O 1
ATOM 3289 N N . GLU A 1 413 ? -25.298 22.184 15.111 1.00 77.75 413 GLU A N 1
ATOM 3290 C CA . GLU A 1 413 ? -24.477 22.321 16.319 1.00 77.75 413 GLU A CA 1
ATOM 3291 C C . GLU A 1 413 ? -24.040 20.967 16.903 1.00 77.75 413 GLU A C 1
ATOM 3293 O O . GLU A 1 413 ? -23.045 20.902 17.625 1.00 77.75 413 GLU A O 1
ATOM 3298 N N . TYR A 1 414 ? -24.799 19.892 16.677 1.00 80.31 414 TYR A N 1
ATOM 3299 C CA . TYR A 1 414 ? -24.476 18.560 17.177 1.00 80.31 414 TYR A CA 1
ATOM 3300 C C . TYR A 1 414 ? -23.282 17.942 16.438 1.00 80.31 414 TYR A C 1
ATOM 3302 O O . TYR A 1 414 ? -22.419 17.324 17.066 1.00 80.31 414 TYR A O 1
ATOM 3310 N N . VAL A 1 415 ? -23.168 18.189 15.129 1.00 84.81 415 VAL A N 1
ATOM 3311 C CA . VAL A 1 415 ? -21.986 17.832 14.331 1.00 84.81 415 VAL A CA 1
ATOM 3312 C C . VAL A 1 415 ? -20.772 18.652 14.773 1.00 84.81 415 VAL A C 1
ATOM 3314 O O . VAL A 1 415 ? -19.680 18.096 14.892 1.00 84.81 415 VAL A O 1
ATOM 3317 N N . ASP A 1 416 ? -20.943 19.936 15.098 1.00 85.69 416 ASP A N 1
ATOM 3318 C CA . ASP A 1 416 ? -19.841 20.755 15.623 1.00 85.69 416 ASP A CA 1
ATOM 3319 C C . ASP A 1 416 ? -19.403 20.319 17.029 1.00 85.69 416 ASP A C 1
ATOM 3321 O O . ASP A 1 416 ? -18.205 20.202 17.280 1.00 85.69 416 ASP A O 1
ATOM 3325 N N . LYS A 1 417 ? -20.337 19.962 17.921 1.00 87.50 417 LYS A N 1
ATOM 3326 C CA . LYS A 1 417 ? -20.027 19.367 19.239 1.00 87.50 417 LYS A CA 1
ATOM 3327 C C . LYS A 1 417 ? -19.290 18.031 19.102 1.00 87.50 417 LYS A C 1
ATOM 3329 O O . LYS A 1 417 ? -18.362 17.769 19.868 1.00 87.50 417 LYS A O 1
ATOM 3334 N N . LEU A 1 418 ? -19.648 17.212 18.108 1.00 89.50 418 LEU A N 1
ATOM 3335 C CA . LEU A 1 418 ? -18.915 15.991 17.774 1.00 89.50 418 LEU A CA 1
ATOM 3336 C C . LEU A 1 418 ? -17.496 16.303 17.271 1.00 89.50 418 LEU A C 1
ATOM 3338 O O . LEU A 1 418 ? -16.544 15.714 17.774 1.00 89.50 418 LEU A O 1
ATOM 3342 N N . ILE A 1 419 ? -17.325 17.245 16.340 1.00 89.62 419 ILE A N 1
ATOM 3343 C CA . ILE A 1 419 ? -16.009 17.684 15.834 1.00 89.62 419 ILE A CA 1
ATOM 3344 C C . ILE A 1 419 ? -15.122 18.238 16.964 1.00 89.62 419 ILE A C 1
ATOM 3346 O O . ILE A 1 419 ? -13.922 17.940 17.021 1.00 89.62 419 ILE A O 1
ATOM 3350 N N . ASP A 1 420 ? -15.707 18.993 17.893 1.00 87.75 420 ASP A N 1
ATOM 3351 C CA . ASP A 1 420 ? -15.040 19.502 19.092 1.00 87.75 420 ASP A CA 1
ATOM 3352 C C . ASP A 1 420 ? -14.584 18.367 20.018 1.00 87.75 420 ASP A C 1
ATOM 3354 O O . ASP A 1 420 ? -13.459 18.407 20.527 1.00 87.75 420 ASP A O 1
ATOM 3358 N N . ALA A 1 421 ? -15.410 17.329 20.194 1.00 90.00 421 ALA A N 1
ATOM 3359 C CA . ALA A 1 421 ? -15.041 16.128 20.937 1.00 90.00 421 ALA A CA 1
ATOM 3360 C C . ALA A 1 421 ? -13.938 15.327 20.223 1.00 90.00 421 ALA A C 1
ATOM 3362 O O . ALA A 1 421 ? -12.949 14.975 20.860 1.00 90.00 421 ALA A O 1
ATOM 3363 N N . LEU A 1 422 ? -14.021 15.095 18.907 1.00 91.38 422 LEU A N 1
ATOM 3364 C CA . LEU A 1 422 ? -12.962 14.399 18.157 1.00 91.38 422 LEU A CA 1
ATOM 3365 C C . LEU A 1 422 ? -11.609 15.122 18.302 1.00 91.38 422 LEU A C 1
ATOM 3367 O O . LEU A 1 422 ? -10.593 14.474 18.559 1.00 91.38 422 LEU A O 1
ATOM 3371 N N . ASN A 1 423 ? -11.586 16.459 18.233 1.00 86.88 423 ASN A N 1
ATOM 3372 C CA . ASN A 1 423 ? -10.377 17.249 18.493 1.00 86.88 423 ASN A CA 1
ATOM 3373 C C . ASN A 1 423 ? -9.898 17.144 19.953 1.00 86.88 423 ASN A C 1
ATOM 3375 O O . ASN A 1 423 ? -8.707 16.954 20.196 1.00 86.88 423 ASN A O 1
ATOM 3379 N N . LEU A 1 424 ? -10.805 17.227 20.933 1.00 86.69 424 LEU A N 1
ATOM 3380 C CA . LEU A 1 424 ? -10.488 17.087 22.363 1.00 86.69 424 LEU A CA 1
ATOM 3381 C C . LEU A 1 424 ? -9.838 15.728 22.690 1.00 86.69 424 LEU A C 1
ATOM 3383 O O . LEU A 1 424 ? -8.940 15.649 23.529 1.00 86.69 424 LEU A O 1
ATOM 3387 N N . LEU A 1 425 ? -10.279 14.669 22.008 1.00 89.00 425 LEU A N 1
ATOM 3388 C CA . LEU A 1 425 ? -9.837 13.285 22.195 1.00 89.00 425 LEU A CA 1
ATOM 3389 C C . LEU A 1 425 ? -8.579 12.929 21.377 1.00 89.00 425 LEU A C 1
ATOM 3391 O O . LEU A 1 425 ? -8.088 11.804 21.473 1.00 89.00 425 LEU A O 1
ATOM 3395 N N . THR A 1 426 ? -8.023 13.883 20.621 1.00 86.25 426 THR A N 1
ATOM 3396 C CA . THR A 1 426 ? -6.834 13.696 19.770 1.00 86.25 426 THR A CA 1
ATOM 3397 C C . THR A 1 426 ? -5.667 14.600 20.216 1.00 86.25 426 THR A C 1
ATOM 3399 O O . THR A 1 426 ? -5.184 15.428 19.449 1.00 86.25 426 THR A O 1
ATOM 3402 N N . PRO A 1 427 ? -5.154 14.479 21.456 1.00 82.75 427 PRO A N 1
ATOM 3403 C CA . PRO A 1 427 ? -4.206 15.445 22.030 1.00 82.75 427 PRO A CA 1
ATOM 3404 C C . PRO A 1 427 ? -2.835 15.511 21.323 1.00 82.75 427 PRO A C 1
ATOM 3406 O O . PRO A 1 427 ? -2.034 16.405 21.602 1.00 82.75 427 PRO A O 1
ATOM 3409 N N . HIS A 1 428 ? -2.537 14.576 20.419 1.00 78.12 428 HIS A N 1
ATOM 3410 C CA . HIS A 1 428 ? -1.295 14.483 19.642 1.00 78.12 428 HIS A CA 1
ATOM 3411 C C . HIS A 1 428 ? -1.322 15.180 18.270 1.00 78.12 428 HIS A C 1
ATOM 3413 O O . HIS A 1 428 ? -0.272 15.231 17.632 1.00 78.12 428 HIS A O 1
ATOM 3419 N N . ARG A 1 429 ? -2.470 15.692 17.793 1.00 76.44 429 ARG A N 1
ATOM 3420 C CA . ARG A 1 429 ? -2.586 16.443 16.524 1.00 76.44 429 ARG A CA 1
ATOM 3421 C C . ARG A 1 429 ? -3.833 17.332 16.481 1.00 76.44 429 ARG A C 1
ATOM 3423 O O . ARG A 1 429 ? -4.845 16.984 17.069 1.00 76.44 429 ARG A O 1
ATOM 3430 N N . ASP A 1 430 ? -3.793 18.423 15.718 1.00 76.75 430 ASP A N 1
ATOM 3431 C CA . ASP A 1 430 ? -5.037 19.057 15.253 1.00 76.75 430 ASP A CA 1
ATOM 3432 C C . ASP A 1 430 ? -5.704 18.163 14.197 1.00 76.75 430 ASP A C 1
ATOM 3434 O O . ASP A 1 430 ? -5.006 17.591 13.355 1.00 76.75 430 ASP A O 1
ATOM 3438 N N . LEU A 1 431 ? -7.036 18.060 14.217 1.00 82.31 431 LEU A N 1
ATOM 3439 C CA . LEU A 1 431 ? -7.809 17.461 13.128 1.00 82.31 431 LEU A CA 1
ATOM 3440 C C . LEU A 1 431 ? -8.299 18.565 12.196 1.00 82.31 431 LEU A C 1
ATOM 3442 O O . LEU A 1 431 ? -9.041 19.452 12.623 1.00 82.31 431 LEU A O 1
ATOM 3446 N N . ILE A 1 432 ? -7.965 18.495 10.907 1.00 85.12 432 ILE A N 1
ATOM 3447 C CA . ILE A 1 432 ? -8.521 19.444 9.942 1.00 85.12 432 ILE A CA 1
ATOM 3448 C C . ILE A 1 432 ? -9.856 18.896 9.441 1.00 85.12 432 ILE A C 1
ATOM 3450 O O . ILE A 1 432 ? -9.908 17.987 8.612 1.00 85.12 432 ILE A O 1
ATOM 3454 N N . CYS A 1 433 ? -10.931 19.446 9.999 1.00 88.00 433 CYS A N 1
ATOM 3455 C CA . CYS A 1 433 ? -12.302 19.006 9.774 1.00 88.00 433 CYS A CA 1
ATOM 3456 C C . CYS A 1 433 ? -12.946 19.836 8.654 1.00 88.00 433 CYS A C 1
ATOM 3458 O O . CYS A 1 433 ? -12.901 21.064 8.702 1.00 88.00 433 CYS A O 1
ATOM 3460 N N . VAL A 1 434 ? -13.537 19.185 7.649 1.00 88.31 434 VAL A N 1
ATOM 3461 C CA . VAL A 1 434 ? -14.129 19.854 6.476 1.00 88.31 434 VAL A CA 1
ATOM 3462 C C . VAL A 1 434 ? -15.558 19.367 6.253 1.00 88.31 434 VAL A C 1
ATOM 3464 O O . VAL A 1 434 ? -15.785 18.203 5.930 1.00 88.31 434 VAL A O 1
ATOM 3467 N N . LYS A 1 435 ? -16.538 20.265 6.378 1.00 88.94 435 LYS A N 1
ATOM 3468 C CA . LYS A 1 435 ? -17.918 19.992 5.959 1.00 88.94 435 LYS A CA 1
ATOM 3469 C C . LYS A 1 435 ? -18.045 20.340 4.466 1.00 88.94 435 LYS A C 1
ATOM 3471 O O . LYS A 1 435 ? -17.791 21.486 4.106 1.00 88.94 435 LYS A O 1
ATOM 3476 N N . ASN A 1 436 ? -18.379 19.382 3.597 1.00 84.06 436 ASN A N 1
ATOM 3477 C CA . ASN A 1 436 ? -18.493 19.603 2.145 1.00 84.06 436 ASN A CA 1
ATOM 3478 C C . ASN A 1 436 ? -19.628 18.745 1.537 1.00 84.06 436 ASN A C 1
ATOM 3480 O O . ASN A 1 436 ? -19.682 17.549 1.825 1.00 84.06 436 ASN A O 1
ATOM 3484 N N . PRO A 1 437 ? -20.536 19.302 0.709 1.00 83.31 437 PRO A N 1
ATOM 3485 C CA . PRO A 1 437 ? -21.549 18.512 0.003 1.00 83.31 437 PRO A CA 1
ATOM 3486 C C . PRO A 1 437 ? -20.977 17.543 -1.047 1.00 83.31 437 PRO A C 1
ATOM 3488 O O . PRO A 1 437 ? -21.664 16.589 -1.401 1.00 83.31 437 PRO A O 1
ATOM 3491 N N . SER A 1 438 ? -19.749 17.761 -1.528 1.00 84.81 438 SER A N 1
ATOM 3492 C CA . SER A 1 438 ? -19.056 16.916 -2.511 1.00 84.81 438 SER A CA 1
ATOM 3493 C C . SER A 1 438 ? -17.954 16.060 -1.864 1.00 84.81 438 SER A C 1
ATOM 3495 O O . SER A 1 438 ? -17.481 16.344 -0.762 1.00 84.81 438 SER A O 1
ATOM 3497 N N . PHE A 1 439 ? -17.488 15.027 -2.576 1.00 86.38 439 PHE A N 1
ATOM 3498 C CA . PHE A 1 439 ? -16.355 14.194 -2.150 1.00 86.38 439 PHE A CA 1
ATOM 3499 C C . PHE A 1 439 ? -15.080 15.023 -1.914 1.00 86.38 439 PHE A C 1
ATOM 3501 O O . PHE A 1 439 ? -14.627 15.773 -2.781 1.00 86.38 439 PHE A O 1
ATOM 3508 N N . VAL A 1 440 ? -14.467 14.810 -0.753 1.00 86.69 440 VAL A N 1
ATOM 3509 C CA . VAL A 1 440 ? -13.167 15.342 -0.329 1.00 86.69 440 VAL A CA 1
ATOM 3510 C C . VAL A 1 440 ? -12.158 14.197 -0.218 1.00 86.69 440 VAL A C 1
ATOM 3512 O O . VAL A 1 440 ? -12.426 13.186 0.436 1.00 86.69 440 VAL A O 1
ATOM 3515 N N . HIS A 1 441 ? -10.982 14.368 -0.822 1.00 85.88 441 HIS A N 1
ATOM 3516 C CA . HIS A 1 441 ? -9.884 13.403 -0.766 1.00 85.88 441 HIS A CA 1
ATOM 3517 C C . HIS A 1 441 ? -9.218 13.369 0.630 1.00 85.88 441 HIS A C 1
ATOM 3519 O O . HIS A 1 441 ? -9.039 14.427 1.237 1.00 85.88 441 HIS A O 1
ATOM 3525 N N . PRO A 1 442 ? -8.713 12.220 1.126 1.00 82.38 442 PRO A N 1
ATOM 3526 C CA . PRO A 1 442 ? -7.990 12.122 2.410 1.00 82.38 442 PRO A CA 1
ATOM 3527 C C . PRO A 1 442 ? -6.649 12.882 2.502 1.00 82.38 442 PRO A C 1
ATOM 3529 O O . PRO A 1 442 ? -5.960 12.785 3.517 1.00 82.38 442 PRO A O 1
ATOM 3532 N N . LYS A 1 443 ? -6.267 13.644 1.465 1.00 78.69 443 LYS A N 1
ATOM 3533 C CA . LYS A 1 443 ? -5.158 14.621 1.516 1.00 78.69 443 LYS A CA 1
ATOM 3534 C C . LYS A 1 443 ? -5.639 16.010 1.971 1.00 78.69 443 LYS A C 1
ATOM 3536 O O . LYS A 1 443 ? -4.839 16.841 2.403 1.00 78.69 443 LYS A O 1
ATOM 3541 N N . ASP A 1 444 ? -6.942 16.266 1.851 1.00 81.38 444 ASP A N 1
ATOM 3542 C CA . ASP A 1 444 ? -7.555 17.587 1.982 1.00 81.38 444 ASP A CA 1
ATOM 3543 C C . ASP A 1 444 ? -8.270 17.797 3.330 1.00 81.38 444 ASP A C 1
ATOM 3545 O O . ASP A 1 444 ? -8.542 18.943 3.699 1.00 81.38 444 ASP A O 1
ATOM 3549 N N . ALA A 1 445 ? -8.469 16.728 4.111 1.00 85.94 445 ALA A N 1
ATOM 3550 C CA . ALA A 1 445 ? -9.039 16.735 5.461 1.00 85.94 445 ALA A CA 1
ATOM 3551 C C . ALA A 1 445 ? -8.624 15.487 6.275 1.00 85.94 445 ALA A C 1
ATOM 3553 O O . ALA A 1 445 ? -8.156 14.500 5.710 1.00 85.94 445 ALA A O 1
ATOM 3554 N N . ASP A 1 446 ? -8.835 15.526 7.594 1.00 85.62 446 ASP A N 1
ATOM 3555 C CA . ASP A 1 446 ? -8.733 14.372 8.506 1.00 85.62 446 ASP A CA 1
ATOM 3556 C C . ASP A 1 446 ? -10.110 13.792 8.861 1.00 85.62 446 ASP A C 1
ATOM 3558 O O . ASP A 1 446 ? -10.279 12.576 8.975 1.00 85.62 446 ASP A O 1
ATOM 3562 N N . VAL A 1 447 ? -11.087 14.687 9.033 1.00 91.19 447 VAL A N 1
ATOM 3563 C CA . VAL A 1 447 ? -12.497 14.386 9.292 1.00 91.19 447 VAL A CA 1
ATOM 3564 C C . VAL A 1 447 ? -13.323 15.132 8.253 1.00 91.19 447 VAL A C 1
ATOM 3566 O O . VAL A 1 447 ? -13.088 16.322 8.030 1.00 91.19 447 VAL A O 1
ATOM 3569 N N . VAL A 1 448 ? -14.299 14.474 7.635 1.00 92.12 448 VAL A N 1
ATOM 3570 C CA . VAL A 1 448 ? -15.229 15.130 6.704 1.00 92.12 448 VAL A CA 1
ATOM 3571 C C . VAL A 1 448 ? -16.677 14.894 7.080 1.00 92.12 448 VAL A C 1
ATOM 3573 O O . VAL A 1 448 ? -17.006 13.858 7.648 1.00 92.12 448 VAL A O 1
ATOM 3576 N N . VAL A 1 449 ? -17.541 15.851 6.747 1.00 91.38 449 VAL A N 1
ATOM 3577 C CA . VAL A 1 449 ? -18.998 15.715 6.877 1.00 91.38 449 VAL A CA 1
ATOM 3578 C C . VAL A 1 449 ? -19.600 15.735 5.477 1.00 91.38 449 VAL A C 1
ATOM 3580 O O . VAL A 1 449 ? -19.426 16.734 4.776 1.00 91.38 449 VAL A O 1
ATOM 3583 N N . VAL A 1 450 ? -20.260 14.642 5.074 1.00 89.69 450 VAL A N 1
ATOM 3584 C CA . VAL A 1 450 ? -20.752 14.417 3.697 1.00 89.69 450 VAL A CA 1
ATOM 3585 C C . VAL A 1 450 ? -22.147 13.756 3.664 1.00 89.69 450 VAL A C 1
ATOM 3587 O O . VAL A 1 450 ? -22.488 12.997 4.583 1.00 89.69 450 VAL A O 1
ATOM 3590 N N . PRO A 1 451 ? -22.954 13.970 2.603 1.00 87.69 451 PRO A N 1
ATOM 3591 C CA . PRO A 1 451 ? -24.240 13.287 2.419 1.00 87.69 451 PRO A CA 1
ATOM 3592 C C . PRO A 1 451 ? -24.096 11.764 2.253 1.00 87.69 451 PRO A C 1
ATOM 3594 O O . PRO A 1 451 ? -23.090 11.287 1.718 1.00 87.69 451 PRO A O 1
ATOM 3597 N N . LYS A 1 452 ? -25.126 10.990 2.637 1.00 87.19 452 LYS A N 1
ATOM 3598 C CA . LYS A 1 452 ? -25.087 9.512 2.583 1.00 87.19 452 LYS A CA 1
ATOM 3599 C C . LYS A 1 452 ? -24.805 8.938 1.190 1.00 87.19 452 LYS A C 1
ATOM 3601 O O . LYS A 1 452 ? -24.154 7.898 1.087 1.00 87.19 452 LYS A O 1
ATOM 3606 N N . ASP A 1 453 ? -25.205 9.629 0.123 1.00 85.94 453 ASP A N 1
ATOM 3607 C CA . ASP A 1 453 ? -24.965 9.205 -1.266 1.00 85.94 453 ASP A CA 1
ATOM 3608 C C . ASP A 1 453 ? -23.474 9.047 -1.619 1.00 85.94 453 ASP A C 1
ATOM 3610 O O . ASP A 1 453 ? -23.129 8.300 -2.539 1.00 85.94 453 ASP A O 1
ATOM 3614 N N . PHE A 1 454 ? -22.573 9.698 -0.872 1.00 85.94 454 PHE A N 1
ATOM 3615 C CA . PHE A 1 454 ? -21.125 9.601 -1.072 1.00 85.94 454 PHE A CA 1
ATOM 3616 C C . PHE A 1 454 ? -20.464 8.437 -0.318 1.00 85.94 454 PHE A C 1
ATOM 3618 O O . PHE A 1 454 ? -19.315 8.107 -0.613 1.00 85.94 454 PHE A O 1
ATOM 3625 N N . LEU A 1 455 ? -21.157 7.766 0.611 1.00 87.06 455 LEU A N 1
ATOM 3626 C CA . LEU A 1 455 ? -20.572 6.714 1.463 1.00 87.06 455 LEU A CA 1
ATOM 3627 C C . LEU A 1 455 ? -19.968 5.544 0.672 1.00 87.06 455 LEU A C 1
ATOM 3629 O O . LEU A 1 455 ? -18.957 4.978 1.083 1.00 87.06 455 LEU A O 1
ATOM 3633 N N . LYS A 1 456 ? -20.534 5.227 -0.499 1.00 85.69 456 LYS A N 1
ATOM 3634 C CA . LYS A 1 456 ? -20.005 4.218 -1.439 1.00 85.69 456 LYS A CA 1
ATOM 3635 C C . LYS A 1 456 ? -18.567 4.495 -1.907 1.00 85.69 456 LYS A C 1
ATOM 3637 O O . LYS A 1 456 ? -17.874 3.557 -2.282 1.00 85.69 456 LYS A O 1
ATOM 3642 N N . TYR A 1 457 ? -18.103 5.745 -1.852 1.00 84.69 457 TYR A N 1
ATOM 3643 C CA . TYR A 1 457 ? -16.731 6.144 -2.199 1.00 84.69 457 TYR A CA 1
ATOM 3644 C C . TYR A 1 457 ? -15.788 6.198 -0.984 1.00 84.69 457 TYR A C 1
ATOM 3646 O O . TYR A 1 457 ? -14.587 6.417 -1.143 1.00 84.69 457 TYR A O 1
ATOM 3654 N N . TYR A 1 458 ? -16.324 5.978 0.220 1.00 87.81 458 TYR A N 1
ATOM 3655 C CA . TYR A 1 458 ? -15.633 6.042 1.509 1.00 87.81 458 TYR A CA 1
ATOM 3656 C C . TYR A 1 458 ? -15.583 4.687 2.235 1.00 87.81 458 TYR A C 1
ATOM 3658 O O . TYR A 1 458 ? -15.361 4.635 3.441 1.00 87.81 458 TYR A O 1
ATOM 3666 N N . SER A 1 459 ? -15.741 3.573 1.512 1.00 84.75 459 SER A N 1
ATOM 3667 C CA . SER A 1 459 ? -15.762 2.204 2.066 1.00 84.75 459 SER A CA 1
ATOM 3668 C C . SER A 1 459 ? -14.494 1.781 2.830 1.00 84.75 459 SER A C 1
ATOM 3670 O O . SER A 1 459 ? -14.512 0.782 3.540 1.00 84.75 459 SER A O 1
ATOM 3672 N N . TRP A 1 460 ? -13.399 2.520 2.655 1.00 84.38 460 TRP A N 1
ATOM 3673 C CA . TRP A 1 460 ? -12.082 2.353 3.284 1.00 84.38 460 TRP A CA 1
ATOM 3674 C C . TRP A 1 460 ? -11.902 3.217 4.552 1.00 84.38 460 TRP A C 1
ATOM 3676 O O . TRP A 1 460 ? -10.924 3.056 5.281 1.00 84.38 460 TRP A O 1
ATOM 3686 N N . ALA A 1 461 ? -12.823 4.147 4.825 1.00 90.44 461 ALA A N 1
ATOM 3687 C CA . ALA A 1 461 ? -12.752 5.080 5.948 1.00 90.44 461 ALA A CA 1
ATOM 3688 C C . ALA A 1 461 ? -13.454 4.544 7.211 1.00 90.44 461 ALA A C 1
ATOM 3690 O O . ALA A 1 461 ? -14.175 3.546 7.181 1.00 90.44 461 ALA A O 1
ATOM 3691 N N . THR A 1 462 ? -13.271 5.233 8.342 1.00 93.75 462 THR A N 1
ATOM 3692 C CA . THR A 1 462 ? -14.099 5.008 9.543 1.00 93.75 462 THR A CA 1
ATOM 3693 C C . THR A 1 462 ? -15.308 5.938 9.487 1.00 93.75 462 THR A C 1
ATOM 3695 O O . THR A 1 462 ? -15.163 7.153 9.609 1.00 93.75 462 THR A O 1
ATOM 3698 N N . ILE A 1 463 ? -16.495 5.380 9.259 1.00 94.06 463 ILE A N 1
ATOM 3699 C CA . ILE A 1 463 ? -17.738 6.136 9.072 1.00 94.06 463 ILE A CA 1
ATOM 3700 C C . ILE A 1 463 ? -18.490 6.251 10.404 1.00 94.06 463 ILE A C 1
ATOM 3702 O O . ILE A 1 463 ? -18.594 5.283 11.152 1.00 94.06 463 ILE A O 1
ATOM 3706 N N . ILE A 1 464 ? -19.049 7.427 10.677 1.00 93.38 464 ILE A N 1
ATOM 3707 C CA . ILE A 1 464 ? -19.960 7.728 11.780 1.00 93.38 464 ILE A CA 1
ATOM 3708 C C . ILE A 1 464 ? -21.332 8.052 11.168 1.00 93.38 464 ILE A C 1
ATOM 3710 O O . ILE A 1 464 ? -21.517 9.125 10.594 1.00 93.38 464 ILE A O 1
ATOM 3714 N N . ASP A 1 465 ? -22.285 7.122 11.282 1.00 90.44 465 ASP A N 1
ATOM 3715 C CA . ASP A 1 465 ? -23.695 7.339 10.926 1.00 90.44 465 ASP A CA 1
ATOM 3716 C C . ASP A 1 465 ? -24.416 7.958 12.132 1.00 90.44 465 ASP A C 1
ATOM 3718 O O . ASP A 1 465 ? -24.615 7.299 13.161 1.00 90.44 465 ASP A O 1
ATOM 3722 N N . MET A 1 466 ? -24.773 9.238 12.000 1.00 87.69 466 MET A N 1
ATOM 3723 C CA . MET A 1 466 ? -25.414 10.031 13.052 1.00 87.69 466 MET A CA 1
ATOM 3724 C C . MET A 1 466 ? -26.882 9.654 13.269 1.00 87.69 466 MET A C 1
ATOM 3726 O O . MET A 1 466 ? -27.365 9.724 14.398 1.00 87.69 466 MET A O 1
ATOM 3730 N N . ASP A 1 467 ? -27.586 9.200 12.230 1.00 84.00 467 ASP A N 1
ATOM 3731 C CA . ASP A 1 467 ? -29.003 8.840 12.342 1.00 84.00 467 ASP A CA 1
ATOM 3732 C C . ASP A 1 467 ? -29.150 7.479 13.039 1.00 84.00 467 ASP A C 1
ATOM 3734 O O . ASP A 1 467 ? -30.003 7.286 13.907 1.00 84.00 467 ASP A O 1
ATOM 3738 N N . GLN A 1 468 ? -28.267 6.528 12.714 1.00 86.81 468 GLN A N 1
ATOM 3739 C CA . GLN A 1 468 ? -28.235 5.212 13.359 1.00 86.81 468 GLN A CA 1
ATOM 3740 C C . GLN A 1 468 ? -27.474 5.198 14.691 1.00 86.81 468 GLN A C 1
ATOM 3742 O O . GLN A 1 468 ? -27.611 4.231 15.446 1.00 86.81 468 GLN A O 1
ATOM 3747 N N . ASN A 1 469 ? -26.675 6.233 14.977 1.00 87.56 469 ASN A N 1
ATOM 3748 C CA . ASN A 1 469 ? -25.724 6.297 16.091 1.00 87.56 469 ASN A CA 1
ATOM 3749 C C . ASN A 1 469 ? -24.763 5.092 16.092 1.00 87.56 469 ASN A C 1
ATOM 3751 O O . ASN A 1 469 ? -24.637 4.349 17.072 1.00 87.56 469 ASN A O 1
ATOM 3755 N N . ARG A 1 470 ? -24.113 4.865 14.942 1.00 91.31 470 ARG A N 1
ATOM 3756 C CA . ARG A 1 470 ? -23.226 3.717 14.687 1.00 91.31 470 ARG A CA 1
ATOM 3757 C C . ARG A 1 470 ? -21.902 4.146 14.074 1.00 91.31 470 ARG A C 1
ATOM 3759 O O . ARG A 1 470 ? -21.847 5.077 13.277 1.00 91.31 470 ARG A O 1
ATOM 3766 N N . ILE A 1 471 ? -20.861 3.390 14.402 1.00 92.75 471 ILE A N 1
ATOM 3767 C CA . ILE A 1 471 ? -19.569 3.436 13.721 1.00 92.75 471 ILE A CA 1
ATOM 3768 C C . ILE A 1 471 ? -19.544 2.269 12.728 1.00 92.75 471 ILE A C 1
ATOM 3770 O O . ILE A 1 471 ? -19.944 1.155 13.067 1.00 92.75 471 ILE A O 1
ATOM 3774 N N . ILE A 1 472 ? -19.140 2.535 11.489 1.00 91.12 472 ILE A N 1
ATOM 3775 C CA . ILE A 1 472 ? -19.137 1.583 10.375 1.00 91.12 472 ILE A CA 1
ATOM 3776 C C . ILE A 1 472 ? -17.724 1.551 9.782 1.00 91.12 472 ILE A C 1
ATOM 3778 O O . ILE A 1 472 ? -17.130 2.595 9.511 1.00 91.12 472 ILE A O 1
ATOM 3782 N N . GLY A 1 473 ? -17.186 0.350 9.572 1.00 87.62 473 GLY A N 1
ATOM 3783 C CA . GLY A 1 473 ? -15.815 0.171 9.094 1.00 87.62 473 GLY A CA 1
ATOM 3784 C C . GLY A 1 473 ? -14.758 0.518 10.149 1.00 87.62 473 GLY A C 1
ATOM 3785 O O . GLY A 1 473 ? -15.003 0.447 11.358 1.00 87.62 473 GLY A O 1
ATOM 3786 N N . GLY A 1 474 ? -13.561 0.865 9.675 1.00 83.50 474 GLY A N 1
ATOM 3787 C CA . GLY A 1 474 ? -12.368 0.995 10.511 1.00 83.50 474 GLY A CA 1
ATOM 3788 C C . GLY A 1 474 ? -11.838 -0.346 11.042 1.00 83.50 474 GLY A C 1
ATOM 3789 O O . GLY A 1 474 ? -12.397 -1.415 10.803 1.00 83.50 474 GLY A O 1
ATOM 3790 N N . SER A 1 475 ? -10.730 -0.278 11.774 1.00 85.88 475 SER A N 1
ATOM 3791 C CA . SER A 1 475 ? -10.084 -1.410 12.446 1.00 85.88 475 SER A CA 1
ATOM 3792 C C . SER A 1 475 ? -9.789 -1.048 13.901 1.00 85.88 475 SER A C 1
ATOM 3794 O O . SER A 1 475 ? -9.787 0.129 14.247 1.00 85.88 475 SER A O 1
ATOM 3796 N N . SER A 1 476 ? -9.544 -2.037 14.764 1.00 89.62 476 SER A N 1
ATOM 3797 C CA . SER A 1 476 ? -9.176 -1.799 16.166 1.00 89.62 476 SER A CA 1
ATOM 3798 C C . SER A 1 476 ? -8.137 -2.791 16.683 1.00 89.62 476 SER A C 1
ATOM 3800 O O . SER A 1 476 ? -8.328 -4.014 16.670 1.00 89.62 476 SER A O 1
ATOM 3802 N N . SER A 1 477 ? -7.037 -2.239 17.189 1.00 89.75 477 SER A N 1
ATOM 3803 C CA . SER A 1 477 ? -5.992 -2.958 17.906 1.00 89.75 477 SER A CA 1
ATOM 3804 C C . SER A 1 477 ? -6.465 -3.397 19.294 1.00 89.75 477 SER A C 1
ATOM 3806 O O . SER A 1 477 ? -7.422 -2.871 19.868 1.00 89.75 477 SER A O 1
ATOM 3808 N N . GLU A 1 478 ? -5.751 -4.346 19.897 1.00 90.94 478 GLU A N 1
ATOM 3809 C CA . GLU A 1 478 ? -6.000 -4.708 21.296 1.00 90.94 478 GLU A CA 1
ATOM 3810 C C . GLU A 1 478 ? -5.598 -3.571 22.265 1.00 90.94 478 GLU A C 1
ATOM 3812 O O . GLU A 1 478 ? -6.067 -3.527 23.402 1.00 90.94 478 GLU A O 1
ATOM 3817 N N . PHE A 1 479 ? -4.812 -2.584 21.813 1.00 92.00 479 PHE A N 1
ATOM 3818 C CA . PHE A 1 479 ? -4.503 -1.374 22.581 1.00 92.00 479 PHE A CA 1
ATOM 3819 C C . PHE A 1 479 ? -5.732 -0.471 22.724 1.00 92.00 479 PHE A C 1
ATOM 3821 O O . PHE A 1 479 ? -6.096 -0.111 23.845 1.00 92.00 479 PHE A O 1
ATOM 3828 N N . THR A 1 480 ? -6.422 -0.153 21.625 1.00 91.75 480 THR A N 1
ATOM 3829 C CA . THR A 1 480 ? -7.619 0.707 21.663 1.00 91.75 480 THR A CA 1
ATOM 3830 C C . THR A 1 480 ? -8.822 0.006 22.276 1.00 91.75 480 THR A C 1
ATOM 3832 O O . THR A 1 480 ? -9.559 0.635 23.037 1.00 91.75 480 THR A O 1
ATOM 3835 N N . LYS A 1 481 ? -8.964 -1.313 22.089 1.00 93.62 481 LYS A N 1
ATOM 3836 C CA . LYS A 1 481 ? -9.932 -2.128 22.844 1.00 93.62 481 LYS A CA 1
ATOM 3837 C C . LYS A 1 481 ? -9.693 -2.023 24.351 1.00 93.62 481 LYS A C 1
ATOM 3839 O O . LYS A 1 481 ? -10.631 -1.758 25.103 1.00 93.62 481 LYS A O 1
ATOM 3844 N N . ASN A 1 482 ? -8.448 -2.152 24.818 1.00 92.31 482 ASN A N 1
ATOM 3845 C CA . ASN A 1 482 ? -8.136 -1.972 26.240 1.00 92.31 482 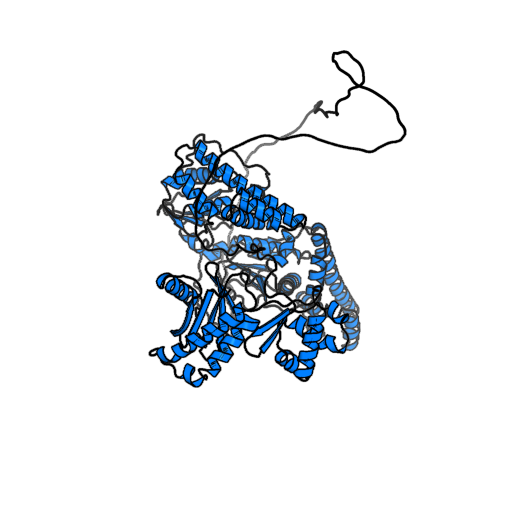ASN A CA 1
ATOM 3846 C C . ASN A 1 482 ? -8.295 -0.524 26.723 1.00 92.31 482 ASN A C 1
ATOM 3848 O O . ASN A 1 482 ? -8.764 -0.321 27.844 1.00 92.31 482 ASN A O 1
ATOM 3852 N N . LEU A 1 483 ? -7.994 0.476 25.890 1.00 92.75 483 LEU A N 1
ATOM 3853 C CA . LEU A 1 483 ? -8.274 1.879 26.196 1.00 92.75 483 LEU A CA 1
ATOM 3854 C C . LEU A 1 483 ? -9.778 2.106 26.400 1.00 92.75 483 LEU A C 1
ATOM 3856 O O . LEU A 1 483 ? -10.175 2.568 27.465 1.00 92.75 483 LEU A O 1
ATOM 3860 N N . VAL A 1 484 ? -10.638 1.698 25.464 1.00 93.00 484 VAL A N 1
ATOM 3861 C CA . VAL A 1 484 ? -12.100 1.855 25.587 1.00 93.00 484 VAL A CA 1
ATOM 3862 C C . VAL A 1 484 ? -12.657 1.088 26.798 1.00 93.00 484 VAL A C 1
ATOM 3864 O O . VAL A 1 484 ? -13.493 1.625 27.528 1.00 93.00 484 VAL A O 1
ATOM 3867 N N . ARG A 1 485 ? -12.142 -0.116 27.103 1.00 92.38 485 ARG A N 1
ATOM 3868 C CA . ARG A 1 485 ? -12.483 -0.871 28.333 1.00 92.38 485 ARG A CA 1
ATOM 3869 C C . ARG A 1 485 ? -12.090 -0.145 29.631 1.00 92.38 485 ARG A C 1
ATOM 3871 O O . ARG A 1 485 ? -12.731 -0.385 30.657 1.00 92.38 485 ARG A O 1
ATOM 3878 N N . LYS A 1 486 ? -11.057 0.710 29.621 1.00 91.81 486 LYS A N 1
ATOM 3879 C CA . LYS A 1 486 ? -10.709 1.602 30.745 1.00 91.81 486 LYS A CA 1
ATOM 3880 C C . LYS A 1 486 ? -11.592 2.849 30.763 1.00 91.81 486 LYS A C 1
ATOM 3882 O O . LYS A 1 486 ? -12.189 3.146 31.791 1.00 91.81 486 LYS A O 1
ATOM 3887 N N . LEU A 1 487 ? -11.699 3.553 29.634 1.00 91.38 487 LEU A N 1
ATOM 3888 C CA . LEU A 1 487 ? -12.432 4.815 29.497 1.00 91.38 487 LEU A CA 1
ATOM 3889 C C . LEU A 1 487 ? -13.904 4.679 29.909 1.00 91.38 487 LEU A C 1
ATOM 3891 O O . LEU A 1 487 ? -14.420 5.548 30.604 1.00 91.38 487 LEU A O 1
ATOM 3895 N N . LYS A 1 488 ? -14.553 3.548 29.591 1.00 89.19 488 LYS A N 1
ATOM 3896 C CA . LYS A 1 488 ? -15.926 3.220 30.032 1.00 89.19 488 LYS A CA 1
ATOM 3897 C C . LYS A 1 488 ? -16.090 3.025 31.556 1.00 89.19 488 LYS A C 1
ATOM 3899 O O . LYS A 1 488 ? -17.210 2.811 32.009 1.00 89.19 488 LYS A O 1
ATOM 3904 N N . LYS A 1 489 ? -15.012 3.087 32.352 1.00 91.69 489 LYS A N 1
ATOM 3905 C CA . LYS A 1 489 ? -15.026 3.014 33.831 1.00 91.69 489 LYS A CA 1
ATOM 3906 C C . LYS A 1 489 ? -14.713 4.349 34.517 1.00 91.69 489 LYS A C 1
ATOM 3908 O O . LYS A 1 489 ? -14.827 4.431 35.737 1.00 91.69 489 LYS A O 1
ATOM 3913 N N . ILE A 1 490 ? -14.279 5.366 33.772 1.00 90.75 490 ILE A N 1
ATOM 3914 C CA . ILE A 1 490 ? -13.880 6.663 34.328 1.00 90.75 490 ILE A CA 1
ATOM 3915 C C . ILE A 1 490 ? -15.092 7.598 34.344 1.00 90.75 490 ILE A C 1
ATOM 3917 O O . ILE A 1 490 ? -15.804 7.702 33.351 1.00 90.75 490 ILE A O 1
ATOM 3921 N N . ILE A 1 491 ? -15.311 8.285 35.469 1.00 88.38 491 ILE A N 1
ATOM 3922 C CA . ILE A 1 491 ? -16.462 9.184 35.685 1.00 88.38 491 ILE A CA 1
ATOM 3923 C C . ILE A 1 491 ? -16.032 10.666 35.651 1.00 88.38 491 ILE A C 1
ATOM 3925 O O . ILE A 1 491 ? -16.827 11.545 35.331 1.00 88.38 491 ILE A O 1
ATOM 3929 N N . SER A 1 492 ? -14.763 10.966 35.948 1.00 89.94 492 SER A N 1
ATOM 3930 C CA . SER A 1 492 ? -14.233 12.335 35.969 1.00 89.94 492 SER A CA 1
ATOM 3931 C C . SER A 1 492 ? -13.723 12.778 34.585 1.00 89.94 492 SER A C 1
ATOM 3933 O O . SER A 1 492 ? -12.828 12.118 34.049 1.00 89.94 492 SER A O 1
ATOM 3935 N N . PRO A 1 493 ? -14.189 13.921 34.029 1.00 87.06 493 PRO A N 1
ATOM 3936 C CA . PRO A 1 493 ? -13.679 14.490 32.772 1.00 87.06 493 PRO A CA 1
ATOM 3937 C C . PRO A 1 493 ? -12.147 14.593 32.723 1.00 87.06 493 PRO A C 1
ATOM 3939 O O . PRO A 1 493 ? -11.509 14.193 31.748 1.00 87.06 493 PRO A O 1
ATOM 3942 N N . LYS A 1 494 ? -11.545 15.052 33.827 1.00 87.00 494 LYS A N 1
ATOM 3943 C CA . LYS A 1 494 ? -10.096 15.263 33.954 1.00 87.00 494 LYS A CA 1
ATOM 3944 C C . LYS A 1 494 ? -9.305 13.962 33.937 1.00 87.00 494 LYS A C 1
ATOM 3946 O O . LYS A 1 494 ? -8.212 13.914 33.384 1.00 87.00 494 LYS A O 1
ATOM 3951 N N . GLU A 1 495 ? -9.834 12.907 34.550 1.00 88.62 495 GLU A N 1
ATOM 3952 C CA . GLU A 1 495 ? -9.186 11.590 34.560 1.00 88.62 495 GLU A CA 1
ATOM 3953 C C . GLU A 1 495 ? -9.304 10.910 33.195 1.00 88.62 495 GLU A C 1
ATOM 3955 O O . GLU A 1 495 ? -8.354 10.281 32.736 1.00 88.62 495 GLU A O 1
ATOM 3960 N N . PHE A 1 496 ? -10.438 11.102 32.520 1.00 89.94 496 PHE A N 1
ATOM 3961 C CA . PHE A 1 496 ? -10.707 10.569 31.190 1.00 89.94 496 PHE A CA 1
ATOM 3962 C C . PHE A 1 496 ? -9.731 11.148 30.160 1.00 89.94 496 PHE A C 1
ATOM 3964 O O . PHE A 1 496 ? -9.015 10.414 29.477 1.00 89.94 496 PHE A O 1
ATOM 3971 N N . LEU A 1 497 ? -9.621 12.479 30.122 1.00 88.88 497 LEU A N 1
ATOM 3972 C CA . LEU A 1 497 ? -8.695 13.186 29.239 1.00 88.88 497 LEU A CA 1
ATOM 3973 C C . LEU A 1 497 ? -7.229 12.943 29.623 1.00 88.88 497 LEU A C 1
ATOM 3975 O O . LEU A 1 497 ? -6.379 12.842 28.737 1.00 88.88 497 LEU A O 1
ATOM 3979 N N . LYS A 1 498 ? -6.920 12.754 30.914 1.00 89.75 498 LYS A N 1
ATOM 3980 C CA . LYS A 1 498 ? -5.589 12.324 31.370 1.00 89.75 498 LYS A CA 1
ATOM 3981 C C . LYS A 1 498 ? -5.225 10.933 30.848 1.00 89.75 498 LYS A C 1
ATOM 3983 O O . LYS A 1 498 ? -4.107 10.766 30.375 1.00 89.75 498 LYS A O 1
ATOM 3988 N N . GLU A 1 499 ? -6.130 9.955 30.875 1.00 91.94 499 GLU A N 1
ATOM 3989 C CA . GLU A 1 499 ? -5.829 8.606 30.375 1.00 91.94 499 GLU A CA 1
ATOM 3990 C C . GLU A 1 499 ? -5.662 8.570 28.847 1.00 91.94 499 GLU A C 1
ATOM 3992 O O . GLU A 1 499 ? -4.783 7.870 28.340 1.00 91.94 499 GLU A O 1
ATOM 3997 N N . ILE A 1 500 ? -6.417 9.387 28.107 1.00 90.25 500 ILE A N 1
ATOM 3998 C CA . ILE A 1 500 ? -6.219 9.584 26.660 1.00 90.25 500 ILE A CA 1
ATOM 3999 C C . ILE A 1 500 ? -4.859 10.240 26.384 1.00 90.25 500 ILE A C 1
ATOM 4001 O O . ILE A 1 500 ? -4.093 9.742 25.559 1.00 90.25 500 ILE A O 1
ATOM 4005 N N . THR A 1 501 ? -4.518 11.300 27.122 1.00 88.88 501 THR A N 1
ATOM 4006 C CA . THR A 1 501 ? -3.224 12.003 27.024 1.00 88.88 501 THR A CA 1
ATOM 4007 C C . THR A 1 501 ? -2.051 11.066 27.340 1.00 88.88 501 THR A C 1
ATOM 4009 O O . THR A 1 501 ? -1.070 11.030 26.596 1.00 88.88 501 THR A O 1
ATOM 4012 N N . ASN A 1 502 ? -2.166 10.248 28.393 1.00 89.94 502 ASN A N 1
ATOM 4013 C CA . ASN A 1 502 ? -1.196 9.207 28.740 1.00 89.94 502 ASN A CA 1
ATOM 4014 C C . ASN A 1 502 ? -1.051 8.174 27.614 1.00 89.94 502 ASN A C 1
ATOM 4016 O O . ASN A 1 502 ? 0.065 7.826 27.237 1.00 89.94 502 ASN A O 1
ATOM 4020 N N . SER A 1 503 ? -2.169 7.691 27.069 1.00 90.06 503 SER A N 1
ATOM 4021 C CA . SER A 1 503 ? -2.179 6.633 26.052 1.00 90.06 503 SER A CA 1
ATOM 4022 C C . SER A 1 503 ? -1.562 7.106 24.737 1.00 90.06 503 SER A C 1
ATOM 4024 O O . SER A 1 503 ? -0.717 6.411 24.178 1.00 90.06 503 SER A O 1
ATOM 4026 N N . ALA A 1 504 ? -1.892 8.324 24.296 1.00 87.44 504 ALA A N 1
ATOM 4027 C CA . ALA A 1 504 ? -1.231 8.971 23.165 1.00 87.44 504 ALA A CA 1
ATOM 4028 C C . ALA A 1 504 ? 0.274 9.195 23.423 1.00 87.44 504 ALA A C 1
ATOM 4030 O O . ALA A 1 504 ? 1.080 9.062 22.505 1.00 87.44 504 ALA A O 1
ATOM 4031 N N . SER A 1 505 ? 0.673 9.476 24.671 1.00 86.88 505 SER A N 1
ATOM 4032 C CA . SER A 1 505 ? 2.080 9.658 25.069 1.00 86.88 505 SER A CA 1
ATOM 4033 C C . SER A 1 505 ? 2.892 8.369 25.022 1.00 86.88 505 SER A C 1
ATOM 4035 O O . SER A 1 505 ? 3.979 8.353 24.444 1.00 86.88 505 SER A O 1
ATOM 4037 N N . ILE A 1 506 ? 2.340 7.269 25.539 1.00 87.25 506 ILE A N 1
ATOM 4038 C CA . ILE A 1 506 ? 2.930 5.930 25.423 1.00 87.25 506 ILE A CA 1
ATOM 4039 C C . ILE A 1 506 ? 3.092 5.564 23.943 1.00 87.25 506 ILE A C 1
ATOM 4041 O O . ILE A 1 506 ? 4.196 5.232 23.514 1.00 87.25 506 ILE A O 1
ATOM 4045 N N . LEU A 1 507 ? 2.021 5.695 23.154 1.00 85.81 507 LEU A N 1
ATOM 4046 C CA . LEU A 1 507 ? 2.007 5.334 21.738 1.00 85.81 507 LEU A CA 1
ATOM 4047 C C . LEU A 1 507 ? 3.035 6.139 20.923 1.00 85.81 507 LEU A C 1
ATOM 4049 O O . LEU A 1 507 ? 3.821 5.569 20.167 1.00 85.81 507 LEU A O 1
ATOM 4053 N N . LEU A 1 508 ? 3.072 7.462 21.115 1.00 81.88 508 LEU A N 1
ATOM 4054 C CA . LEU A 1 508 ? 3.987 8.363 20.415 1.00 81.88 508 LEU A CA 1
ATOM 4055 C C . LEU A 1 508 ? 5.445 8.190 20.860 1.00 81.88 508 LEU A C 1
ATOM 4057 O O . LEU A 1 508 ? 6.343 8.317 20.026 1.00 81.88 508 LEU A O 1
ATOM 4061 N N . LYS A 1 509 ? 5.700 7.882 22.140 1.00 82.31 509 LYS A N 1
ATOM 4062 C CA . LYS A 1 509 ? 7.047 7.548 22.619 1.00 82.31 509 LYS A CA 1
ATOM 4063 C C . LYS A 1 509 ? 7.536 6.251 21.981 1.00 82.31 509 LYS A C 1
ATOM 4065 O O . LYS A 1 509 ? 8.579 6.267 21.338 1.00 82.31 509 LYS A O 1
ATOM 4070 N N . VAL A 1 510 ? 6.777 5.161 22.115 1.00 83.25 510 VAL A N 1
ATOM 4071 C CA . VAL A 1 510 ? 7.148 3.850 21.558 1.00 83.25 510 VAL A CA 1
ATOM 4072 C C . VAL A 1 510 ? 7.407 3.966 20.055 1.00 83.25 510 VAL A C 1
ATOM 4074 O O . VAL A 1 510 ? 8.450 3.524 19.580 1.00 83.25 510 VAL A O 1
ATOM 4077 N N . ALA A 1 511 ? 6.529 4.652 19.317 1.00 79.62 511 ALA A N 1
ATOM 4078 C CA . ALA A 1 511 ? 6.732 4.893 17.895 1.00 79.62 511 ALA A CA 1
ATOM 4079 C C . ALA A 1 511 ? 8.031 5.671 17.601 1.00 79.62 511 ALA A C 1
ATOM 4081 O O . ALA A 1 511 ? 8.796 5.268 16.729 1.00 79.62 511 ALA A O 1
ATOM 4082 N N . ARG A 1 512 ? 8.327 6.758 18.331 1.00 75.12 512 ARG A N 1
ATOM 4083 C CA . ARG A 1 512 ? 9.564 7.543 18.141 1.00 75.12 512 ARG A CA 1
ATOM 4084 C C . ARG A 1 512 ? 10.828 6.759 18.469 1.00 75.12 512 ARG A C 1
ATOM 4086 O O . ARG A 1 512 ? 11.788 6.841 17.709 1.00 75.12 512 ARG A O 1
ATOM 4093 N N . ASP A 1 513 ? 10.834 5.997 19.552 1.00 73.25 513 ASP A N 1
ATOM 4094 C CA . ASP A 1 513 ? 12.010 5.241 19.976 1.00 73.25 513 ASP A CA 1
ATOM 4095 C C . ASP A 1 513 ? 12.315 4.098 18.980 1.00 73.25 513 ASP A C 1
ATOM 4097 O O . ASP A 1 513 ? 13.465 3.918 18.576 1.00 73.25 513 ASP A O 1
ATOM 4101 N N . ILE A 1 514 ? 11.281 3.410 18.468 1.00 73.12 514 ILE A N 1
ATOM 4102 C CA . ILE A 1 514 ? 11.411 2.446 17.358 1.00 73.12 514 ILE A CA 1
ATOM 4103 C C . ILE A 1 514 ? 11.975 3.130 16.100 1.00 73.12 514 ILE A C 1
ATOM 4105 O O . ILE A 1 514 ? 12.826 2.558 15.414 1.00 73.12 514 ILE A O 1
ATOM 4109 N N . ASN A 1 515 ? 11.537 4.355 15.788 1.00 67.56 515 ASN A N 1
ATOM 4110 C CA . ASN A 1 515 ? 12.062 5.116 14.650 1.00 67.56 515 ASN A CA 1
ATOM 4111 C C . ASN A 1 515 ? 13.551 5.441 14.828 1.00 67.56 515 ASN A C 1
ATOM 4113 O O . ASN A 1 515 ? 14.320 5.290 13.882 1.00 67.56 515 ASN A O 1
ATOM 4117 N N . THR A 1 516 ? 13.965 5.840 16.033 1.00 65.06 516 THR A N 1
ATOM 4118 C CA . THR A 1 516 ? 15.371 6.102 16.374 1.00 65.06 516 THR A CA 1
ATOM 4119 C C . THR A 1 516 ? 16.228 4.852 16.176 1.00 65.06 516 THR A C 1
ATOM 4121 O O . THR A 1 516 ? 17.249 4.921 15.500 1.00 65.06 516 THR A O 1
ATOM 4124 N N . LEU A 1 517 ? 15.785 3.684 16.649 1.00 64.06 517 LEU A N 1
ATOM 4125 C CA . LEU A 1 517 ? 16.522 2.423 16.479 1.00 64.06 517 LEU A CA 1
ATOM 4126 C C . LEU A 1 517 ? 16.649 1.998 15.012 1.00 64.06 517 LEU A C 1
ATOM 4128 O O . LEU A 1 517 ? 17.743 1.650 14.569 1.00 64.06 517 LEU A O 1
ATOM 4132 N N . LYS A 1 518 ? 15.562 2.109 14.234 1.00 60.69 518 LYS A N 1
ATOM 4133 C CA . LYS A 1 518 ? 15.568 1.860 12.780 1.00 60.69 518 LYS A CA 1
ATOM 4134 C C . LYS A 1 518 ? 16.490 2.827 12.012 1.00 60.69 518 LYS A C 1
ATOM 4136 O O . LYS A 1 518 ? 16.953 2.479 10.931 1.00 60.69 518 LYS A O 1
ATOM 4141 N N . ILE A 1 519 ? 16.762 4.021 12.551 1.00 55.09 519 ILE A N 1
ATOM 4142 C CA . ILE A 1 519 ? 17.701 5.009 11.983 1.00 55.09 519 ILE A CA 1
ATOM 4143 C C . ILE A 1 519 ? 19.149 4.746 12.429 1.00 55.09 519 ILE A C 1
ATOM 4145 O O . ILE A 1 519 ? 20.070 4.936 11.637 1.00 55.09 519 ILE A O 1
ATOM 4149 N N . GLU A 1 520 ? 19.362 4.324 13.676 1.00 51.06 520 GLU A N 1
ATOM 4150 C CA . GLU A 1 520 ? 20.695 4.099 14.255 1.00 51.06 520 GLU A CA 1
ATOM 4151 C C . GLU A 1 520 ? 21.277 2.704 13.974 1.00 51.06 520 GLU A C 1
ATOM 4153 O O . GLU A 1 520 ? 22.460 2.482 14.221 1.00 51.06 520 GLU A O 1
ATOM 4158 N N . GLY A 1 521 ? 20.481 1.765 13.452 1.00 50.19 521 GLY A N 1
ATOM 4159 C CA . GLY A 1 521 ? 20.954 0.436 13.043 1.00 50.19 521 GLY A CA 1
ATOM 4160 C C . GLY A 1 521 ? 21.345 -0.489 14.202 1.00 50.19 521 GLY A C 1
ATOM 4161 O O . GLY A 1 521 ? 22.064 -1.463 13.988 1.00 50.19 521 GLY A O 1
ATOM 4162 N N . ARG A 1 522 ? 20.893 -0.191 15.427 1.00 54.31 522 ARG A N 1
ATOM 4163 C CA . ARG A 1 522 ? 21.068 -1.068 16.598 1.00 54.31 522 ARG A CA 1
ATOM 4164 C C . ARG A 1 522 ? 20.152 -2.292 16.481 1.00 54.31 522 ARG A C 1
ATOM 4166 O O . ARG A 1 522 ? 19.097 -2.197 15.854 1.00 54.31 522 ARG A O 1
ATOM 4173 N N . SER A 1 523 ? 20.504 -3.403 17.133 1.00 56.22 523 SER A N 1
ATOM 4174 C CA . SER A 1 523 ? 19.597 -4.551 17.275 1.00 56.22 523 SER A CA 1
ATOM 4175 C C . SER A 1 523 ? 18.301 -4.102 17.971 1.00 56.22 523 SER A C 1
ATOM 4177 O O . SER A 1 523 ? 18.361 -3.598 19.099 1.00 56.22 523 SER A O 1
ATOM 4179 N N . PRO A 1 524 ? 17.123 -4.226 17.329 1.00 63.53 524 PRO A N 1
ATOM 4180 C CA . PRO A 1 524 ? 15.868 -3.771 17.926 1.00 63.53 524 PRO A CA 1
ATOM 4181 C C . PRO A 1 524 ? 15.516 -4.527 19.212 1.00 63.53 524 PRO A C 1
ATOM 4183 O O . PRO A 1 524 ? 14.862 -3.989 20.101 1.00 63.53 524 PRO A O 1
ATOM 4186 N N . ASP A 1 525 ? 15.955 -5.775 19.316 1.00 67.00 525 ASP A N 1
ATOM 4187 C CA . ASP A 1 525 ? 15.305 -6.832 20.090 1.00 67.00 525 ASP A CA 1
ATOM 4188 C C . ASP A 1 525 ? 15.433 -6.630 21.600 1.00 67.00 525 ASP A C 1
ATOM 4190 O O . ASP A 1 525 ? 14.489 -6.896 22.346 1.00 67.00 525 ASP A O 1
ATOM 4194 N N . GLN A 1 526 ? 16.551 -6.066 22.068 1.00 65.19 526 GLN A N 1
ATOM 4195 C CA . GLN A 1 526 ? 16.717 -5.700 23.478 1.00 65.19 526 GLN A CA 1
ATOM 4196 C C . GLN A 1 526 ? 15.719 -4.606 23.886 1.00 65.19 526 GLN A C 1
ATOM 4198 O O . GLN A 1 526 ? 14.986 -4.777 24.861 1.00 65.19 526 GLN A O 1
ATOM 4203 N N . TYR A 1 527 ? 15.607 -3.534 23.096 1.00 67.06 527 TYR A N 1
ATOM 4204 C CA . TYR A 1 527 ? 14.670 -2.443 23.372 1.00 67.06 527 TYR A CA 1
ATOM 4205 C C . TYR A 1 527 ? 13.205 -2.846 23.136 1.00 67.06 527 TYR A C 1
ATOM 4207 O O . TYR A 1 527 ? 12.336 -2.495 23.933 1.00 67.06 527 TYR A O 1
ATOM 4215 N N . LEU A 1 528 ? 12.903 -3.622 22.088 1.00 73.44 528 LEU A N 1
ATOM 4216 C CA . LEU A 1 528 ? 11.555 -4.158 21.860 1.00 73.44 528 LEU A CA 1
ATOM 4217 C C . LEU A 1 528 ? 11.110 -5.019 23.051 1.00 73.44 528 LEU A C 1
ATOM 4219 O O . LEU A 1 528 ? 9.968 -4.907 23.497 1.00 73.44 528 LEU A O 1
ATOM 4223 N N . ASN A 1 529 ? 12.017 -5.813 23.632 1.00 76.75 529 ASN A N 1
ATOM 4224 C CA . ASN A 1 529 ? 11.750 -6.556 24.862 1.00 76.75 529 ASN A CA 1
ATOM 4225 C C . ASN A 1 529 ? 11.605 -5.656 26.105 1.00 76.75 529 ASN A C 1
ATOM 4227 O O . ASN A 1 529 ? 10.801 -5.976 26.981 1.00 76.75 529 ASN A O 1
ATOM 4231 N N . GLU A 1 530 ? 12.318 -4.533 26.205 1.00 70.50 530 GLU A N 1
ATOM 4232 C CA . GLU A 1 530 ? 12.104 -3.537 27.268 1.00 70.50 530 GLU A CA 1
ATOM 4233 C C . GLU A 1 530 ? 10.745 -2.833 27.142 1.00 70.50 530 GLU A C 1
ATOM 4235 O O . GLU A 1 530 ? 10.012 -2.754 28.127 1.00 70.50 530 GLU A O 1
ATOM 4240 N N . VAL A 1 531 ? 10.333 -2.417 25.939 1.00 68.25 531 VAL A N 1
ATOM 4241 C CA . VAL A 1 531 ? 8.990 -1.863 25.675 1.00 68.25 531 VAL A CA 1
ATOM 4242 C C . VAL A 1 531 ? 7.897 -2.883 25.972 1.00 68.25 531 VAL A C 1
ATOM 4244 O O . VAL A 1 531 ? 6.922 -2.557 26.651 1.00 68.25 531 VAL A O 1
ATOM 4247 N N . LYS A 1 532 ? 8.072 -4.132 25.531 1.00 79.69 532 LYS A N 1
ATOM 4248 C CA . LYS A 1 532 ? 7.149 -5.243 25.806 1.00 79.69 532 LYS A CA 1
ATOM 4249 C C . LYS A 1 532 ? 6.979 -5.491 27.310 1.00 79.69 532 LYS A C 1
ATOM 4251 O O . LYS A 1 532 ? 5.872 -5.807 27.736 1.00 79.69 532 LYS A O 1
ATOM 4256 N N . LYS A 1 533 ? 8.031 -5.287 28.117 1.00 78.56 533 LYS A N 1
ATOM 4257 C CA . LYS A 1 533 ? 7.980 -5.336 29.593 1.00 78.56 533 LYS A CA 1
ATOM 4258 C C . LYS A 1 533 ? 7.360 -4.080 30.223 1.00 78.56 533 LYS A C 1
ATOM 4260 O O . LYS A 1 533 ? 6.622 -4.206 31.193 1.00 78.56 533 LYS A O 1
ATOM 4265 N N . ALA A 1 534 ? 7.659 -2.888 29.703 1.00 73.62 534 ALA A N 1
ATOM 4266 C CA . ALA A 1 534 ? 7.267 -1.609 30.305 1.00 73.62 534 ALA A CA 1
ATOM 4267 C C . ALA A 1 534 ? 5.837 -1.156 29.956 1.00 73.62 534 ALA A C 1
ATOM 4269 O O . ALA A 1 534 ? 5.173 -0.527 30.779 1.00 73.62 534 ALA A O 1
ATOM 4270 N N . PHE A 1 535 ? 5.364 -1.462 28.744 1.00 76.75 535 PHE A N 1
ATOM 4271 C CA . PHE A 1 535 ? 4.085 -0.982 28.200 1.00 76.75 535 PHE A CA 1
ATOM 4272 C C . PHE A 1 535 ? 3.163 -2.109 27.699 1.00 76.75 535 PHE A C 1
ATOM 4274 O O . PHE A 1 535 ? 1.977 -1.871 27.465 1.00 76.75 535 PHE A O 1
ATOM 4281 N N . GLY A 1 536 ? 3.676 -3.339 27.580 1.00 84.12 536 GLY A N 1
ATOM 4282 C CA . GLY A 1 536 ? 2.924 -4.510 27.125 1.00 84.12 536 GLY A CA 1
ATOM 4283 C C . GLY A 1 536 ? 2.868 -4.664 25.600 1.00 84.12 536 GLY A C 1
ATOM 4284 O O . GLY A 1 536 ? 3.081 -3.717 24.846 1.00 84.12 536 GLY A O 1
ATOM 4285 N N . VAL A 1 537 ? 2.549 -5.883 25.151 1.00 86.19 537 VAL A N 1
ATOM 4286 C CA . VAL A 1 537 ? 2.512 -6.274 23.725 1.00 86.19 537 VAL A CA 1
ATOM 4287 C C . VAL A 1 537 ? 1.586 -5.369 22.906 1.00 86.19 537 VAL A C 1
ATOM 4289 O O . VAL A 1 537 ? 2.030 -4.768 21.940 1.00 86.19 537 VAL A O 1
ATOM 4292 N N . ALA A 1 538 ? 0.349 -5.147 23.357 1.00 84.75 538 ALA A N 1
ATOM 4293 C CA . ALA A 1 538 ? -0.612 -4.329 22.615 1.00 84.75 538 ALA A CA 1
ATOM 4294 C C . ALA A 1 538 ? -0.121 -2.888 22.343 1.00 84.75 538 ALA A C 1
ATOM 4296 O O . ALA A 1 538 ? -0.354 -2.349 21.263 1.00 84.75 538 ALA A O 1
ATOM 4297 N N . ALA A 1 539 ? 0.581 -2.265 23.300 1.00 82.56 539 ALA A N 1
ATOM 4298 C CA . ALA A 1 539 ? 1.166 -0.934 23.114 1.00 82.56 539 ALA A CA 1
ATOM 4299 C C . ALA A 1 539 ? 2.384 -0.954 22.175 1.00 82.56 539 ALA A C 1
ATOM 4301 O O . ALA A 1 539 ? 2.627 0.029 21.474 1.00 82.56 539 ALA A O 1
ATOM 4302 N N . LEU A 1 540 ? 3.125 -2.068 22.133 1.00 84.69 540 LEU A N 1
ATOM 4303 C CA . LEU A 1 540 ? 4.199 -2.282 21.168 1.00 84.69 540 LEU A CA 1
ATOM 4304 C C . LEU A 1 540 ? 3.649 -2.437 19.744 1.00 84.69 540 LEU A C 1
ATOM 4306 O O . LEU A 1 540 ? 4.132 -1.751 18.852 1.00 84.69 540 LEU A O 1
ATOM 4310 N N . ASP A 1 541 ? 2.623 -3.259 19.527 1.00 83.88 541 ASP A N 1
ATOM 4311 C CA . ASP A 1 541 ? 2.053 -3.523 18.194 1.00 83.88 541 ASP A CA 1
ATOM 4312 C C . ASP A 1 541 ? 1.398 -2.266 17.593 1.00 83.88 541 ASP A C 1
ATOM 4314 O O . ASP A 1 541 ? 1.614 -1.902 16.432 1.00 83.88 541 ASP A O 1
ATOM 4318 N N . ALA A 1 542 ? 0.643 -1.537 18.419 1.00 83.75 542 ALA A N 1
ATOM 4319 C CA . ALA A 1 542 ? 0.096 -0.234 18.062 1.00 83.75 542 ALA A CA 1
ATOM 4320 C 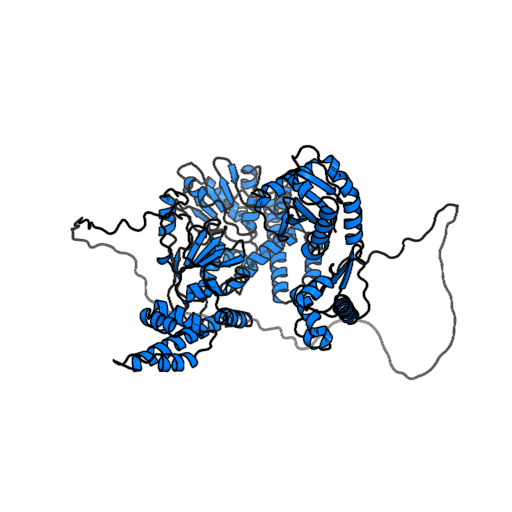C . ALA A 1 542 ? 1.223 0.799 17.826 1.00 83.75 542 ALA A C 1
ATOM 4322 O O . ALA A 1 542 ? 1.179 1.568 16.865 1.00 83.75 542 ALA A O 1
ATOM 4323 N N . GLY A 1 543 ? 2.275 0.787 18.652 1.00 82.19 543 GLY A N 1
ATOM 4324 C CA . GLY A 1 543 ? 3.451 1.649 18.500 1.00 82.19 543 GLY A CA 1
ATOM 4325 C C . GLY A 1 543 ? 4.301 1.335 17.262 1.00 82.19 543 GLY A C 1
ATOM 4326 O O . GLY A 1 543 ? 4.853 2.252 16.661 1.00 82.19 543 GLY A O 1
ATOM 4327 N N . LEU A 1 544 ? 4.359 0.074 16.824 1.00 77.75 544 LEU A N 1
ATOM 4328 C CA . LEU A 1 544 ? 4.955 -0.367 15.557 1.00 77.75 544 LEU A CA 1
ATOM 4329 C C . LEU A 1 544 ? 4.127 0.128 14.363 1.00 77.75 544 LEU A C 1
ATOM 4331 O O . LEU A 1 544 ? 4.682 0.682 13.414 1.00 77.75 544 LEU A O 1
ATOM 4335 N N . THR A 1 545 ? 2.801 0.014 14.453 1.00 79.06 545 THR A N 1
ATOM 4336 C CA . THR A 1 545 ? 1.860 0.499 13.431 1.00 79.06 545 THR A CA 1
ATOM 4337 C C . THR A 1 545 ? 1.970 2.021 13.252 1.00 79.06 545 THR A C 1
ATOM 4339 O O . THR A 1 545 ? 2.058 2.518 12.125 1.00 79.06 545 THR A O 1
ATOM 4342 N N . LEU A 1 546 ? 2.055 2.777 14.355 1.00 77.69 546 LEU A N 1
ATOM 4343 C CA . LEU A 1 546 ? 2.319 4.219 14.317 1.00 77.69 546 LEU A CA 1
ATOM 4344 C C . LEU A 1 546 ? 3.765 4.542 13.890 1.00 77.69 546 LEU A C 1
ATOM 4346 O O . LEU A 1 546 ? 3.970 5.494 13.140 1.00 77.69 546 LEU A O 1
ATOM 4350 N N . SER A 1 547 ? 4.764 3.753 14.309 1.00 72.12 547 SER A N 1
ATOM 4351 C CA . SER A 1 547 ? 6.167 3.885 13.873 1.00 72.12 547 SER A CA 1
ATOM 4352 C C . SER A 1 547 ? 6.265 3.872 12.353 1.00 72.12 547 SER A C 1
ATOM 4354 O O . SER A 1 547 ? 6.860 4.779 11.776 1.00 72.12 547 SER A O 1
ATOM 4356 N N . GLU A 1 548 ? 5.639 2.901 11.687 1.00 67.38 548 GLU A N 1
ATOM 4357 C CA . GLU A 1 548 ? 5.647 2.846 10.227 1.00 67.38 548 GLU A CA 1
ATOM 4358 C C . GLU A 1 548 ? 5.009 4.084 9.600 1.00 67.38 548 GLU A C 1
ATOM 4360 O O . GLU A 1 548 ? 5.634 4.716 8.747 1.00 67.38 548 GLU A O 1
ATOM 4365 N N . LYS A 1 549 ? 3.823 4.490 10.066 1.00 67.88 549 LYS A N 1
ATOM 4366 C CA . LYS A 1 549 ? 3.142 5.700 9.578 1.00 67.88 549 LYS A CA 1
ATOM 4367 C C . LYS A 1 549 ? 3.964 6.981 9.782 1.00 67.88 549 LYS A C 1
ATOM 4369 O O . LYS A 1 549 ? 3.888 7.876 8.947 1.00 67.88 549 LYS A O 1
ATOM 4374 N N . LEU A 1 550 ? 4.784 7.064 10.834 1.00 61.22 550 LEU A N 1
ATOM 4375 C CA . LEU A 1 550 ? 5.668 8.208 11.095 1.00 61.22 550 LEU A CA 1
ATOM 4376 C C . LEU A 1 550 ? 6.993 8.158 10.303 1.00 61.22 550 LEU A C 1
ATOM 4378 O O . LEU A 1 550 ? 7.450 9.193 9.820 1.00 61.22 550 LEU A O 1
ATOM 4382 N N . ILE A 1 551 ? 7.617 6.985 10.122 1.00 51.47 551 ILE A N 1
ATOM 4383 C CA . ILE A 1 551 ? 8.852 6.842 9.315 1.00 51.47 551 ILE A CA 1
ATOM 4384 C C . ILE A 1 551 ? 8.582 7.134 7.843 1.00 51.47 551 ILE A C 1
ATOM 4386 O O . ILE A 1 551 ? 9.402 7.783 7.192 1.00 51.47 551 ILE A O 1
ATOM 4390 N N . ARG A 1 552 ? 7.431 6.676 7.332 1.00 49.94 552 ARG A N 1
ATOM 4391 C CA . ARG A 1 552 ? 7.004 6.857 5.935 1.00 49.94 552 ARG A CA 1
ATOM 4392 C C . ARG A 1 552 ? 6.897 8.332 5.515 1.00 49.94 552 ARG A C 1
ATOM 4394 O O . ARG A 1 552 ? 6.801 8.599 4.327 1.00 49.94 552 ARG A O 1
ATOM 4401 N N . LEU A 1 553 ? 6.957 9.282 6.449 1.00 47.03 553 LEU A N 1
ATOM 4402 C CA . LEU A 1 553 ? 6.882 10.713 6.157 1.00 47.03 553 LEU A CA 1
ATOM 4403 C C . LEU A 1 553 ? 8.233 11.432 6.374 1.00 47.03 553 LEU A C 1
ATOM 4405 O O . LEU A 1 553 ? 8.740 12.101 5.473 1.00 47.03 553 LEU A O 1
ATOM 4409 N N . HIS A 1 554 ? 8.882 11.235 7.526 1.00 41.72 554 HIS A N 1
ATOM 4410 C CA . HIS A 1 554 ? 9.702 12.301 8.129 1.00 41.72 554 HIS A CA 1
ATOM 4411 C C . HIS A 1 554 ? 11.058 12.657 7.493 1.00 41.72 554 HIS A C 1
ATOM 4413 O O . HIS A 1 554 ? 11.644 13.674 7.876 1.00 41.72 554 HIS A O 1
ATOM 4419 N N . LYS A 1 555 ? 11.593 11.864 6.549 1.00 43.66 555 LYS A N 1
ATOM 4420 C CA . LYS A 1 555 ? 12.879 12.167 5.864 1.00 43.66 555 LYS A CA 1
ATOM 4421 C C . LYS A 1 555 ? 12.965 11.754 4.393 1.00 43.66 555 LYS A C 1
ATOM 4423 O O . LYS A 1 555 ? 13.670 12.410 3.628 1.00 43.66 555 LYS A O 1
ATOM 4428 N N . ASP A 1 556 ? 12.263 10.695 3.994 1.00 46.72 556 ASP A N 1
ATOM 4429 C CA . ASP A 1 556 ? 12.493 10.021 2.708 1.00 46.72 556 ASP A CA 1
ATOM 4430 C C . ASP A 1 556 ? 11.286 10.048 1.750 1.00 46.72 556 ASP A C 1
ATOM 4432 O O . ASP A 1 556 ? 11.419 9.534 0.644 1.00 46.72 556 ASP A O 1
ATOM 4436 N N . CYS A 1 557 ? 10.155 10.667 2.134 1.00 46.12 557 CYS A N 1
ATOM 4437 C CA . CYS A 1 557 ? 8.809 10.528 1.536 1.00 46.12 557 CYS A CA 1
ATOM 4438 C C . CYS A 1 557 ? 8.756 10.407 -0.002 1.00 46.12 557 CYS A C 1
ATOM 4440 O O . CYS A 1 557 ? 8.108 9.510 -0.536 1.00 46.12 557 CYS A O 1
ATOM 4442 N N . ALA A 1 558 ? 9.493 11.256 -0.722 1.00 44.84 558 ALA A N 1
ATOM 4443 C CA . ALA A 1 558 ? 9.528 11.252 -2.185 1.00 44.84 558 ALA A CA 1
ATOM 4444 C C . ALA A 1 558 ? 10.113 9.959 -2.801 1.00 44.84 558 ALA A C 1
ATOM 4446 O O . ALA A 1 558 ? 9.739 9.589 -3.902 1.00 44.84 558 ALA A O 1
ATOM 4447 N N . TYR A 1 559 ? 11.010 9.244 -2.116 1.00 51.47 559 TYR A N 1
ATOM 4448 C CA . TYR A 1 559 ? 11.750 8.088 -2.657 1.00 51.47 559 TYR A CA 1
ATOM 4449 C C . TYR A 1 559 ? 11.144 6.735 -2.264 1.00 51.47 559 TYR A C 1
ATOM 4451 O O . TYR A 1 559 ? 11.735 5.691 -2.538 1.00 51.47 559 TYR A O 1
ATOM 4459 N N . ILE A 1 560 ? 9.981 6.726 -1.605 1.00 52.84 560 ILE A N 1
ATOM 4460 C CA . ILE A 1 560 ? 9.435 5.532 -0.936 1.00 52.84 560 ILE A CA 1
ATOM 4461 C C . ILE A 1 560 ? 8.788 4.534 -1.918 1.00 52.84 560 ILE A C 1
ATOM 4463 O O . ILE A 1 560 ? 8.485 3.403 -1.541 1.00 52.84 560 ILE A O 1
ATOM 4467 N N . ALA A 1 561 ? 8.702 4.869 -3.211 1.00 49.47 561 ALA A N 1
ATOM 4468 C CA . ALA A 1 561 ? 8.176 3.991 -4.259 1.00 49.47 561 ALA A CA 1
ATOM 4469 C C . ALA A 1 561 ? 8.751 2.554 -4.235 1.00 49.47 561 ALA A C 1
ATOM 4471 O O . ALA A 1 561 ? 8.014 1.611 -4.485 1.00 49.47 561 ALA A O 1
ATOM 4472 N N . GLY A 1 562 ? 10.022 2.336 -3.867 1.00 47.84 562 GLY A N 1
ATOM 4473 C CA . GLY A 1 562 ? 10.591 0.977 -3.760 1.00 47.84 562 GLY A CA 1
ATOM 4474 C C . GLY A 1 562 ? 10.265 0.193 -2.481 1.00 47.84 562 GLY A C 1
ATOM 4475 O O . GLY A 1 562 ? 10.471 -1.017 -2.463 1.00 47.84 562 GLY A O 1
ATOM 4476 N N . PHE A 1 563 ? 9.737 0.831 -1.430 1.00 50.72 563 PHE A N 1
ATOM 4477 C CA . PHE A 1 563 ? 9.224 0.116 -0.251 1.00 50.72 563 PHE A CA 1
ATOM 4478 C C . PHE A 1 563 ? 7.853 -0.513 -0.534 1.00 50.72 563 PHE A C 1
ATOM 4480 O O . PHE A 1 563 ? 7.600 -1.644 -0.111 1.00 50.72 563 PHE A O 1
ATOM 4487 N N . TYR A 1 564 ? 7.005 0.201 -1.283 1.00 61.03 564 TYR A N 1
ATOM 4488 C CA . TYR A 1 564 ? 5.688 -0.278 -1.711 1.00 61.03 564 TYR A CA 1
ATOM 4489 C C . TYR A 1 564 ? 5.723 -1.056 -3.041 1.00 61.03 564 TYR A C 1
ATOM 4491 O O . TYR A 1 564 ? 4.879 -1.909 -3.267 1.00 61.03 564 TYR A O 1
ATOM 4499 N N . ILE A 1 565 ? 6.698 -0.822 -3.926 1.00 75.31 565 ILE A N 1
ATOM 4500 C CA . ILE A 1 565 ? 6.829 -1.529 -5.213 1.00 75.31 565 ILE A CA 1
ATOM 4501 C C . ILE A 1 565 ? 8.078 -2.415 -5.174 1.00 75.31 565 ILE A C 1
ATOM 4503 O O . ILE A 1 565 ? 9.110 -2.134 -5.787 1.00 75.31 565 ILE A O 1
ATOM 4507 N N . ARG A 1 566 ? 7.973 -3.521 -4.430 1.00 71.50 566 ARG A N 1
ATOM 4508 C CA . ARG A 1 566 ? 9.061 -4.487 -4.189 1.00 71.50 566 ARG A CA 1
ATOM 4509 C C . ARG A 1 566 ? 9.484 -5.240 -5.454 1.00 71.50 566 ARG A C 1
ATOM 4511 O O . ARG A 1 566 ? 10.621 -5.693 -5.558 1.00 71.50 566 ARG A O 1
ATOM 4518 N N . LYS A 1 567 ? 8.569 -5.397 -6.416 1.00 82.00 567 LYS A N 1
ATOM 4519 C CA . LYS A 1 567 ? 8.792 -6.053 -7.716 1.00 82.00 567 LYS A CA 1
ATOM 4520 C C . LYS A 1 567 ? 8.224 -5.160 -8.819 1.00 82.00 567 LYS A C 1
ATOM 4522 O O . LYS A 1 567 ? 7.052 -4.824 -8.758 1.00 82.00 567 LYS A O 1
ATOM 4527 N N . GLY A 1 568 ? 8.996 -4.807 -9.849 1.00 86.19 568 GLY A N 1
ATOM 4528 C CA . GLY A 1 568 ? 8.467 -4.025 -10.982 1.00 86.19 568 GLY A CA 1
ATOM 4529 C C . GLY A 1 568 ? 8.600 -2.508 -10.921 1.00 86.19 568 GLY A C 1
ATOM 4530 O O . GLY A 1 568 ? 8.093 -1.851 -11.823 1.00 86.19 568 GLY A O 1
ATOM 4531 N N . LEU A 1 569 ? 9.302 -1.933 -9.938 1.00 88.94 569 LEU A N 1
ATOM 4532 C CA . LEU A 1 569 ? 9.559 -0.485 -9.914 1.00 88.94 569 LEU A CA 1
ATOM 4533 C C . LEU A 1 569 ? 10.192 0.021 -11.227 1.00 88.94 569 LEU A C 1
ATOM 4535 O O . LEU A 1 569 ? 9.882 1.117 -11.671 1.00 88.94 569 LEU A O 1
ATOM 4539 N N . ASP A 1 570 ? 11.012 -0.804 -11.882 1.00 89.88 570 ASP A N 1
ATOM 4540 C CA . ASP A 1 570 ? 11.573 -0.556 -13.214 1.00 89.88 570 ASP A CA 1
ATOM 4541 C C . ASP A 1 570 ? 10.505 -0.374 -14.307 1.00 89.88 570 ASP A C 1
ATOM 4543 O O . ASP A 1 570 ? 10.670 0.486 -15.166 1.00 89.88 570 ASP A O 1
ATOM 4547 N N . VAL A 1 571 ? 9.392 -1.114 -14.245 1.00 92.19 571 VAL A N 1
ATOM 4548 C CA . VAL A 1 571 ? 8.259 -0.998 -15.180 1.00 92.19 571 VAL A CA 1
ATOM 4549 C C . VAL A 1 571 ? 7.517 0.321 -14.959 1.00 92.19 571 VAL A C 1
ATOM 4551 O O . VAL A 1 571 ? 7.314 1.077 -15.903 1.00 92.19 571 VAL A O 1
ATOM 4554 N N . ALA A 1 572 ? 7.169 0.628 -13.704 1.00 91.69 572 ALA A N 1
ATOM 4555 C CA . ALA A 1 572 ? 6.470 1.864 -13.346 1.00 91.69 572 ALA A CA 1
ATOM 4556 C C . ALA A 1 572 ? 7.288 3.115 -13.715 1.00 91.69 572 ALA A C 1
ATOM 4558 O O . ALA A 1 572 ? 6.767 4.071 -14.289 1.00 91.69 572 ALA A O 1
ATOM 4559 N N . VAL A 1 573 ? 8.595 3.076 -13.438 1.00 91.44 573 VAL A N 1
ATOM 4560 C CA . VAL A 1 573 ? 9.541 4.143 -13.781 1.00 91.44 573 VAL A CA 1
ATOM 4561 C C . VAL A 1 573 ? 9.745 4.245 -15.295 1.00 91.44 573 VAL A C 1
ATOM 4563 O O . VAL A 1 573 ? 9.754 5.362 -15.809 1.00 91.44 573 VAL A O 1
ATOM 4566 N N . ARG A 1 574 ? 9.828 3.125 -16.036 1.00 91.88 574 ARG A N 1
ATOM 4567 C CA . ARG A 1 574 ? 9.874 3.150 -17.511 1.00 91.88 574 ARG A CA 1
ATOM 4568 C C . ARG A 1 574 ? 8.662 3.884 -18.076 1.00 91.88 574 ARG A C 1
ATOM 4570 O O . ARG A 1 574 ? 8.839 4.797 -18.875 1.00 91.88 574 ARG A O 1
ATOM 4577 N N . SER A 1 575 ? 7.457 3.500 -17.654 1.00 91.75 575 SER A N 1
ATOM 4578 C CA . SER A 1 575 ? 6.210 4.077 -18.161 1.00 91.75 575 SER A CA 1
ATOM 4579 C C . SER A 1 575 ? 6.163 5.593 -17.979 1.00 91.75 575 SER A C 1
ATOM 4581 O O . SER A 1 575 ? 5.961 6.310 -18.953 1.00 91.75 575 SER A O 1
ATOM 4583 N N . ILE A 1 576 ? 6.484 6.097 -16.785 1.00 90.50 576 ILE A N 1
ATOM 4584 C CA . ILE A 1 576 ? 6.493 7.542 -16.501 1.00 90.50 576 ILE A CA 1
ATOM 4585 C C . ILE A 1 576 ? 7.528 8.307 -17.338 1.00 90.50 576 ILE A C 1
ATOM 4587 O O . ILE A 1 576 ? 7.207 9.387 -17.846 1.00 90.50 576 ILE A O 1
ATOM 4591 N N . ILE A 1 577 ? 8.750 7.772 -17.496 1.00 90.38 577 ILE A N 1
ATOM 4592 C CA . ILE A 1 577 ? 9.805 8.452 -18.267 1.00 90.38 577 ILE A CA 1
ATOM 4593 C C . ILE A 1 577 ? 9.467 8.467 -19.767 1.00 90.38 577 ILE A C 1
ATOM 4595 O O . ILE A 1 577 ? 9.681 9.487 -20.414 1.00 90.38 577 ILE A O 1
ATOM 4599 N N . VAL A 1 578 ? 8.910 7.377 -20.309 1.00 89.19 578 VAL A N 1
ATOM 4600 C CA . VAL A 1 578 ? 8.464 7.305 -21.714 1.00 89.19 578 VAL A CA 1
ATOM 4601 C C . VAL A 1 578 ? 7.229 8.180 -21.956 1.00 89.19 578 VAL A C 1
ATOM 4603 O O . VAL A 1 578 ? 7.148 8.866 -22.971 1.00 89.19 578 VAL A O 1
ATOM 4606 N N . GLY A 1 579 ? 6.276 8.193 -21.020 1.00 86.56 579 GLY A N 1
ATOM 4607 C CA . GLY A 1 579 ? 4.918 8.703 -21.240 1.00 86.56 579 GLY A CA 1
ATOM 4608 C C . GLY A 1 579 ? 3.905 7.614 -21.607 1.00 86.56 579 GLY A C 1
ATOM 4609 O O . GLY A 1 579 ? 2.920 7.910 -22.273 1.00 86.56 579 GLY A O 1
ATOM 4610 N N . ASP A 1 580 ? 4.137 6.369 -21.181 1.00 90.06 580 ASP A N 1
ATOM 4611 C CA . ASP A 1 580 ? 3.116 5.315 -21.221 1.00 90.06 580 ASP A CA 1
ATOM 4612 C C . ASP A 1 580 ? 2.227 5.460 -19.973 1.00 90.06 580 ASP A C 1
ATOM 4614 O O . ASP A 1 580 ? 2.778 5.613 -18.876 1.00 90.06 580 ASP A O 1
ATOM 4618 N N . PRO A 1 581 ? 0.887 5.387 -20.083 1.00 91.12 581 PRO A N 1
ATOM 4619 C CA . PRO A 1 581 ? -0.001 5.635 -18.952 1.00 91.12 581 PRO A CA 1
ATOM 4620 C C . PRO A 1 581 ? 0.210 4.609 -17.831 1.00 91.12 581 PRO A C 1
ATOM 4622 O O . PRO A 1 581 ? 0.258 3.395 -18.070 1.00 91.12 581 PRO A O 1
ATOM 4625 N N . LEU A 1 582 ? 0.316 5.103 -16.593 1.00 93.44 582 LEU A N 1
ATOM 4626 C CA . LEU A 1 582 ? 0.510 4.289 -15.392 1.00 93.44 582 LEU A CA 1
ATOM 4627 C C . LEU A 1 582 ? -0.685 4.404 -14.435 1.00 93.44 582 LEU A C 1
ATOM 4629 O O . LEU A 1 582 ? -1.023 5.495 -13.983 1.00 93.44 582 LEU A O 1
ATOM 4633 N N . VAL A 1 583 ? -1.277 3.275 -14.045 1.00 93.19 583 VAL A N 1
ATOM 4634 C CA . VAL A 1 583 ? -2.350 3.231 -13.038 1.00 93.19 583 VAL A CA 1
ATOM 4635 C C . VAL A 1 583 ? -1.834 2.651 -11.723 1.00 93.19 583 VAL A C 1
ATOM 4637 O O . VAL A 1 583 ? -1.293 1.548 -11.692 1.00 93.19 583 VAL A O 1
ATOM 4640 N N . ILE A 1 584 ? -2.025 3.377 -10.626 1.00 92.31 584 ILE A N 1
ATOM 4641 C CA . ILE A 1 584 ? -1.770 2.930 -9.257 1.00 92.31 584 ILE A CA 1
ATOM 4642 C C . ILE A 1 584 ? -3.100 2.487 -8.650 1.00 92.31 584 ILE A C 1
ATOM 4644 O O . ILE A 1 584 ? -4.072 3.235 -8.663 1.00 92.31 584 ILE A O 1
ATOM 4648 N N . ILE A 1 585 ? -3.133 1.266 -8.129 1.00 90.62 585 ILE A N 1
ATOM 4649 C CA . ILE A 1 585 ? -4.332 0.552 -7.696 1.00 90.62 585 ILE A CA 1
ATOM 4650 C C . ILE A 1 585 ? -4.188 0.213 -6.211 1.00 90.62 585 ILE A C 1
ATOM 4652 O O . ILE A 1 585 ? -3.238 -0.475 -5.824 1.00 90.62 585 ILE A O 1
ATOM 4656 N N . GLY A 1 586 ? -5.121 0.687 -5.384 1.00 88.00 586 GLY A N 1
ATOM 4657 C CA . GLY A 1 586 ? -5.085 0.496 -3.932 1.00 88.00 586 GLY A CA 1
ATOM 4658 C C . GLY A 1 586 ? -6.417 0.759 -3.227 1.00 88.00 586 GLY A C 1
ATOM 4659 O O . GLY A 1 586 ? -7.419 1.109 -3.851 1.00 88.00 586 GLY A O 1
ATOM 4660 N N . ASP A 1 587 ? -6.415 0.551 -1.916 1.00 83.06 587 ASP A N 1
ATOM 4661 C CA . ASP A 1 587 ? -7.566 0.615 -1.014 1.00 83.06 587 ASP A CA 1
ATOM 4662 C C . ASP A 1 587 ? -7.692 1.967 -0.282 1.00 83.06 587 ASP A C 1
ATOM 4664 O O . ASP A 1 587 ? -8.781 2.540 -0.287 1.00 83.06 587 ASP A O 1
ATOM 4668 N N . ASP A 1 588 ? -6.603 2.520 0.277 1.00 79.94 588 ASP A N 1
ATOM 4669 C CA . ASP A 1 588 ? -6.555 3.906 0.798 1.00 79.94 588 ASP A CA 1
ATOM 4670 C C . ASP A 1 588 ? -6.144 4.896 -0.324 1.00 79.94 588 ASP A C 1
ATOM 4672 O O . ASP A 1 588 ? -5.009 4.825 -0.823 1.00 79.94 588 ASP A O 1
ATOM 4676 N N . PRO A 1 589 ? -7.004 5.866 -0.709 1.00 83.38 589 PRO A N 1
ATOM 4677 C CA . PRO A 1 589 ? -6.674 6.876 -1.717 1.00 83.38 589 PRO A CA 1
ATOM 4678 C C . PRO A 1 589 ? -5.462 7.740 -1.356 1.00 83.38 589 PRO A C 1
ATOM 4680 O O . PRO A 1 589 ? -4.789 8.256 -2.250 1.00 83.38 589 PRO A O 1
ATOM 4683 N N . LEU A 1 590 ? -5.153 7.925 -0.066 1.00 79.69 590 LEU A N 1
ATOM 4684 C CA . LEU A 1 590 ? -3.987 8.708 0.332 1.00 79.69 590 LEU A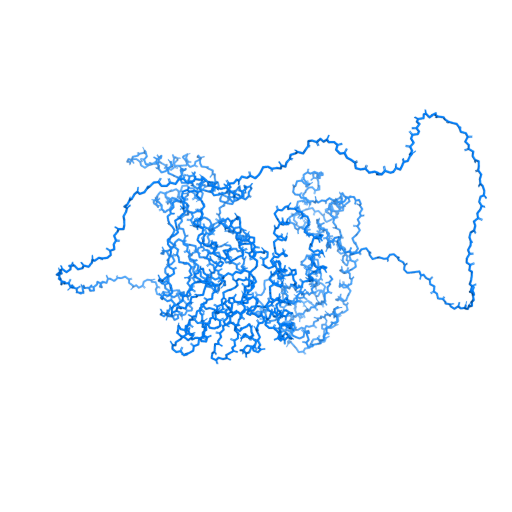 CA 1
ATOM 4685 C C . LEU A 1 590 ? -2.682 7.957 0.073 1.00 79.69 590 LEU A C 1
ATOM 4687 O O . LEU A 1 590 ? -1.739 8.575 -0.409 1.00 79.69 590 LEU A O 1
ATOM 4691 N N . ASP A 1 591 ? -2.612 6.651 0.339 1.00 78.88 591 ASP A N 1
ATOM 4692 C CA . ASP A 1 591 ? -1.403 5.881 0.022 1.00 78.88 591 ASP A CA 1
ATOM 4693 C C . ASP A 1 591 ? -1.234 5.728 -1.500 1.00 78.88 591 ASP A C 1
ATOM 4695 O O . ASP A 1 591 ? -0.117 5.850 -2.002 1.00 78.88 591 ASP A O 1
ATOM 4699 N N . VAL A 1 592 ? -2.330 5.632 -2.264 1.00 85.38 592 VAL A N 1
ATOM 4700 C CA . VAL A 1 592 ? -2.293 5.779 -3.733 1.00 85.38 592 VAL A CA 1
ATOM 4701 C C . VAL A 1 592 ? -1.740 7.149 -4.156 1.00 85.38 592 VAL A C 1
ATOM 4703 O O . VAL A 1 592 ? -0.839 7.204 -4.995 1.00 85.38 592 VAL A O 1
ATOM 4706 N N . TYR A 1 593 ? -2.186 8.247 -3.536 1.00 83.19 593 TYR A N 1
ATOM 4707 C CA . TYR A 1 593 ? -1.665 9.597 -3.794 1.00 83.19 593 TYR A CA 1
ATOM 4708 C C . TYR A 1 593 ? -0.183 9.762 -3.406 1.00 83.19 593 TYR A C 1
ATOM 4710 O O . TYR A 1 593 ? 0.588 10.361 -4.158 1.00 83.19 593 TYR A O 1
ATOM 4718 N N . HIS A 1 594 ? 0.252 9.187 -2.279 1.00 78.25 594 HIS A N 1
ATOM 4719 C CA . HIS A 1 594 ? 1.657 9.179 -1.861 1.00 78.25 594 HIS A CA 1
ATOM 4720 C C . HIS A 1 594 ? 2.550 8.474 -2.893 1.00 78.25 594 HIS A C 1
ATOM 4722 O O . HIS A 1 594 ? 3.632 8.969 -3.208 1.00 78.25 594 HIS A O 1
ATOM 4728 N N . ILE A 1 595 ? 2.104 7.346 -3.458 1.00 82.31 595 ILE A N 1
ATOM 4729 C CA . ILE A 1 595 ? 2.847 6.629 -4.507 1.00 82.31 595 ILE A CA 1
ATOM 4730 C C . ILE A 1 595 ? 2.832 7.382 -5.835 1.00 82.31 595 ILE A C 1
ATOM 4732 O O . ILE A 1 595 ? 3.845 7.393 -6.533 1.00 82.31 595 ILE A O 1
ATOM 4736 N N . LEU A 1 596 ? 1.736 8.068 -6.154 1.00 86.31 596 LEU A N 1
ATOM 4737 C CA . LEU A 1 596 ? 1.618 8.919 -7.335 1.00 86.31 596 LEU A CA 1
ATOM 4738 C C . LEU A 1 596 ? 2.654 10.055 -7.290 1.00 86.31 596 LEU A C 1
ATOM 4740 O O . LEU A 1 596 ? 3.428 10.227 -8.235 1.00 86.31 596 LEU A O 1
ATOM 4744 N N . GLU A 1 597 ? 2.759 10.776 -6.171 1.00 79.38 597 GLU A N 1
ATOM 4745 C CA . GLU A 1 597 ? 3.807 11.785 -5.979 1.00 79.38 597 GLU A CA 1
ATOM 4746 C C . GLU A 1 597 ? 5.223 11.181 -5.936 1.00 79.38 597 GLU A C 1
ATOM 4748 O O . GLU A 1 597 ? 6.136 11.703 -6.581 1.00 79.38 597 GLU A O 1
ATOM 4753 N N . ALA A 1 598 ? 5.426 10.070 -5.219 1.00 79.44 598 ALA A N 1
ATOM 4754 C CA . ALA A 1 598 ? 6.739 9.432 -5.087 1.00 79.44 598 ALA A CA 1
ATOM 4755 C C . ALA A 1 598 ? 7.273 8.863 -6.414 1.00 79.44 598 ALA A C 1
ATOM 4757 O O . ALA A 1 598 ? 8.482 8.792 -6.623 1.00 79.44 598 ALA A O 1
ATOM 4758 N N . LEU A 1 599 ? 6.391 8.476 -7.337 1.00 85.06 599 LEU A N 1
ATOM 4759 C CA . LEU A 1 599 ? 6.764 8.089 -8.695 1.00 85.06 599 LEU A CA 1
ATOM 4760 C C . LEU A 1 599 ? 6.920 9.295 -9.637 1.00 85.06 599 LEU A C 1
ATOM 4762 O O . LEU A 1 599 ? 7.731 9.246 -10.563 1.00 85.06 599 LEU A O 1
ATOM 4766 N N . SER A 1 600 ? 6.225 10.405 -9.375 1.00 84.06 600 SER A N 1
ATOM 4767 C CA . SER A 1 600 ? 6.315 11.628 -10.187 1.00 84.06 600 SER A CA 1
ATOM 4768 C C . SER A 1 600 ? 7.735 12.212 -10.256 1.00 84.06 600 SER A C 1
ATOM 4770 O O . SER A 1 600 ? 8.100 12.840 -11.250 1.00 84.06 600 SER A O 1
ATOM 4772 N N . ILE A 1 601 ? 8.591 11.951 -9.259 1.00 81.06 601 ILE A N 1
ATOM 4773 C CA . ILE A 1 601 ? 10.007 12.373 -9.265 1.00 81.06 601 ILE A CA 1
ATOM 4774 C C . ILE A 1 601 ? 10.805 11.854 -10.470 1.00 81.06 601 ILE A C 1
ATOM 4776 O O . ILE A 1 601 ? 11.851 12.416 -10.792 1.00 81.06 601 ILE A O 1
ATOM 4780 N N . PHE A 1 602 ? 10.346 10.768 -11.106 1.00 86.06 602 PHE A N 1
ATOM 4781 C CA . PHE A 1 602 ? 11.009 10.141 -12.247 1.00 86.06 602 PHE A CA 1
ATOM 4782 C C . PHE A 1 602 ? 10.642 10.793 -13.591 1.00 86.06 602 PHE A C 1
ATOM 4784 O O . PHE A 1 602 ? 11.215 10.425 -14.608 1.00 86.06 602 PHE A O 1
ATOM 4791 N N . ALA A 1 603 ? 9.789 11.821 -13.622 1.00 86.25 603 ALA A N 1
ATOM 4792 C CA . ALA A 1 603 ? 9.614 12.677 -14.800 1.00 86.25 603 ALA A CA 1
ATOM 4793 C C . ALA A 1 603 ? 9.936 14.165 -14.513 1.00 86.25 603 ALA A C 1
ATOM 4795 O O . ALA A 1 603 ? 9.111 15.041 -14.753 1.00 86.25 603 ALA A O 1
ATOM 4796 N N . PRO A 1 604 ? 11.170 14.505 -14.078 1.00 83.31 604 PRO A N 1
ATOM 4797 C CA . PRO A 1 604 ? 11.586 15.885 -13.799 1.00 83.31 604 PRO A CA 1
ATOM 4798 C C . PRO A 1 604 ? 11.804 16.730 -15.071 1.00 83.31 604 PRO A C 1
ATOM 4800 O O . PRO A 1 604 ? 12.216 17.885 -14.983 1.00 83.31 604 PRO A O 1
ATOM 4803 N N . HIS A 1 605 ? 11.581 16.139 -16.249 1.00 81.62 605 HIS A N 1
ATOM 4804 C CA . HIS A 1 605 ? 11.713 16.753 -17.569 1.00 81.62 605 HIS A CA 1
ATOM 4805 C C . HIS A 1 605 ? 10.379 17.306 -18.113 1.00 81.62 605 HIS A C 1
ATOM 4807 O O . HIS A 1 605 ? 10.397 18.050 -19.090 1.00 81.62 605 HIS A O 1
ATOM 4813 N N . LYS A 1 606 ? 9.236 16.960 -17.500 1.00 84.38 606 LYS A N 1
ATOM 4814 C CA . LYS A 1 606 ? 7.890 17.409 -17.896 1.00 84.38 606 LYS A CA 1
ATOM 4815 C C . LYS A 1 606 ? 7.045 17.794 -16.678 1.00 84.38 606 LYS A C 1
ATOM 4817 O O . LYS A 1 606 ? 7.398 17.499 -15.539 1.00 84.38 606 LYS A O 1
ATOM 4822 N N . ALA A 1 607 ? 5.924 18.463 -16.929 1.00 85.62 607 ALA A N 1
ATOM 4823 C CA . ALA A 1 607 ? 4.813 18.489 -15.985 1.00 85.62 607 ALA A CA 1
ATOM 4824 C C . ALA A 1 607 ? 3.963 17.228 -16.202 1.00 85.62 607 ALA A C 1
ATOM 4826 O O . ALA A 1 607 ? 3.825 16.780 -17.337 1.00 85.62 607 ALA A O 1
ATOM 4827 N N . ILE A 1 608 ? 3.423 16.663 -15.126 1.00 87.56 608 ILE A N 1
ATOM 4828 C CA . ILE A 1 608 ? 2.725 15.373 -15.130 1.00 87.56 608 ILE A CA 1
ATOM 4829 C C . ILE A 1 608 ? 1.220 15.608 -14.989 1.00 87.56 608 ILE A C 1
ATOM 4831 O O . ILE A 1 608 ? 0.783 16.216 -14.010 1.00 87.56 608 ILE A O 1
ATOM 4835 N N . SER A 1 609 ? 0.437 15.120 -15.953 1.00 89.75 609 SER A N 1
ATOM 4836 C CA . SER A 1 609 ? -1.026 15.075 -15.894 1.00 89.75 609 SER A CA 1
ATOM 4837 C C . SER A 1 609 ? -1.459 13.913 -14.999 1.00 89.75 609 SER A C 1
ATOM 4839 O O . SER A 1 609 ? -1.227 12.750 -15.342 1.00 89.75 609 SER A O 1
ATOM 4841 N N . ALA A 1 610 ? -2.070 14.216 -13.850 1.00 89.81 610 ALA A N 1
ATOM 4842 C CA . ALA A 1 610 ? -2.484 13.219 -12.870 1.00 89.81 610 ALA A CA 1
ATOM 4843 C C . ALA A 1 610 ? -3.992 13.238 -12.577 1.00 89.81 610 ALA A C 1
ATOM 4845 O O . ALA A 1 610 ? -4.560 14.274 -12.223 1.00 89.81 610 ALA A O 1
ATOM 4846 N N . GLN A 1 611 ? -4.618 12.062 -12.617 1.00 90.88 611 GLN A N 1
ATOM 4847 C CA . GLN A 1 611 ? -5.914 11.805 -11.981 1.00 90.88 611 GLN A CA 1
ATOM 4848 C C . GLN A 1 611 ? -5.629 11.233 -10.587 1.00 90.88 611 GLN A C 1
ATOM 4850 O O . GLN A 1 611 ? -5.162 10.102 -10.478 1.00 90.88 611 GLN A O 1
ATOM 4855 N N . ILE A 1 612 ? -5.840 11.997 -9.511 1.00 86.81 612 ILE A N 1
ATOM 4856 C CA . ILE A 1 612 ? -5.328 11.598 -8.182 1.00 86.81 612 ILE A CA 1
ATOM 4857 C C . ILE A 1 612 ? -6.074 10.400 -7.586 1.00 86.81 612 ILE A C 1
ATOM 4859 O O . ILE A 1 612 ? -5.487 9.599 -6.865 1.00 86.81 612 ILE A O 1
ATOM 4863 N N . TRP A 1 613 ? -7.357 10.282 -7.922 1.00 87.88 613 TRP A N 1
ATOM 4864 C CA . TRP A 1 613 ? -8.235 9.178 -7.562 1.00 87.88 613 TRP A CA 1
ATOM 4865 C C . TRP A 1 613 ? -9.363 9.079 -8.594 1.00 87.88 613 TRP A C 1
ATOM 4867 O O . TRP A 1 613 ? -9.819 10.104 -9.112 1.00 87.88 613 TRP A O 1
ATOM 4877 N N . THR A 1 614 ? -9.840 7.866 -8.864 1.00 84.19 614 THR A N 1
ATOM 4878 C CA . THR A 1 614 ? -11.102 7.624 -9.569 1.00 84.19 614 THR A CA 1
ATOM 4879 C C . THR A 1 614 ? -11.844 6.423 -8.989 1.00 84.19 614 THR A C 1
ATOM 4881 O O . THR A 1 614 ? -11.250 5.427 -8.570 1.00 84.19 614 THR A O 1
ATOM 4884 N N . THR A 1 615 ? -13.172 6.531 -9.008 1.00 74.69 615 THR A N 1
ATOM 4885 C CA . THR A 1 615 ? -14.132 5.451 -8.730 1.00 74.69 615 THR A CA 1
ATOM 4886 C C . THR A 1 615 ? -15.021 5.146 -9.947 1.00 74.69 615 THR A C 1
ATOM 4888 O O . THR A 1 615 ? -15.952 4.345 -9.868 1.00 74.69 615 THR A O 1
ATOM 4891 N N . ASN A 1 616 ? -14.742 5.781 -11.092 1.00 72.38 616 ASN A N 1
ATOM 4892 C CA . ASN A 1 616 ? -15.514 5.689 -12.324 1.00 72.38 616 ASN A CA 1
ATOM 4893 C C . ASN A 1 616 ? -14.716 4.970 -13.415 1.00 72.38 616 ASN A C 1
ATOM 4895 O O . ASN A 1 616 ? -13.994 5.562 -14.214 1.00 72.38 616 ASN A O 1
ATOM 4899 N N . PHE A 1 617 ? -14.918 3.667 -13.514 1.00 67.31 617 PHE A N 1
ATOM 4900 C CA . PHE A 1 617 ? -14.191 2.844 -14.481 1.00 67.31 617 PHE A CA 1
ATOM 4901 C C . PHE A 1 617 ? -14.922 2.745 -15.839 1.00 67.31 617 PHE A C 1
ATOM 4903 O O . PHE A 1 617 ? -14.610 1.888 -16.663 1.00 67.31 617 PHE A O 1
ATOM 4910 N N . ALA A 1 618 ? -15.919 3.611 -16.077 1.00 59.78 618 ALA A N 1
ATOM 4911 C CA . ALA A 1 618 ? -16.844 3.567 -17.211 1.00 59.78 618 ALA A CA 1
ATOM 4912 C C . ALA A 1 618 ? -16.647 4.747 -18.186 1.00 59.78 618 ALA A C 1
ATOM 4914 O O . ALA A 1 618 ? -17.548 5.564 -18.398 1.00 59.78 618 ALA A O 1
ATOM 4915 N N . GLY A 1 619 ? -15.475 4.800 -18.828 1.00 61.00 619 GLY A N 1
ATOM 4916 C CA . GLY A 1 619 ? -15.174 5.773 -19.889 1.00 61.00 619 GLY A CA 1
ATOM 4917 C C . GLY A 1 619 ? -14.137 6.840 -19.536 1.00 61.00 619 GLY A C 1
ATOM 4918 O O . GLY A 1 619 ? -14.129 7.890 -20.174 1.00 61.00 619 GLY A O 1
ATOM 4919 N N . ILE A 1 620 ? -13.264 6.582 -18.558 1.00 72.00 620 ILE A N 1
ATOM 4920 C CA . ILE A 1 620 ? -11.972 7.270 -18.491 1.00 72.00 620 ILE A CA 1
ATOM 4921 C C . ILE A 1 620 ? -11.077 6.718 -19.602 1.00 72.00 620 ILE A C 1
ATOM 4923 O O . ILE A 1 620 ? -10.830 5.516 -19.676 1.00 72.00 620 ILE A O 1
ATOM 4927 N N . ASP A 1 621 ? -10.591 7.618 -20.446 1.00 78.12 621 ASP A N 1
ATOM 4928 C CA . ASP A 1 621 ? -9.507 7.366 -21.387 1.00 78.12 621 ASP A CA 1
ATOM 4929 C C . ASP A 1 621 ? -8.175 7.499 -20.638 1.00 78.12 621 ASP A C 1
ATOM 4931 O O . ASP A 1 621 ? -7.832 8.573 -20.137 1.00 78.12 621 ASP A O 1
ATOM 4935 N N . THR A 1 622 ? -7.436 6.393 -20.533 1.00 81.75 622 THR A N 1
ATOM 4936 C CA . THR A 1 622 ? -6.151 6.336 -19.820 1.00 81.75 622 THR A CA 1
ATOM 4937 C C . THR A 1 622 ? -5.095 7.251 -20.425 1.00 81.75 622 THR A C 1
ATOM 4939 O O . THR A 1 622 ? -4.182 7.649 -19.715 1.00 81.75 622 THR A O 1
ATOM 4942 N N . ASN A 1 623 ? -5.219 7.619 -21.702 1.00 83.31 623 ASN A N 1
ATOM 4943 C CA . ASN A 1 623 ? -4.216 8.402 -22.422 1.00 83.31 623 ASN A CA 1
ATOM 4944 C C . ASN A 1 623 ? -4.305 9.916 -22.132 1.00 83.31 623 ASN A C 1
ATOM 4946 O O . ASN A 1 623 ? -3.463 10.681 -22.592 1.00 83.31 623 ASN A O 1
ATOM 4950 N N . GLN A 1 624 ? -5.294 10.361 -21.343 1.00 84.38 624 GLN A N 1
ATOM 4951 C CA . GLN A 1 624 ? -5.412 11.754 -20.875 1.00 84.38 624 GLN A CA 1
ATOM 4952 C C . GLN A 1 624 ? -4.478 12.080 -19.694 1.00 84.38 624 GLN A C 1
ATOM 4954 O O . GLN A 1 624 ? -4.342 13.246 -19.308 1.00 84.38 624 GLN A O 1
ATOM 4959 N N . PHE A 1 625 ? -3.843 11.061 -19.107 1.00 88.56 625 PHE A N 1
ATOM 4960 C CA . PHE A 1 625 ? -3.031 11.173 -17.900 1.00 88.56 625 PHE A CA 1
ATOM 4961 C C . PHE A 1 625 ? -1.729 10.385 -18.048 1.00 88.56 625 PHE A C 1
ATOM 4963 O O . PHE A 1 625 ? -1.740 9.236 -18.479 1.00 88.56 625 PHE A O 1
ATOM 4970 N N . ASP A 1 626 ? -0.610 10.965 -17.611 1.00 90.12 626 ASP A N 1
ATOM 4971 C CA . ASP A 1 626 ? 0.629 10.202 -17.428 1.00 90.12 626 ASP A CA 1
ATOM 4972 C C . ASP A 1 626 ? 0.460 9.171 -16.299 1.00 90.12 626 ASP A C 1
ATOM 4974 O O . ASP A 1 626 ? 1.045 8.086 -16.331 1.00 90.12 626 ASP A O 1
ATOM 4978 N N . ILE A 1 627 ? -0.321 9.530 -15.270 1.00 91.81 627 ILE A N 1
ATOM 4979 C CA . ILE A 1 627 ? -0.483 8.739 -14.052 1.00 91.81 627 ILE A CA 1
ATOM 4980 C C . ILE A 1 627 ? -1.894 8.871 -13.455 1.00 91.81 627 ILE A C 1
ATOM 4982 O O . ILE A 1 627 ? -2.484 9.952 -13.429 1.00 91.81 627 ILE A O 1
ATOM 4986 N N . MET A 1 628 ? -2.450 7.772 -12.950 1.00 91.94 628 MET A N 1
ATOM 4987 C CA . MET A 1 628 ? -3.797 7.731 -12.371 1.00 91.94 628 MET A CA 1
ATOM 4988 C C . MET A 1 628 ? -3.842 6.887 -11.097 1.00 91.94 628 MET A C 1
ATOM 4990 O O . MET A 1 628 ? -3.349 5.766 -11.088 1.00 91.94 628 MET A O 1
ATOM 4994 N N . GLY A 1 629 ? -4.478 7.392 -10.042 1.00 91.62 629 GLY A N 1
ATOM 4995 C CA . GLY A 1 629 ? -4.880 6.608 -8.874 1.00 91.62 629 GLY A CA 1
ATOM 4996 C C . GLY A 1 629 ? -6.276 6.008 -9.053 1.00 91.62 629 GLY A C 1
ATOM 4997 O O . GLY A 1 629 ? -7.194 6.714 -9.464 1.00 91.62 629 GLY A O 1
ATOM 4998 N N . ALA A 1 630 ? -6.452 4.726 -8.738 1.00 89.44 630 ALA A N 1
ATOM 4999 C CA . ALA A 1 630 ? -7.714 3.998 -8.860 1.00 89.44 630 ALA A CA 1
ATOM 5000 C C . ALA A 1 630 ? -7.930 3.007 -7.700 1.00 89.44 630 ALA A C 1
ATOM 5002 O O . ALA A 1 630 ? -6.986 2.554 -7.050 1.00 89.44 630 ALA A O 1
ATOM 5003 N N . GLN A 1 631 ? -9.194 2.649 -7.469 1.00 85.94 631 GLN A N 1
ATOM 5004 C CA . GLN A 1 631 ? -9.609 1.705 -6.428 1.00 85.94 631 GLN A CA 1
ATOM 5005 C C . GLN A 1 631 ? -9.164 0.257 -6.710 1.00 85.94 631 GLN A C 1
ATOM 5007 O O . GLN A 1 631 ? -9.066 -0.157 -7.866 1.00 85.94 631 GLN A O 1
ATOM 5012 N N . GLU A 1 632 ? -8.929 -0.533 -5.659 1.00 83.44 632 GLU A N 1
ATOM 5013 C CA . GLU A 1 632 ? -8.595 -1.962 -5.752 1.00 83.44 632 GLU A CA 1
ATOM 5014 C C . GLU A 1 632 ? -9.637 -2.786 -6.545 1.00 83.44 632 GLU A C 1
ATOM 5016 O O . GLU A 1 632 ? -10.828 -2.472 -6.568 1.00 83.44 632 GLU A O 1
ATOM 5021 N N . GLY A 1 633 ? -9.190 -3.858 -7.213 1.00 78.62 633 GLY A N 1
ATOM 5022 C CA . GLY A 1 633 ? -10.036 -4.761 -8.008 1.00 78.62 633 GLY A CA 1
ATOM 5023 C C . GLY A 1 633 ? -10.314 -4.281 -9.439 1.00 78.62 633 GLY A C 1
ATOM 5024 O O . GLY A 1 633 ? -10.926 -5.000 -10.233 1.00 78.62 633 GLY A O 1
ATOM 5025 N N . THR A 1 634 ? -9.839 -3.088 -9.803 1.00 77.69 634 THR A N 1
ATOM 5026 C CA . THR A 1 634 ? -10.043 -2.461 -11.122 1.00 77.69 634 THR A CA 1
ATOM 5027 C C . THR A 1 634 ? -9.006 -2.878 -12.172 1.00 77.69 634 THR A C 1
ATOM 5029 O O . THR A 1 634 ? -9.136 -2.543 -13.351 1.00 77.69 634 THR A O 1
ATOM 5032 N N . ASP A 1 635 ? -8.010 -3.684 -11.789 1.00 79.12 635 ASP A N 1
ATOM 5033 C CA . ASP A 1 635 ? -6.853 -4.122 -12.582 1.00 79.12 635 ASP A CA 1
ATOM 5034 C C . ASP A 1 635 ? -7.205 -4.670 -13.979 1.00 79.12 635 ASP A C 1
ATOM 5036 O O . ASP A 1 635 ? -6.449 -4.502 -14.944 1.00 79.12 635 ASP A O 1
ATOM 5040 N N . LYS A 1 636 ? -8.369 -5.322 -14.104 1.00 79.44 636 LYS A N 1
ATOM 5041 C CA . LYS A 1 636 ? -8.866 -5.943 -15.347 1.00 79.44 636 LYS A CA 1
ATOM 5042 C C . LYS A 1 636 ? -9.385 -4.931 -16.382 1.00 79.44 636 LYS A C 1
ATOM 5044 O O . LYS A 1 636 ? -9.586 -5.310 -17.535 1.00 79.44 636 LYS A O 1
ATOM 5049 N N . LEU A 1 637 ? -9.612 -3.678 -15.986 1.00 78.62 637 LEU A N 1
ATOM 5050 C CA . LEU A 1 637 ? -10.265 -2.649 -16.803 1.00 78.62 637 LEU A CA 1
ATOM 5051 C C . LEU A 1 637 ? -9.245 -1.835 -17.614 1.00 78.62 637 LEU A C 1
ATOM 5053 O O . LEU A 1 637 ? -9.436 -1.611 -18.806 1.00 78.62 637 LEU A O 1
ATOM 5057 N N . PHE A 1 638 ? -8.105 -1.490 -17.013 1.00 83.44 638 PHE A N 1
ATOM 5058 C CA . PHE A 1 638 ? -7.051 -0.682 -17.641 1.00 83.44 638 PHE A CA 1
ATOM 5059 C C . PHE A 1 638 ? -6.076 -1.531 -18.478 1.00 83.44 638 PHE A C 1
ATOM 5061 O O . PHE A 1 638 ? -4.890 -1.602 -18.173 1.00 83.44 638 PHE A O 1
ATOM 5068 N N . LYS A 1 639 ? -6.556 -2.285 -19.476 1.00 79.00 639 LYS A N 1
ATOM 5069 C CA . LYS A 1 639 ? -5.748 -3.314 -20.176 1.00 79.00 639 LYS A CA 1
ATOM 5070 C C . LYS A 1 639 ? -4.430 -2.813 -20.785 1.00 79.00 639 LYS A C 1
ATOM 5072 O O . LYS A 1 639 ? -3.453 -3.550 -20.730 1.00 79.00 639 LYS A O 1
ATOM 5077 N N . GLU A 1 640 ? -4.420 -1.602 -21.332 1.00 81.00 640 GLU A N 1
ATOM 5078 C CA . GLU A 1 640 ? -3.306 -1.038 -22.115 1.00 81.00 640 GLU A CA 1
ATOM 5079 C C . GLU A 1 640 ? -2.307 -0.226 -21.271 1.00 81.00 640 GLU A C 1
ATOM 5081 O O . GLU A 1 640 ? -1.220 0.102 -21.740 1.00 81.00 640 GLU A O 1
ATOM 5086 N N . ALA A 1 641 ? -2.649 0.066 -20.014 1.00 88.38 641 ALA A N 1
ATOM 5087 C CA . ALA A 1 641 ? -1.800 0.814 -19.096 1.00 88.38 641 ALA A CA 1
ATOM 5088 C C . ALA A 1 641 ? -0.892 -0.112 -18.272 1.00 88.38 641 ALA A C 1
ATOM 5090 O O . ALA A 1 641 ? -1.287 -1.215 -17.867 1.00 88.38 641 ALA A O 1
ATOM 5091 N N . ALA A 1 642 ? 0.305 0.375 -17.942 1.00 92.44 642 ALA A N 1
ATOM 5092 C CA . ALA A 1 642 ? 1.114 -0.243 -16.899 1.00 92.44 642 ALA A CA 1
ATOM 5093 C C . ALA A 1 642 ? 0.428 -0.057 -15.537 1.00 92.44 642 ALA A C 1
ATOM 5095 O O . ALA A 1 642 ? -0.300 0.913 -15.317 1.00 92.44 642 ALA A O 1
ATOM 5096 N N . LY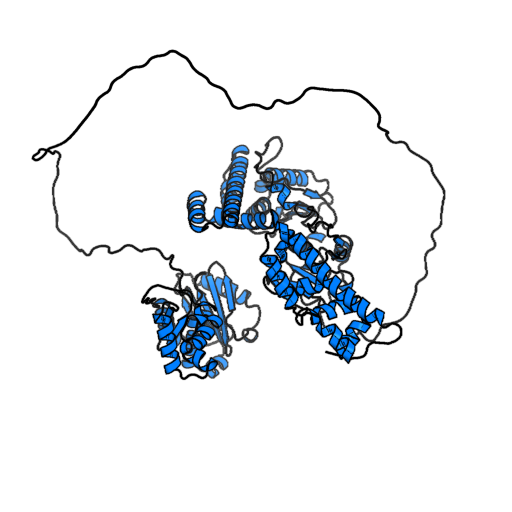S A 1 643 ? 0.648 -0.991 -14.610 1.00 92.69 643 LYS A N 1
ATOM 5097 C CA . LYS A 1 643 ? -0.048 -1.036 -13.317 1.00 92.69 643 LYS A CA 1
ATOM 5098 C C . LYS A 1 643 ? 0.926 -1.123 -12.167 1.00 92.69 643 LYS A C 1
ATOM 5100 O O . LYS A 1 643 ? 1.909 -1.852 -12.254 1.00 92.69 643 LYS A O 1
ATOM 5105 N N . VAL A 1 644 ? 0.590 -0.448 -11.078 1.00 91.38 644 VAL A N 1
ATOM 5106 C CA . VAL A 1 644 ? 1.150 -0.631 -9.742 1.00 91.38 644 VAL A CA 1
ATOM 5107 C C . VAL A 1 644 ? 0.004 -1.081 -8.846 1.00 91.38 644 VAL A C 1
ATOM 5109 O O . VAL A 1 644 ? -0.893 -0.291 -8.585 1.00 91.38 644 VAL A O 1
ATOM 5112 N N . ASN A 1 645 ? 0.010 -2.319 -8.365 1.00 89.62 645 ASN A N 1
ATOM 5113 C CA . ASN A 1 645 ? -0.963 -2.774 -7.375 1.00 89.62 645 ASN A CA 1
ATOM 5114 C C . ASN A 1 645 ? -0.298 -2.751 -5.990 1.00 89.62 645 ASN A C 1
ATOM 5116 O O . ASN A 1 645 ? 0.722 -3.410 -5.761 1.00 89.62 645 ASN A O 1
ATOM 5120 N N . LEU A 1 646 ? -0.852 -1.942 -5.082 1.00 85.31 646 LEU A N 1
ATOM 5121 C CA . LEU A 1 646 ? -0.278 -1.715 -3.754 1.00 85.31 646 LEU A CA 1
ATOM 5122 C C . LEU A 1 646 ? -0.459 -2.922 -2.831 1.00 85.31 646 LEU A C 1
ATOM 5124 O O . LEU A 1 646 ? 0.428 -3.204 -2.032 1.00 85.31 646 LEU A O 1
ATOM 5128 N N . ARG A 1 647 ? -1.537 -3.699 -2.986 1.00 83.06 647 ARG A N 1
ATOM 5129 C CA . ARG A 1 647 ? -1.781 -4.911 -2.189 1.00 83.06 647 ARG A CA 1
ATOM 5130 C C . ARG A 1 647 ? -0.786 -6.024 -2.520 1.00 83.06 647 ARG A C 1
ATOM 5132 O O . ARG A 1 647 ? -0.252 -6.655 -1.612 1.00 83.06 647 ARG A O 1
ATOM 5139 N N . SER A 1 648 ? -0.470 -6.234 -3.801 1.00 82.12 648 SER A N 1
ATOM 5140 C CA . SER A 1 648 ? 0.596 -7.159 -4.221 1.00 82.12 648 SER A CA 1
ATOM 5141 C C . SER A 1 648 ? 2.005 -6.553 -4.148 1.00 82.12 648 SER A C 1
ATOM 5143 O O . SER A 1 648 ? 2.982 -7.236 -4.473 1.00 82.12 648 SER A O 1
ATOM 5145 N N . MET A 1 649 ? 2.120 -5.286 -3.729 1.00 81.25 649 MET A N 1
ATOM 5146 C CA . MET A 1 649 ? 3.362 -4.514 -3.616 1.00 81.25 649 MET A CA 1
ATOM 5147 C C . MET A 1 649 ? 4.220 -4.589 -4.895 1.00 81.25 649 MET A C 1
ATOM 5149 O O . MET A 1 649 ? 5.443 -4.788 -4.848 1.00 81.25 649 MET A O 1
ATOM 5153 N N . SER A 1 650 ? 3.572 -4.534 -6.066 1.00 87.75 650 SER A N 1
ATOM 5154 C CA . SER A 1 650 ? 4.205 -4.881 -7.341 1.00 87.75 650 SER A CA 1
ATOM 5155 C C . SER A 1 650 ? 3.645 -4.140 -8.553 1.00 87.75 650 SER A C 1
ATOM 5157 O O . SER A 1 650 ? 2.499 -3.698 -8.571 1.00 87.75 650 SER A O 1
ATOM 5159 N N . ALA A 1 651 ? 4.475 -4.025 -9.591 1.00 90.00 651 ALA A N 1
ATOM 5160 C CA . ALA A 1 651 ? 4.124 -3.387 -10.850 1.00 90.00 651 ALA A CA 1
ATOM 5161 C C . ALA A 1 651 ? 4.380 -4.283 -12.073 1.00 90.00 651 ALA A C 1
ATOM 5163 O O . ALA A 1 651 ? 5.321 -5.087 -12.111 1.00 90.00 651 ALA A O 1
ATOM 5164 N N . TYR A 1 652 ? 3.487 -4.166 -13.054 1.00 89.94 652 TYR A N 1
ATOM 5165 C CA . TYR A 1 652 ? 3.326 -5.089 -14.178 1.00 89.94 652 TYR A CA 1
ATOM 5166 C C . TYR A 1 652 ? 2.601 -4.414 -15.363 1.00 89.94 652 TYR A C 1
ATOM 5168 O O . TYR A 1 652 ? 2.287 -3.228 -15.317 1.00 89.94 652 TYR A O 1
ATOM 5176 N N . GLY A 1 653 ? 2.366 -5.146 -16.456 1.00 83.88 653 GLY A N 1
ATOM 5177 C CA . GLY A 1 653 ? 1.663 -4.649 -17.653 1.00 83.88 653 GLY A CA 1
ATOM 5178 C C . GLY A 1 653 ? 2.549 -3.938 -18.685 1.00 83.88 653 GLY A C 1
ATOM 5179 O O . GLY A 1 653 ? 2.243 -3.997 -19.869 1.00 83.88 653 GLY A O 1
ATOM 5180 N N . GLY A 1 654 ? 3.673 -3.346 -18.270 1.00 84.69 654 GLY A N 1
ATOM 5181 C CA . GLY A 1 654 ? 4.713 -2.822 -19.168 1.00 84.69 654 GLY A CA 1
ATOM 5182 C C . GLY A 1 654 ? 5.966 -3.716 -19.249 1.00 84.69 654 GLY A C 1
ATOM 5183 O O . GLY A 1 654 ? 6.159 -4.590 -18.394 1.00 84.69 654 GLY A O 1
ATOM 5184 N N . PRO A 1 655 ? 6.838 -3.506 -20.255 1.00 87.19 655 PRO A N 1
ATOM 5185 C CA . PRO A 1 655 ? 8.082 -4.256 -20.414 1.00 87.19 655 PRO A CA 1
ATOM 5186 C C . PRO A 1 655 ? 9.143 -3.865 -19.372 1.00 87.19 655 PRO A C 1
ATOM 5188 O O . PRO A 1 655 ? 9.109 -2.791 -18.767 1.00 87.19 655 PRO A O 1
ATOM 5191 N N . ARG A 1 656 ? 10.103 -4.771 -19.173 1.00 88.44 656 ARG A N 1
ATOM 5192 C CA . ARG A 1 656 ? 11.231 -4.639 -18.239 1.00 88.44 656 ARG A CA 1
ATOM 5193 C C . ARG A 1 656 ? 12.388 -3.854 -18.858 1.00 88.44 656 ARG A C 1
ATOM 5195 O O . ARG A 1 656 ? 12.549 -3.850 -20.073 1.00 88.44 656 ARG A O 1
ATOM 5202 N N . SER A 1 657 ? 13.223 -3.237 -18.021 1.00 89.25 657 SER A N 1
ATOM 5203 C CA . SER A 1 657 ? 14.466 -2.586 -18.460 1.00 89.25 657 SER A CA 1
ATOM 5204 C C . SER A 1 657 ? 15.593 -2.838 -17.460 1.00 89.25 657 SER A C 1
ATOM 5206 O O . SER A 1 657 ? 15.550 -2.365 -16.321 1.00 89.25 657 SER A O 1
ATOM 5208 N N . GLU A 1 658 ? 16.627 -3.563 -17.891 1.00 88.62 658 GLU A N 1
ATOM 5209 C CA . GLU A 1 658 ? 17.800 -3.851 -17.054 1.00 88.62 658 GLU A CA 1
ATOM 5210 C C . GLU A 1 658 ? 18.606 -2.585 -16.742 1.00 88.62 658 GLU A C 1
ATOM 5212 O O . GLU A 1 658 ? 19.089 -2.415 -15.621 1.00 88.62 658 GLU A O 1
ATOM 5217 N N . TYR A 1 659 ? 18.662 -1.640 -17.685 1.00 90.88 659 TYR A N 1
ATOM 5218 C CA . TYR A 1 659 ? 19.269 -0.328 -17.477 1.00 90.88 659 TYR A CA 1
ATOM 5219 C C . TYR A 1 659 ? 18.550 0.476 -16.385 1.00 90.88 659 TYR A C 1
ATOM 5221 O O . TYR A 1 659 ? 19.200 0.972 -15.461 1.00 90.88 659 TYR A O 1
ATOM 5229 N N . LEU A 1 660 ? 17.211 0.543 -16.407 1.00 90.12 660 LEU A N 1
ATOM 5230 C CA . LEU A 1 660 ? 16.454 1.195 -15.331 1.00 90.12 660 LEU A CA 1
ATOM 5231 C C . LEU A 1 660 ? 16.569 0.435 -14.003 1.00 90.12 660 LEU A C 1
ATOM 5233 O O . LEU A 1 660 ? 16.687 1.063 -12.952 1.00 90.12 660 LEU A O 1
ATOM 5237 N N . HIS A 1 661 ? 16.623 -0.900 -14.024 1.00 87.88 661 HIS A N 1
ATOM 5238 C CA . HIS A 1 661 ? 16.882 -1.703 -12.827 1.00 87.88 661 HIS A CA 1
ATOM 5239 C C . HIS A 1 661 ? 18.276 -1.414 -12.227 1.00 87.88 661 HIS A C 1
ATOM 5241 O O . HIS A 1 661 ? 18.411 -1.274 -11.008 1.00 87.88 661 HIS A O 1
ATOM 5247 N N . SER A 1 662 ? 19.303 -1.237 -13.066 1.00 88.00 662 SER A N 1
ATOM 5248 C CA . SER A 1 662 ? 20.652 -0.811 -12.665 1.00 88.00 662 SER A CA 1
ATOM 5249 C C . SER A 1 662 ? 20.661 0.614 -12.101 1.00 88.00 662 SER A C 1
ATOM 5251 O O . SER A 1 662 ? 21.186 0.843 -11.009 1.00 88.00 662 SER A O 1
ATOM 5253 N N . PHE A 1 663 ? 20.012 1.566 -12.776 1.00 89.88 663 PHE A N 1
ATOM 5254 C CA . PHE A 1 663 ? 19.835 2.945 -12.305 1.00 89.88 663 PHE A CA 1
ATOM 5255 C C . PHE A 1 663 ? 19.140 3.003 -10.934 1.00 89.88 663 PHE A C 1
ATOM 5257 O O . PHE A 1 663 ? 19.630 3.675 -10.023 1.00 89.88 663 PHE A O 1
ATOM 5264 N N . LEU A 1 664 ? 18.066 2.235 -10.735 1.00 87.25 664 LEU A N 1
ATOM 5265 C CA . LEU A 1 664 ? 17.371 2.135 -9.450 1.00 87.25 664 LEU A CA 1
ATOM 5266 C C . LEU A 1 664 ? 18.269 1.520 -8.364 1.00 87.25 664 LEU A C 1
ATOM 5268 O O . LEU A 1 664 ? 18.343 2.060 -7.260 1.00 87.25 664 LEU A O 1
ATOM 5272 N N . ARG A 1 665 ? 19.034 0.459 -8.661 1.00 84.00 665 ARG A N 1
ATOM 5273 C CA . ARG A 1 665 ? 20.043 -0.091 -7.727 1.00 84.00 665 ARG A CA 1
ATOM 5274 C C . ARG A 1 665 ? 21.112 0.948 -7.351 1.00 84.00 665 ARG A C 1
ATOM 5276 O O . ARG A 1 665 ? 21.513 1.015 -6.189 1.00 84.00 665 ARG A O 1
ATOM 5283 N N . GLN A 1 666 ? 21.554 1.784 -8.292 1.00 85.81 666 GLN A N 1
ATOM 5284 C CA . GLN A 1 666 ? 22.498 2.881 -8.030 1.00 85.81 666 GLN A CA 1
ATOM 5285 C C . GLN A 1 666 ? 21.875 4.007 -7.188 1.00 85.81 666 GLN A C 1
ATOM 5287 O O . GLN A 1 666 ? 22.551 4.565 -6.325 1.00 85.81 666 GLN A O 1
ATOM 5292 N N . MET A 1 667 ? 20.590 4.317 -7.391 1.00 83.69 667 MET A N 1
ATOM 5293 C CA . MET A 1 667 ? 19.831 5.275 -6.579 1.00 83.69 667 MET A CA 1
ATOM 5294 C C . MET A 1 667 ? 19.713 4.802 -5.123 1.00 83.69 667 MET A C 1
ATOM 5296 O O . MET A 1 667 ? 19.967 5.583 -4.204 1.00 83.69 667 MET A O 1
ATOM 5300 N N . TRP A 1 668 ? 19.386 3.524 -4.899 1.00 75.62 668 TRP A N 1
ATOM 5301 C CA . TRP A 1 668 ? 19.241 2.952 -3.555 1.00 75.62 668 TRP A CA 1
ATOM 5302 C C . TRP A 1 668 ? 20.539 2.963 -2.740 1.00 75.62 668 TRP A C 1
ATOM 5304 O O . TRP A 1 668 ? 20.493 3.170 -1.530 1.00 75.62 668 TRP A O 1
ATOM 5314 N N . ARG A 1 669 ? 21.700 2.848 -3.398 1.00 78.81 669 ARG A N 1
ATOM 5315 C CA . ARG A 1 669 ? 23.028 2.968 -2.765 1.00 78.81 669 ARG A CA 1
ATOM 5316 C C . ARG A 1 669 ? 23.382 4.392 -2.295 1.00 78.81 669 ARG A C 1
ATOM 5318 O O . ARG A 1 669 ? 24.419 4.569 -1.661 1.00 78.81 669 ARG A O 1
ATOM 5325 N N . ARG A 1 670 ? 22.569 5.415 -2.594 1.00 76.38 670 ARG A N 1
ATOM 5326 C CA . ARG A 1 670 ? 22.816 6.817 -2.199 1.00 76.38 670 ARG A CA 1
ATOM 5327 C C . ARG A 1 670 ? 22.021 7.230 -0.959 1.00 76.38 670 ARG A C 1
ATOM 5329 O O . ARG A 1 670 ? 20.888 6.789 -0.742 1.00 76.38 670 ARG A O 1
ATOM 5336 N N . ARG A 1 671 ? 22.602 8.157 -0.185 1.00 69.12 671 ARG A N 1
ATOM 5337 C CA . ARG A 1 671 ? 21.935 8.839 0.939 1.00 69.12 671 ARG A CA 1
ATOM 5338 C C . ARG A 1 671 ? 20.703 9.581 0.414 1.00 69.12 671 ARG A C 1
ATOM 5340 O O . ARG A 1 671 ? 20.755 10.152 -0.673 1.00 69.12 671 ARG A O 1
ATOM 5347 N N . SER A 1 672 ? 19.604 9.607 1.165 1.00 65.88 672 SER A N 1
ATOM 5348 C CA . SER A 1 672 ? 18.310 10.078 0.644 1.00 65.88 672 SER A CA 1
ATOM 5349 C C . SER A 1 672 ? 18.332 11.514 0.117 1.00 65.88 672 SER A C 1
ATOM 5351 O O . SER A 1 672 ? 17.881 11.753 -0.999 1.00 65.88 672 SER A O 1
ATOM 5353 N N . ARG A 1 673 ? 19.001 12.435 0.823 1.00 69.25 673 ARG A N 1
ATOM 5354 C CA . ARG A 1 673 ? 19.259 13.823 0.379 1.00 69.25 673 ARG A CA 1
ATOM 5355 C C . ARG A 1 673 ? 19.978 13.960 -0.981 1.00 69.25 673 ARG A C 1
ATOM 5357 O O . ARG A 1 673 ? 19.931 15.025 -1.586 1.00 69.25 673 ARG A O 1
ATOM 5364 N N . GLU A 1 674 ? 20.675 12.920 -1.446 1.00 75.56 674 GLU A N 1
ATOM 5365 C CA . GLU A 1 674 ? 21.429 12.897 -2.712 1.00 75.56 674 GLU A CA 1
ATOM 5366 C C . GLU A 1 674 ? 20.647 12.223 -3.859 1.00 75.56 674 GLU A C 1
ATOM 5368 O O . GLU A 1 674 ? 20.958 12.458 -5.029 1.00 75.56 674 GLU A O 1
ATOM 5373 N N . ARG A 1 675 ? 19.601 11.438 -3.548 1.00 79.38 675 ARG A N 1
ATOM 5374 C CA . ARG A 1 675 ? 18.692 10.827 -4.536 1.00 79.38 675 ARG A CA 1
ATOM 5375 C C . ARG A 1 675 ? 17.974 11.839 -5.455 1.00 79.38 675 ARG A C 1
ATOM 5377 O O . ARG A 1 675 ? 18.015 11.578 -6.655 1.00 79.38 675 ARG A O 1
ATOM 5384 N N . PRO A 1 676 ? 17.409 12.986 -4.997 1.00 77.31 676 PRO A N 1
ATOM 5385 C CA . PRO A 1 676 ? 16.733 13.944 -5.890 1.00 77.31 676 PRO A CA 1
ATOM 5386 C C . PRO A 1 676 ? 17.639 14.414 -7.023 1.00 77.31 676 PRO A C 1
ATOM 5388 O O . PRO A 1 676 ? 17.287 14.355 -8.201 1.00 77.31 676 PRO A O 1
ATOM 5391 N N . LYS A 1 677 ? 18.853 14.834 -6.645 1.00 83.00 677 LYS A N 1
ATOM 5392 C CA . LYS A 1 677 ? 19.882 15.269 -7.583 1.00 83.00 677 LYS A CA 1
ATOM 5393 C C . LYS A 1 677 ? 20.266 14.130 -8.527 1.00 83.00 677 LYS A C 1
ATOM 5395 O O . LYS A 1 677 ? 20.258 14.332 -9.732 1.00 83.00 677 LYS A O 1
ATOM 5400 N N . PHE A 1 678 ? 20.561 12.940 -7.999 1.00 86.44 678 PHE A N 1
ATOM 5401 C CA . PHE A 1 678 ? 20.980 11.806 -8.824 1.00 86.44 678 PHE A CA 1
ATOM 5402 C C . PHE A 1 678 ? 19.928 11.385 -9.858 1.00 86.44 678 PHE A C 1
ATOM 5404 O O . PHE A 1 678 ? 20.290 11.170 -11.008 1.00 86.44 678 PHE A O 1
ATOM 5411 N N . ILE A 1 679 ? 18.650 11.296 -9.472 1.00 86.50 679 ILE A N 1
ATOM 5412 C CA . ILE A 1 679 ? 17.548 10.912 -10.368 1.00 86.50 679 ILE A CA 1
ATOM 5413 C C . ILE A 1 679 ? 17.422 11.917 -11.514 1.00 86.50 679 ILE A C 1
ATOM 5415 O O . ILE A 1 679 ? 17.501 11.531 -12.678 1.00 86.50 679 ILE A O 1
ATOM 5419 N N . ARG A 1 680 ? 17.308 13.210 -11.188 1.00 85.12 680 ARG A N 1
ATOM 5420 C CA . ARG A 1 680 ? 17.225 14.294 -12.176 1.00 85.12 680 ARG A CA 1
ATOM 5421 C C . ARG A 1 680 ? 18.440 14.315 -13.101 1.00 85.12 680 ARG A C 1
ATOM 5423 O O . ARG A 1 680 ? 18.279 14.373 -14.316 1.00 85.12 680 ARG A O 1
ATOM 5430 N N . ASP A 1 681 ? 19.645 14.258 -12.538 1.00 89.25 681 ASP A N 1
ATOM 5431 C CA . ASP A 1 681 ? 20.884 14.347 -13.311 1.00 89.25 681 ASP A CA 1
ATOM 5432 C C . ASP A 1 681 ? 21.030 13.134 -14.255 1.00 89.25 681 ASP A C 1
ATOM 5434 O O . ASP A 1 681 ? 21.413 13.315 -15.409 1.00 89.25 681 ASP A O 1
ATOM 5438 N N . LYS A 1 682 ? 20.630 11.923 -13.826 1.00 90.81 682 LYS A N 1
ATOM 5439 C CA . LYS A 1 682 ? 20.617 10.722 -14.683 1.00 90.81 682 LYS A CA 1
ATOM 5440 C C . LYS A 1 682 ? 19.523 10.730 -15.748 1.00 90.81 682 LYS A C 1
ATOM 5442 O O . LYS A 1 682 ? 19.786 10.294 -16.861 1.00 90.81 682 LYS A O 1
ATOM 5447 N N . ILE A 1 683 ? 18.323 11.229 -15.462 1.00 89.94 683 ILE A N 1
ATOM 5448 C CA . ILE A 1 683 ? 17.261 11.324 -16.480 1.00 89.94 683 ILE A CA 1
ATOM 5449 C C . ILE A 1 683 ? 17.640 12.359 -17.548 1.00 89.94 683 ILE A C 1
ATOM 5451 O O . ILE A 1 683 ? 17.502 12.093 -18.740 1.00 89.94 683 ILE A O 1
ATOM 5455 N N . ASN A 1 684 ? 18.220 13.492 -17.143 1.00 89.38 684 ASN A N 1
ATOM 5456 C CA . ASN A 1 684 ? 18.768 14.478 -18.077 1.00 89.38 684 ASN A CA 1
ATOM 5457 C C . ASN A 1 684 ? 19.915 13.898 -18.928 1.00 89.38 684 ASN A C 1
ATOM 5459 O O . ASN A 1 684 ? 20.051 14.260 -20.094 1.00 89.38 684 ASN A O 1
ATOM 5463 N N . GLU A 1 685 ? 20.719 12.982 -18.379 1.00 90.75 685 GLU A N 1
ATOM 5464 C CA . GLU A 1 685 ? 21.733 12.233 -19.131 1.00 90.75 685 GLU A CA 1
ATOM 5465 C C . GLU A 1 685 ? 21.098 11.307 -20.185 1.00 90.75 685 GLU A C 1
ATOM 5467 O O . GLU A 1 685 ? 21.538 11.326 -21.333 1.00 90.75 685 GLU A O 1
ATOM 5472 N N . MET A 1 686 ? 20.037 10.563 -19.840 1.00 90.69 686 MET A N 1
ATOM 5473 C CA . MET A 1 686 ? 19.309 9.678 -20.769 1.00 90.69 686 MET A CA 1
ATOM 5474 C C . MET A 1 686 ? 18.721 10.461 -21.954 1.00 90.69 686 MET A C 1
ATOM 5476 O O . MET A 1 686 ? 19.029 10.158 -23.107 1.00 90.69 686 MET A O 1
ATOM 5480 N N . PHE A 1 687 ? 17.947 11.521 -21.689 1.00 89.25 687 PHE A N 1
ATOM 5481 C CA . PHE A 1 687 ? 17.426 12.398 -22.749 1.00 89.25 687 PHE A CA 1
ATOM 5482 C C . PHE A 1 687 ? 18.552 13.109 -23.513 1.00 89.25 687 PHE A C 1
ATOM 5484 O O . PHE A 1 687 ? 18.453 13.302 -24.720 1.00 89.25 687 PHE A O 1
ATOM 5491 N N . GLY A 1 688 ? 19.660 13.452 -22.848 1.00 89.06 688 GLY A N 1
ATOM 5492 C CA . GLY A 1 688 ? 20.844 14.022 -23.490 1.00 89.06 688 GLY A CA 1
ATOM 5493 C C . GLY A 1 688 ? 21.537 13.069 -24.471 1.00 89.06 688 GLY A C 1
ATOM 5494 O O . GLY A 1 688 ? 22.067 13.531 -25.479 1.00 89.06 688 GLY A O 1
ATOM 5495 N N . GLN A 1 689 ? 21.526 11.757 -24.217 1.00 88.25 689 GLN A N 1
ATOM 5496 C CA . GLN A 1 689 ? 22.032 10.746 -25.155 1.00 88.25 689 GLN A CA 1
ATOM 5497 C C . GLN A 1 689 ? 21.087 10.580 -26.354 1.00 88.25 689 GLN A C 1
ATOM 5499 O O . GLN A 1 689 ? 21.539 10.657 -27.496 1.00 88.25 689 GLN A O 1
ATOM 5504 N N . VAL A 1 690 ? 19.776 10.460 -26.109 1.00 87.69 690 VAL A N 1
ATOM 5505 C CA . VAL A 1 690 ? 18.755 10.369 -27.172 1.00 87.69 690 VAL A CA 1
ATOM 5506 C C . VAL A 1 690 ? 18.786 11.608 -28.079 1.00 87.69 690 VAL A C 1
ATOM 5508 O O . VAL A 1 690 ? 18.876 11.475 -29.297 1.00 87.69 690 VAL A O 1
ATOM 5511 N N . ASN A 1 691 ? 18.826 12.816 -27.511 1.00 87.56 691 ASN A N 1
ATOM 5512 C CA . ASN A 1 691 ? 18.857 14.062 -28.283 1.00 87.56 691 ASN A CA 1
ATOM 5513 C C . ASN A 1 691 ? 20.137 14.218 -29.124 1.00 87.56 691 ASN A C 1
ATOM 5515 O O . ASN A 1 691 ? 20.064 14.714 -30.246 1.00 87.56 691 ASN A O 1
ATOM 5519 N N . LYS A 1 692 ? 21.301 13.763 -28.635 1.00 86.56 692 LYS A N 1
ATOM 5520 C CA . LYS A 1 692 ? 22.542 13.728 -29.435 1.00 86.56 692 LYS A CA 1
ATOM 5521 C C . LYS A 1 692 ? 22.429 12.790 -30.635 1.00 86.56 692 LYS A C 1
ATOM 5523 O O . LYS A 1 692 ? 22.963 13.096 -31.694 1.00 86.56 692 LYS A O 1
ATOM 5528 N N . PHE A 1 693 ? 21.752 11.658 -30.472 1.00 84.44 693 PHE A N 1
ATOM 5529 C CA . PHE A 1 693 ? 21.531 10.693 -31.544 1.00 84.44 693 PHE A CA 1
ATOM 5530 C C . PHE A 1 693 ? 20.523 11.210 -32.587 1.00 84.44 693 PHE A C 1
ATOM 5532 O O . PHE A 1 693 ? 20.802 11.130 -33.781 1.00 84.44 693 PHE A O 1
ATOM 5539 N N . ILE A 1 694 ? 19.432 11.859 -32.154 1.00 84.00 694 ILE A N 1
ATOM 5540 C CA . ILE A 1 694 ? 18.523 12.601 -33.050 1.00 84.00 694 ILE A CA 1
ATOM 5541 C C . ILE A 1 694 ? 19.312 13.650 -33.852 1.00 84.00 694 ILE A C 1
ATOM 5543 O O . ILE A 1 694 ? 19.233 13.672 -35.077 1.00 84.00 694 ILE A O 1
ATOM 5547 N N . GLN A 1 695 ? 20.143 14.462 -33.187 1.00 84.88 695 GLN A N 1
ATOM 5548 C CA . GLN A 1 695 ? 20.985 15.472 -33.843 1.00 84.88 695 GLN A CA 1
ATOM 5549 C C . GLN A 1 695 ? 21.995 14.864 -34.828 1.00 84.88 695 GLN A C 1
ATOM 5551 O O . GLN A 1 695 ? 22.180 15.416 -35.910 1.00 84.88 695 GLN A O 1
ATOM 5556 N N . LYS A 1 696 ? 22.623 13.724 -34.496 1.00 83.56 696 LYS A N 1
ATOM 5557 C CA . LYS A 1 696 ? 23.509 12.994 -35.419 1.00 83.56 696 LYS A CA 1
ATOM 5558 C C . LYS A 1 696 ? 22.786 12.572 -36.694 1.00 83.56 696 LYS A C 1
ATOM 5560 O O . LYS A 1 696 ? 23.352 12.722 -37.768 1.00 83.56 696 LYS A O 1
ATOM 5565 N N . ILE A 1 697 ? 21.550 12.086 -36.589 1.00 80.19 697 ILE A N 1
ATOM 5566 C CA . ILE A 1 697 ? 20.760 11.650 -37.747 1.00 80.19 697 ILE A CA 1
ATOM 5567 C C . ILE A 1 697 ? 20.239 12.845 -38.556 1.00 80.19 697 ILE A C 1
ATOM 5569 O O . ILE A 1 697 ? 20.366 12.848 -39.777 1.00 80.19 697 ILE A O 1
ATOM 5573 N N . GLN A 1 698 ? 19.748 13.899 -37.899 1.00 79.25 698 GLN A N 1
ATOM 5574 C CA . GLN A 1 698 ? 19.324 15.139 -38.565 1.00 79.25 698 GLN A CA 1
ATOM 5575 C C . GLN A 1 698 ? 20.485 15.839 -39.304 1.00 79.25 698 GLN A C 1
ATOM 5577 O O . GLN A 1 698 ? 20.258 16.509 -40.311 1.00 79.25 698 GLN A O 1
ATOM 5582 N N . ALA A 1 699 ? 21.736 15.645 -38.868 1.00 80.62 699 ALA A N 1
ATOM 5583 C CA . ALA A 1 699 ? 22.923 16.193 -39.528 1.00 80.62 699 ALA A CA 1
ATOM 5584 C C . ALA A 1 699 ? 23.251 15.576 -40.908 1.00 80.62 699 ALA A C 1
ATOM 5586 O O . ALA A 1 699 ? 24.071 16.148 -41.626 1.00 80.62 699 ALA A O 1
ATOM 5587 N N . TYR A 1 700 ? 22.615 14.467 -41.314 1.00 71.19 700 TYR A N 1
ATOM 5588 C CA . TYR A 1 700 ? 22.749 13.917 -42.675 1.00 71.19 700 TYR A CA 1
ATOM 5589 C C . TYR A 1 700 ? 21.902 14.672 -43.730 1.00 71.19 700 TYR A C 1
ATOM 5591 O O . TYR A 1 700 ? 22.098 14.484 -44.933 1.00 71.19 700 TYR A O 1
ATOM 5599 N N . GLY A 1 701 ? 21.004 15.574 -43.310 1.00 66.06 701 GLY A N 1
ATOM 5600 C CA . GLY A 1 701 ? 20.230 16.432 -44.212 1.00 66.06 701 GLY A CA 1
ATOM 5601 C C . GLY A 1 701 ? 19.201 15.666 -45.050 1.00 66.06 701 GLY A C 1
ATOM 5602 O O . GLY A 1 701 ? 18.437 14.862 -44.524 1.00 66.06 701 GLY A O 1
ATOM 5603 N N . GLU A 1 702 ? 19.160 15.925 -46.362 1.00 55.62 702 GLU A N 1
ATOM 5604 C CA . GLU A 1 702 ? 18.230 15.257 -47.294 1.00 55.62 702 GLU A CA 1
ATOM 5605 C C . GLU A 1 702 ? 18.583 13.777 -47.553 1.00 55.62 702 GLU A C 1
ATOM 5607 O O . GLU A 1 702 ? 17.757 13.020 -48.064 1.00 55.62 702 GLU A O 1
ATOM 5612 N N . GLY A 1 703 ? 19.796 13.341 -47.193 1.00 63.00 703 GLY A N 1
ATOM 5613 C CA . GLY A 1 703 ? 20.190 11.937 -47.253 1.00 63.00 703 GLY A CA 1
ATOM 5614 C C . GLY A 1 703 ? 19.759 11.189 -45.995 1.00 63.00 703 GLY A C 1
ATOM 5615 O O . GLY A 1 703 ? 20.294 11.429 -44.919 1.00 63.00 703 GLY A O 1
ATOM 5616 N N . SER A 1 704 ? 18.841 10.228 -46.106 1.00 68.00 704 SER A N 1
ATOM 5617 C CA . SER A 1 704 ? 18.571 9.308 -44.993 1.00 68.00 704 SER A CA 1
ATOM 5618 C C . SER A 1 704 ? 19.798 8.412 -44.742 1.00 68.00 704 SER A C 1
ATOM 5620 O O . SER A 1 704 ? 20.214 7.737 -45.692 1.00 68.00 704 SER A O 1
ATOM 5622 N N . PRO A 1 705 ? 20.358 8.338 -43.516 1.00 73.38 705 PRO A N 1
ATOM 5623 C CA . PRO A 1 705 ? 21.516 7.489 -43.239 1.00 73.38 705 PRO A CA 1
ATOM 5624 C C . PRO A 1 705 ? 21.202 6.012 -43.503 1.00 73.38 705 PRO A C 1
ATOM 5626 O O . PRO A 1 705 ? 20.081 5.539 -43.289 1.00 73.38 705 PRO A O 1
ATOM 5629 N N . THR A 1 706 ? 22.193 5.269 -43.991 1.00 80.12 706 THR A N 1
ATOM 5630 C CA . THR A 1 706 ? 22.024 3.862 -44.369 1.00 80.12 706 THR A CA 1
ATOM 5631 C C . THR A 1 706 ? 21.829 2.958 -43.149 1.00 80.12 706 THR A C 1
ATOM 5633 O O . THR A 1 706 ? 22.210 3.286 -42.024 1.00 80.12 706 THR A O 1
ATOM 5636 N N . LYS A 1 707 ? 21.292 1.746 -43.369 1.00 78.75 707 LYS A N 1
ATOM 5637 C CA . LYS A 1 707 ? 21.130 0.746 -42.295 1.00 78.75 707 LYS A CA 1
ATOM 5638 C C . LYS A 1 707 ? 22.445 0.395 -41.580 1.00 78.75 707 LYS A C 1
ATOM 5640 O O . LYS A 1 707 ? 22.385 -0.007 -40.422 1.00 78.75 707 LYS A O 1
ATOM 5645 N N . GLN A 1 708 ? 23.602 0.535 -42.237 1.00 79.12 708 GLN A N 1
ATOM 5646 C CA . GLN A 1 708 ? 24.898 0.291 -41.599 1.00 79.12 708 GLN A CA 1
ATOM 5647 C C . GLN A 1 708 ? 25.338 1.485 -40.746 1.00 79.12 708 GLN A C 1
ATOM 5649 O O . GLN A 1 708 ? 25.631 1.291 -39.575 1.00 79.12 708 GLN A O 1
ATOM 5654 N N . GLU A 1 709 ? 25.272 2.713 -41.267 1.00 80.38 709 GLU A N 1
ATOM 5655 C CA . GLU A 1 709 ? 25.613 3.921 -40.495 1.00 80.38 709 GLU A CA 1
ATOM 5656 C C . GLU A 1 709 ? 24.723 4.077 -39.253 1.00 80.38 709 GLU A C 1
ATOM 5658 O O . GLU A 1 709 ? 25.196 4.482 -38.193 1.00 80.38 709 GLU A O 1
ATOM 5663 N N . ILE A 1 710 ? 23.444 3.688 -39.345 1.00 79.50 710 ILE A N 1
ATOM 5664 C CA . ILE A 1 710 ? 22.549 3.613 -38.183 1.00 79.50 710 ILE A CA 1
ATOM 5665 C C . ILE A 1 710 ? 23.054 2.572 -37.171 1.00 79.50 710 ILE A C 1
ATOM 5667 O O . ILE A 1 710 ? 23.125 2.886 -35.987 1.00 79.50 710 ILE A O 1
ATOM 5671 N N . ARG A 1 711 ? 23.454 1.362 -37.591 1.00 80.19 711 ARG A N 1
ATOM 5672 C CA . ARG A 1 711 ? 24.033 0.351 -36.677 1.00 80.19 711 ARG A CA 1
ATOM 5673 C C . ARG A 1 711 ? 25.322 0.832 -36.020 1.00 80.19 711 ARG A C 1
ATOM 5675 O O . ARG A 1 711 ? 25.486 0.641 -34.818 1.00 80.19 711 ARG A O 1
ATOM 5682 N N . ASP A 1 712 ? 26.189 1.492 -36.777 1.00 81.88 712 ASP A N 1
ATOM 5683 C CA . ASP A 1 712 ? 27.453 2.025 -36.276 1.00 81.88 712 ASP A CA 1
ATOM 5684 C C . ASP A 1 712 ? 27.190 3.131 -35.234 1.00 81.88 712 ASP A C 1
ATOM 5686 O O . ASP A 1 712 ? 27.764 3.098 -34.147 1.00 81.88 712 ASP A O 1
ATOM 5690 N N . MET A 1 713 ? 26.229 4.033 -35.478 1.00 82.62 713 MET A N 1
ATOM 5691 C CA . MET A 1 713 ? 25.781 5.034 -34.494 1.00 82.62 713 MET A CA 1
ATOM 5692 C C . MET A 1 713 ? 25.096 4.428 -33.256 1.00 82.62 713 MET A C 1
ATOM 5694 O O . MET A 1 713 ? 25.252 4.953 -32.154 1.00 82.62 713 MET A O 1
ATOM 5698 N N . LEU A 1 714 ? 24.352 3.327 -33.402 1.00 81.06 714 LEU A N 1
ATOM 5699 C CA . LEU A 1 714 ? 23.742 2.606 -32.277 1.00 81.06 714 LEU A CA 1
ATOM 5700 C C . LEU A 1 714 ? 24.777 1.809 -31.467 1.00 81.06 714 LEU A C 1
ATOM 5702 O O . LEU A 1 714 ? 24.547 1.558 -30.287 1.00 81.06 714 LEU A O 1
ATOM 5706 N N . SER A 1 715 ? 25.933 1.466 -32.046 1.00 81.62 715 SER A N 1
ATOM 5707 C CA . SER A 1 715 ? 27.023 0.792 -31.323 1.00 81.62 715 SER A CA 1
ATOM 5708 C C . SER A 1 715 ? 27.690 1.665 -30.244 1.00 81.62 715 SER A C 1
ATOM 5710 O O . SER A 1 715 ? 28.372 1.144 -29.365 1.00 81.62 715 SER A O 1
ATOM 5712 N N . GLU A 1 716 ? 27.453 2.984 -30.264 1.00 82.00 716 GLU A N 1
ATOM 5713 C CA . GLU A 1 716 ? 27.876 3.918 -29.209 1.00 82.00 716 GLU A CA 1
ATOM 5714 C C . GLU A 1 716 ? 27.010 3.848 -27.935 1.00 82.00 716 GLU A C 1
ATOM 5716 O O . GLU A 1 716 ? 27.390 4.403 -26.900 1.00 82.00 716 GLU A O 1
ATOM 5721 N N . PHE A 1 717 ? 25.835 3.212 -27.996 1.00 81.19 717 PHE A N 1
ATOM 5722 C CA . PHE A 1 717 ? 24.915 3.095 -26.864 1.00 81.19 717 PHE A CA 1
ATOM 5723 C C . PHE A 1 717 ? 25.268 1.894 -25.976 1.00 81.19 717 PHE A C 1
ATOM 5725 O O . PHE A 1 717 ? 25.682 0.840 -26.452 1.00 81.19 717 PHE A O 1
ATOM 5732 N N . ASP A 1 718 ? 25.013 2.020 -24.669 1.00 83.31 718 ASP A N 1
ATOM 5733 C CA . ASP A 1 718 ? 24.950 0.864 -23.767 1.00 83.31 718 ASP A CA 1
ATOM 5734 C C . ASP A 1 718 ? 23.872 -0.113 -24.295 1.00 83.31 718 ASP A C 1
ATOM 5736 O O . ASP A 1 718 ? 22.708 0.294 -24.412 1.00 83.31 718 ASP A O 1
ATOM 5740 N N . PRO A 1 719 ? 24.200 -1.386 -24.600 1.00 84.75 719 PRO A N 1
ATOM 5741 C CA . PRO A 1 719 ? 23.233 -2.356 -25.122 1.00 84.75 719 PRO A CA 1
ATOM 5742 C C . PRO A 1 719 ? 21.996 -2.543 -24.232 1.00 84.75 719 PRO A C 1
ATOM 5744 O O . PRO A 1 719 ? 20.922 -2.871 -24.728 1.00 84.75 719 PRO A O 1
ATOM 5747 N N . ASN A 1 720 ? 22.117 -2.286 -22.926 1.00 86.44 720 ASN A N 1
ATOM 5748 C CA . ASN A 1 720 ? 21.011 -2.361 -21.971 1.00 86.44 720 ASN A CA 1
ATOM 5749 C C . ASN A 1 720 ? 20.121 -1.106 -22.011 1.00 86.44 720 ASN A C 1
ATOM 5751 O O . ASN A 1 720 ? 18.940 -1.165 -21.657 1.00 86.44 720 ASN A O 1
ATOM 5755 N N . PHE A 1 721 ? 20.687 0.037 -22.414 1.00 87.88 721 PHE A N 1
ATOM 5756 C CA . PHE A 1 721 ? 19.972 1.301 -22.604 1.00 87.88 721 PHE A CA 1
ATOM 5757 C C . PHE A 1 721 ? 19.228 1.328 -23.943 1.00 87.88 721 PHE A C 1
ATOM 5759 O O . PHE A 1 721 ? 18.124 1.863 -24.003 1.00 87.88 721 PHE A O 1
ATOM 5766 N N . LEU A 1 722 ? 19.789 0.715 -24.991 1.00 86.06 722 LEU A N 1
ATOM 5767 C CA . LEU A 1 722 ? 19.269 0.754 -26.362 1.00 86.06 722 LEU A CA 1
ATOM 5768 C C . LEU A 1 722 ? 17.756 0.436 -26.493 1.00 86.06 722 LEU A C 1
ATOM 5770 O O . LEU A 1 722 ? 17.055 1.259 -27.085 1.00 86.06 722 LEU A O 1
ATOM 5774 N N . PRO A 1 723 ? 17.189 -0.643 -25.907 1.00 86.88 723 PRO A N 1
ATOM 5775 C CA . PRO A 1 723 ? 15.744 -0.897 -25.975 1.00 86.88 723 PRO A CA 1
ATOM 5776 C C . PRO A 1 723 ? 14.901 0.251 -25.400 1.00 86.88 723 PRO A C 1
ATOM 5778 O O . PRO A 1 723 ? 13.899 0.656 -25.984 1.00 86.88 723 PRO A O 1
ATOM 5781 N N . PHE A 1 724 ? 15.351 0.827 -24.283 1.00 87.81 724 PHE A N 1
ATOM 5782 C CA . PHE A 1 724 ? 14.683 1.942 -23.615 1.00 87.81 724 PHE A CA 1
ATOM 5783 C C . PHE A 1 724 ? 14.890 3.276 -24.356 1.00 87.81 724 PHE A C 1
ATOM 5785 O O . PHE A 1 724 ? 13.990 4.109 -24.377 1.00 87.81 724 PHE A O 1
ATOM 5792 N N . ALA A 1 725 ? 16.022 3.472 -25.036 1.00 86.94 725 ALA A N 1
ATOM 5793 C CA . ALA A 1 725 ? 16.235 4.623 -25.912 1.00 86.94 725 ALA A CA 1
ATOM 5794 C C . ALA A 1 725 ? 15.259 4.628 -27.107 1.00 86.94 725 ALA A C 1
ATOM 5796 O O . ALA A 1 725 ? 14.758 5.688 -27.478 1.00 86.94 725 ALA A O 1
ATOM 5797 N N . ILE A 1 726 ? 14.926 3.456 -27.663 1.00 86.50 726 ILE A N 1
ATOM 5798 C CA . ILE A 1 726 ? 13.910 3.309 -28.725 1.00 86.50 726 ILE A CA 1
ATOM 5799 C C . ILE A 1 726 ? 12.508 3.620 -28.186 1.00 86.50 726 ILE A C 1
ATOM 5801 O O . ILE A 1 726 ? 11.733 4.303 -28.856 1.00 86.50 726 ILE A O 1
ATOM 5805 N N . ASP A 1 727 ? 12.191 3.178 -26.965 1.00 87.31 727 ASP A N 1
ATOM 5806 C CA . ASP A 1 727 ? 10.930 3.528 -26.298 1.00 87.31 727 ASP A CA 1
ATOM 5807 C C . ASP A 1 727 ? 10.779 5.049 -26.113 1.00 87.31 727 ASP A C 1
ATOM 5809 O O . ASP A 1 727 ? 9.704 5.591 -26.359 1.00 87.31 727 ASP A O 1
ATOM 5813 N N . LEU A 1 728 ? 11.855 5.748 -25.726 1.00 86.75 728 LEU A N 1
ATOM 5814 C CA . LEU A 1 728 ? 11.872 7.213 -25.612 1.00 86.75 728 LEU A CA 1
ATOM 5815 C C . LEU A 1 728 ? 11.705 7.894 -26.979 1.00 86.75 728 LEU A C 1
ATOM 5817 O O . LEU A 1 728 ? 10.932 8.844 -27.095 1.00 86.75 728 LEU A O 1
ATOM 5821 N N . LEU A 1 729 ? 12.378 7.386 -28.019 1.00 85.06 729 LEU A N 1
ATOM 5822 C CA . LEU A 1 729 ? 12.248 7.889 -29.391 1.00 85.06 729 LEU A CA 1
ATOM 5823 C C . LEU A 1 729 ? 10.826 7.745 -29.943 1.00 85.06 729 LEU A C 1
ATOM 5825 O O . LEU A 1 729 ? 10.402 8.596 -30.717 1.00 85.06 729 LEU A O 1
ATOM 5829 N N . ARG A 1 730 ? 10.059 6.720 -29.544 1.00 84.25 730 ARG A N 1
ATOM 5830 C CA . ARG A 1 730 ? 8.680 6.519 -30.029 1.00 84.25 730 ARG A CA 1
ATOM 5831 C C . ARG A 1 730 ? 7.788 7.742 -29.803 1.00 84.25 730 ARG A C 1
ATOM 5833 O O . ARG A 1 730 ? 6.920 8.013 -30.628 1.00 84.25 730 ARG A O 1
ATOM 5840 N N . ASN A 1 731 ? 8.005 8.466 -28.708 1.00 74.25 731 ASN A N 1
ATOM 5841 C CA . ASN A 1 731 ? 7.144 9.570 -28.291 1.00 74.25 731 ASN A CA 1
ATOM 5842 C C . ASN A 1 731 ? 7.682 10.956 -28.715 1.00 74.25 731 ASN A C 1
ATOM 5844 O O . ASN A 1 731 ? 7.004 11.957 -28.494 1.00 74.25 731 ASN A O 1
ATOM 5848 N N . THR A 1 732 ? 8.864 11.027 -29.345 1.00 76.00 732 THR A N 1
ATOM 5849 C CA . THR A 1 732 ? 9.440 12.266 -29.910 1.00 76.00 732 THR A CA 1
ATOM 5850 C C . THR A 1 732 ? 9.626 12.214 -31.428 1.00 76.00 732 THR A C 1
ATOM 5852 O O . THR A 1 732 ? 9.347 13.197 -32.103 1.00 76.00 732 THR A O 1
ATOM 5855 N N . GLU A 1 733 ? 10.068 11.075 -31.962 1.00 82.81 733 GLU A N 1
ATOM 5856 C CA . GLU A 1 733 ? 10.420 10.830 -33.367 1.00 82.81 733 GLU A CA 1
ATOM 5857 C C . GLU A 1 733 ? 9.917 9.421 -33.790 1.00 82.81 733 GLU A C 1
ATOM 5859 O O . GLU A 1 733 ? 10.714 8.499 -34.011 1.00 82.81 733 GLU A O 1
ATOM 5864 N N . PRO A 1 734 ? 8.587 9.193 -33.876 1.00 82.31 734 PRO A N 1
ATOM 5865 C CA . PRO A 1 734 ? 8.000 7.855 -34.032 1.00 82.31 734 PRO A CA 1
ATOM 5866 C C . PRO A 1 734 ? 8.454 7.111 -35.296 1.00 82.31 734 PRO A C 1
ATOM 5868 O O . PRO A 1 734 ? 8.685 5.901 -35.252 1.00 82.31 734 PRO A O 1
ATOM 5871 N N . GLU A 1 735 ? 8.635 7.815 -36.418 1.00 81.00 735 GLU A N 1
ATOM 5872 C CA . GLU A 1 735 ? 9.164 7.206 -37.644 1.00 81.00 735 GLU A CA 1
ATOM 5873 C C . GLU A 1 735 ? 10.605 6.710 -37.487 1.00 81.00 735 GLU A C 1
ATOM 5875 O O . GLU A 1 735 ? 10.981 5.698 -38.081 1.00 81.00 735 GLU A O 1
ATOM 5880 N N . LEU A 1 736 ? 11.424 7.426 -36.714 1.00 80.00 736 LEU A N 1
ATOM 5881 C CA . LEU A 1 736 ? 12.811 7.055 -36.462 1.00 80.00 736 LEU A CA 1
ATOM 5882 C C . LEU A 1 736 ? 12.877 5.830 -35.543 1.00 80.00 736 LEU A C 1
ATOM 5884 O O . LEU A 1 736 ? 13.628 4.897 -35.825 1.00 80.00 736 LEU A O 1
ATOM 5888 N N . ALA A 1 737 ? 12.036 5.789 -34.506 1.00 82.94 737 ALA A N 1
ATOM 5889 C CA . ALA A 1 737 ? 11.901 4.628 -33.627 1.00 82.94 737 ALA A CA 1
ATOM 5890 C C . ALA A 1 737 ? 11.508 3.354 -34.401 1.00 82.94 737 ALA A C 1
ATOM 5892 O O . ALA A 1 737 ? 12.087 2.292 -34.165 1.00 82.94 737 ALA A O 1
ATOM 5893 N N . LEU A 1 738 ? 10.581 3.460 -35.364 1.00 81.94 738 LEU A N 1
ATOM 5894 C CA . LEU A 1 738 ? 10.221 2.359 -36.266 1.00 81.94 738 LEU A CA 1
ATOM 5895 C C . LEU A 1 738 ? 11.404 1.935 -37.151 1.00 81.94 738 LEU A C 1
ATOM 5897 O O . LEU A 1 738 ? 11.786 0.767 -37.133 1.00 81.94 738 LEU A O 1
ATOM 5901 N N . LYS A 1 739 ? 12.048 2.882 -37.850 1.00 78.44 739 LYS A N 1
ATOM 5902 C CA . LYS A 1 739 ? 13.203 2.603 -38.729 1.00 78.44 739 LYS A CA 1
ATOM 5903 C C . LYS A 1 739 ? 14.346 1.896 -37.986 1.00 78.44 739 LYS A C 1
ATOM 5905 O O . LYS A 1 739 ? 14.970 1.007 -38.556 1.00 78.44 739 LYS A O 1
ATOM 5910 N N . ILE A 1 740 ? 14.599 2.248 -36.723 1.00 79.62 740 ILE A N 1
ATOM 5911 C CA . ILE A 1 740 ? 15.610 1.605 -35.863 1.00 79.62 740 ILE A CA 1
ATOM 5912 C C . ILE A 1 740 ? 15.183 0.196 -35.438 1.00 79.62 740 ILE A C 1
ATOM 5914 O O . ILE A 1 740 ? 15.996 -0.728 -35.460 1.00 79.62 740 ILE A O 1
ATOM 5918 N N . LYS A 1 741 ? 13.905 0.009 -35.096 1.00 80.56 741 LYS A N 1
ATOM 5919 C CA . LYS A 1 741 ? 13.346 -1.301 -34.741 1.00 80.56 741 LYS A CA 1
ATOM 5920 C C . LYS A 1 741 ? 13.367 -2.299 -35.912 1.00 80.56 741 LYS A C 1
ATOM 5922 O O . LYS A 1 741 ? 13.442 -3.494 -35.667 1.00 80.56 741 LYS A O 1
ATOM 5927 N N . ASP A 1 742 ? 13.393 -1.816 -37.155 1.00 77.44 742 ASP A N 1
ATOM 5928 C CA . ASP A 1 742 ? 13.563 -2.620 -38.380 1.00 77.44 742 ASP A CA 1
ATOM 5929 C C . ASP A 1 742 ? 15.047 -2.842 -38.785 1.00 77.44 742 ASP A C 1
ATOM 5931 O O . ASP A 1 742 ? 15.352 -3.261 -39.914 1.00 77.44 742 ASP A O 1
ATOM 5935 N N . ILE A 1 743 ? 16.001 -2.485 -37.916 1.00 74.94 743 ILE A N 1
ATOM 5936 C CA . ILE A 1 743 ? 17.460 -2.580 -38.142 1.00 74.94 743 ILE A CA 1
ATOM 5937 C C . ILE A 1 743 ? 18.160 -3.468 -37.095 1.00 74.94 743 ILE A C 1
ATOM 5939 O O . ILE A 1 743 ? 19.235 -4.008 -37.394 1.00 74.94 743 ILE A O 1
ATOM 5943 N N . ILE A 1 744 ? 17.555 -3.617 -35.914 1.00 69.25 744 ILE A N 1
ATOM 5944 C CA . ILE A 1 744 ? 18.007 -4.437 -34.778 1.00 69.25 744 ILE A CA 1
ATOM 5945 C C . ILE A 1 744 ? 17.399 -5.838 -34.884 1.00 69.25 744 ILE A C 1
ATOM 5947 O O . ILE A 1 744 ? 18.206 -6.785 -34.995 1.00 69.25 744 ILE A O 1
#

Foldseek 3Di:
DWQKKFKDAFNATLDMDGPDDDDPVVVVVVSCVVVVVVVDTLVVFDAAWDWDDDPQWIWIWGDDLRMIIIITDGPQQDCCRPPVVVVVVVVLCVLPPSVNSNPDDNDDSPSVHVCNVVVVQQVVLVVVFDWDFADDADFQEPVVLVVDDPLLSLLSVVQNVPQKDWLVRSCVVPVDDSVSSVVSLVVCRNVRQWTWGDGDNTIMIGRDPSGDPPDDDDDPDDDDDDDDDDDDDDDDDDDDDDDDDDDDDDDDDDDDDDDDDDDDDDDDDDDDDDDDDDDDDDDDDDDDDDDDDDDDDDDDDDDDDDDDDDDDDDDPPPDPPDDPDDFDVQLVVLQVVQWDWAAQDPLLDGDCLQLPLVQLQVVVDFAQFDPPPADLCLLVVLEVPPVLQLLLLLLLLFAEEEEEDPPPCVPDVSVVSVLVNSQLLNRRGGWFEEEDQGDDASSRGRYYYYYPVCVVVVQLGFYQYRVVSYTDDGDHFVLSVVLVVVLVVDDDPNVNSVSSSVLSVLLSVLLVVCLVCVVVVDDCPVVLVVNCVPPNDRSNVSSVSSNVVNNCRDFQQLQCLCVQAVAAPQFLLLLLLLLFQEEEEEARLSVLQSNVNSSNSSPNVDTWIESSEGPGLDDDDSSSGSYYYYYHPCVVRPQQGWYQYRVVSHTDNGDGAVVSVVLSVVLVPDDSSCNSVSSVVVSCVLVVLLVVLVVVQCVVPPDRDDLVVLVVSLVPDDPRSSVSSLSNCCRVPVVVSVVSVVSD

Radius of gyration: 35.76 Å; chains: 1; bounding box: 90×101×114 Å

Secondary structure (DSSP, 8-state):
-EEEEEEEETTEEEEEEE-S---HHHHHHHHHHHHTTS-S-GGGS-SS-EEEEETTEEEEEEEETTEEEEEEE-TT---GGGTHHHHHHHHHHHHS-HHHHHT--SS-GGGGGGHHHHHHHHHHHHHT------S------TTGGGGS-HHHHHHHHHHHHHSEE-HHHHHHHH---HHHHHHHHHHHHHTTS-EEEEETTEEEEESS-SS-S-S------PPP----------------------------------------------PPPP---------------------------------------STT-SS--S--PPP-HHHHHHHHHSEEEEE--TTSPPPTTSTHHHHHHTT--PPPP--TT--TTHHHHH-SS-HHHHHHHHHHT--EEEE-SSS-TTT-HHHHHHHHHHHHT-TTS---EEE-SS---TTT-SEEE--GGGGGG-TTSEEEETTTTEEEE----HHHHHHHHHHTT---HHHHHHHHHHHHHHHHHHHHHHHHHHHHT--HHHHHHHHHHHT-HHHHHHHHHHHHHHHHHHTTGGGTHHHH-TBTHHHHHHHHHHT--EEEEESSHHHHHHHHHHHHTT-TTSEEEEE------SS--GGG-SEEEEETT-TTT-TTSEEEETTTTEEESS---HHHHHHHHHHHTS-GGGHHHHHHHHHHHHHHHHHHHHHHHHTTTTSPPPHHHHHHHHTTS-TTTHHHHHHHHHTT-HHHHHHHHTT-

Sequence (744 aa):
MIQFVWIVIKDTPVAGMRFIKMSDLEERERLEKFYGWLSGPISEFTGKVQDIIIEGTKYYYHTNSEVLFVVGTDLEETSIPSVFMPELEDVFLETFPSDIADSFDGKDVSKFRVFDKDLVELVQAFDQRKIEAIGERKGLDAFEVLNLPTELQMVALVLVKMQVVTPDMVTQVTGLATDVVEQQLRDIYQRGYLYITSISEKSYFSIKPFESDEAPRIILKRAETKPVITDKEVTQTQAPITMDSSFPPETEPATSTPQKDPISAESAMMAPPDMDYSELSAESSFSLPKSSEEFSDISTISPILEEAKEPVVDTLKKELRGIKLKKDPIAMEIDKTHRQTIIIPKSGFLPSNSLRREKGFTTGKIRIPNDRNRDPFLLNTLFKKDLENLFEALFMGNFIVITGENVSPFEDEYVDKLIDALNLLTPHRDLICVKNPSFVHPKDADVVVVPKDFLKYYSWATIIDMDQNRIIGGSSSEFTKNLVRKLKKIISPKEFLKEITNSASILLKVARDINTLKIEGRSPDQYLNEVKKAFGVAALDAGLTLSEKLIRLHKDCAYIAGFYIRKGLDVAVRSIIVGDPLVIIGDDPLDVYHILEALSIFAPHKAISAQIWTTNFAGIDTNQFDIMGAQEGTDKLFKEAAKVNLRSMSAYGGPRSEYLHSFLRQMWRRRSRERPKFIRDKINEMFGQVNKFIQKIQAYGEGSPTKQEIRDMLSEFDPNFLPFAIDLLRNTEPELALKIKDII

pLDDT: mean 70.66, std 21.3, range [21.69, 94.06]